Protein AF-A0A4S2JBV7-F1 (afdb_monomer_lite)

InterPro domains:
  IPR002048 EF-hand domain [PF00036] (473-498)
  IPR002048 EF-hand domain [PF13202] (445-461)
  IPR002048 EF-hand domain [PF13202] (544-567)
  IPR002048 EF-hand domain [PS50222] (467-502)
  IPR002048 EF-hand domain [PS50222] (538-573)
  IPR002048 EF-hand domain [SM00054] (437-465)
  IPR002048 EF-hand domain [SM00054] (471-499)
  IPR002048 EF-hand domain [SM00054] (542-570)
  IPR005123 Oxoglutarate/iron-dependent dioxygenase domain [PS51471] (243-345)
  IPR006620 Prolyl 4-hydroxylase, alpha subunit [SM00702] (125-343)
  IPR011992 EF-hand domain pair [SSF47473] (393-468)
  IPR011992 EF-hand domain pair [SSF47473] (446-567)
  IPR011992 EF-hand domain pair [SSF47473] (543-673)
  IPR018247 EF-Hand 1, calcium-binding site [PS00018] (480-492)
  IPR039210 2-oxoglutarate and iron-dependent oxygenase domain-containing protein 3 [PTHR14650] (16-353)
  IPR044862 Prolyl 4-hydroxylase alpha subunit, Fe(2+) 2OG dioxygenase domain [PF13640] (261-340)

Organism: NCBI:txid300112

Foldseek 3Di:
DDDADDLVPLLQQLQLPDDDDDVPPVPPPPPDDDDDDDDDDDDDDDDDDDDPDDDDDDDPPPVVVVVVCVVVVVVVVVVVVVPPQQAAAQADQPDAFQKGKDFFQFDPVLQVVCVVQPQAAFPTFIKMKHLPLFDLVLLQLLVVLLCQQQVVADEPFFKWKAFLQQQWTHHHQGTDRSVPDPSSCVSQVVAPVVVVVVVPDDDDPPPPPDPRSLNSVVSSLLSVLVVQCVVRVGDSVLKFWFPPWIKMKGFLGHDPDPVNPQFDWDQQCVVPVQFQKKKKQWSDFDPPQFHFFWKWFQAPVSHIHIYGGYHSMMMMGGRDPSGGIGTTHINHGMTIMTMIGIGSDPVRHDDRDDPDPPVPDDDDDDDDDDDDDDDDDDDDDDDDDDLFDDQDDLVVLVVLQVVQQPDDDPNFTWHALCSVVCVQLVPQVDPPGDVVSSQLLVQLLPLVLPRIHGSVSSSVLSVLLRDPSSSLSSVQSSQPNNNPQWHALVSVVVSLVPHPLCVVQNDDSQDPLCCVLQNNVRPDIGHSVSVSVSSNVVLVVSLVSLQVVQCVVVPQKHWLVSLLVSCVRRVVLLAFPLCNVCSLVLQQPDPPRTIDGNVLSVLCSVLSSCLVVLLVLVCQLVVNDQADWAALVSSVVSCVVVPRHDSSNSVSLLSSLCSVPVPNTDGNVSSVRSHRDNCSVVSSCDSVCSPVPPPPPDDDDDD

pLDDT: mean 75.31, std 23.26, range [19.88, 98.56]

Radius of gyration: 32.66 Å; chains: 1; bounding box: 83×102×72 Å

Sequence (703 aa):
MSDKGAIVYISIQLYTMTTQEVRRLKKKSAQKESVAQEENKAEKPSESVKSKYGPIVTFPYQRVWSRCVLILGVLLIVWYNNRQGKEVYLAKQKDVLVSRTQNVDCSMDYRDELEKYPGCVPEKCGRVVTDKLVSTTEADVLLKLAKSGLDLAGSDGGASILDLHSGALSKGQG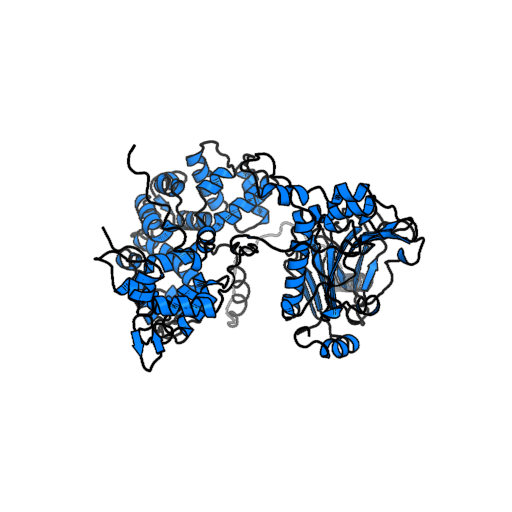FINIYKQPEAKKIFNSVDSAIYKAKLFVDVPNLRNVYSSSLTYRVVKTKIQHAVAHNFGIDTNKIYLTKPTFFSRMTNKPARTIHDEYWHPHIDKETYESFHYTSLLYLSDYNKDFEGGRFIFMDKNDVNATVEPRKGRVSIFTSGSENLHLVEKVKSGTRYALTVSFTCDKNAAISDLRFTETSVKSDFVIPLRITPSTYPRIITLSPEGSGYLKRANTERLHEIFNQYASQEKNGERFMTASDFVRSYLGLYTDADYNPDSVNLLAGIVDTSKDGLISFAEFQAFEGLLCVPDALYKTAFQLFDTNGNGMVAFDEFAEVMRKTVLHQKMPFHMDSSFIKLYFGKDKKRLITYAEFSQFLHDFHEEYAIEAFKKFDKDGAGFISALDFQDIMLSIKSHLLTKDVKDNLIAAVGVGQSGRKVSFPYFMAFNSLLNNMELIKRIYLNATNGHRYQEVTKEEFLYSAQMMSQITPLEVDILFYLCDLLHQTGKIVYNDLVAITPEQYFKQITKRVAAIKAVSRYLYIEEDI

Structure (mmCIF, N/CA/C/O backbone):
data_AF-A0A4S2JBV7-F1
#
_entry.id   AF-A0A4S2JBV7-F1
#
loop_
_atom_site.group_PDB
_atom_site.id
_atom_site.type_symbol
_atom_site.label_atom_id
_atom_site.label_alt_id
_atom_site.label_comp_id
_atom_site.label_asym_id
_atom_site.label_entity_id
_atom_site.label_seq_id
_atom_site.pdbx_PDB_ins_code
_atom_site.Cartn_x
_atom_site.Cartn_y
_atom_site.Cartn_z
_atom_site.occupancy
_atom_site.B_iso_or_equiv
_atom_site.auth_seq_id
_atom_site.auth_comp_id
_atom_site.auth_asym_id
_atom_site.auth_atom_id
_atom_site.pdbx_PDB_model_num
ATOM 1 N N . MET A 1 1 ? -35.047 9.466 -15.649 1.00 19.88 1 MET A N 1
ATOM 2 C CA . MET A 1 1 ? -35.052 8.004 -15.922 1.00 19.88 1 MET A CA 1
ATOM 3 C C . MET A 1 1 ? -33.704 7.424 -15.514 1.00 19.88 1 MET A C 1
ATOM 5 O O . MET A 1 1 ? -32.718 7.772 -16.139 1.00 19.88 1 MET A O 1
ATOM 9 N N . SER A 1 2 ? -33.513 6.542 -14.544 1.00 23.09 2 SER A N 1
ATOM 10 C CA . SER A 1 2 ? -34.297 5.977 -13.442 1.00 23.09 2 SER A CA 1
ATOM 11 C C . SER A 1 2 ? -33.261 5.261 -12.546 1.00 23.09 2 SER A C 1
ATOM 13 O O . SER A 1 2 ? -32.282 4.732 -13.078 1.00 23.09 2 SER A O 1
ATOM 15 N N . ASP A 1 3 ? -33.456 5.247 -11.227 1.00 27.36 3 ASP A N 1
ATOM 16 C CA . ASP A 1 3 ? -33.159 4.125 -10.308 1.00 27.36 3 ASP A CA 1
ATOM 17 C C . ASP A 1 3 ? -31.828 3.341 -10.381 1.00 27.36 3 ASP A C 1
ATOM 19 O O . ASP A 1 3 ? -31.773 2.153 -10.055 1.00 27.36 3 ASP A O 1
ATOM 23 N N . LYS A 1 4 ? -30.705 3.943 -10.779 1.00 28.14 4 LYS A N 1
ATOM 24 C CA . LYS A 1 4 ? -29.459 3.184 -10.997 1.00 28.14 4 LYS A CA 1
ATOM 25 C C . LYS A 1 4 ? -28.315 3.657 -10.112 1.00 28.14 4 LYS A C 1
ATOM 27 O O . LYS A 1 4 ? -27.519 4.482 -10.534 1.00 28.14 4 LYS A O 1
ATOM 32 N N . GLY A 1 5 ? -28.161 3.030 -8.945 1.00 27.89 5 GLY A N 1
ATOM 33 C CA . GLY A 1 5 ? -26.829 2.904 -8.342 1.00 27.89 5 GLY A CA 1
ATOM 34 C C . GLY A 1 5 ? -26.692 3.280 -6.873 1.00 27.89 5 GLY A C 1
ATOM 35 O O . GLY A 1 5 ? -25.921 4.169 -6.560 1.00 27.89 5 GLY A O 1
ATOM 36 N N . ALA A 1 6 ? -27.334 2.548 -5.961 1.00 27.80 6 ALA A N 1
ATOM 37 C CA . ALA A 1 6 ? -26.821 2.434 -4.584 1.00 27.80 6 ALA A CA 1
ATOM 38 C C . ALA A 1 6 ? -26.009 1.142 -4.436 1.00 27.80 6 ALA A C 1
ATOM 40 O O . ALA A 1 6 ? -24.826 1.143 -4.122 1.00 27.80 6 ALA A O 1
ATOM 41 N N . ILE A 1 7 ? -26.647 0.019 -4.767 1.00 30.55 7 ILE A N 1
ATOM 42 C CA . ILE A 1 7 ? -26.132 -1.333 -4.496 1.00 30.55 7 ILE A CA 1
ATOM 43 C C . ILE A 1 7 ? -25.063 -1.733 -5.516 1.00 30.55 7 ILE A C 1
ATOM 45 O O . ILE A 1 7 ? -24.007 -2.258 -5.177 1.00 30.55 7 ILE A O 1
ATOM 49 N N . VAL A 1 8 ? -25.310 -1.385 -6.782 1.00 33.06 8 VAL A N 1
ATOM 50 C CA . VAL A 1 8 ? -24.310 -1.473 -7.850 1.00 33.06 8 VAL A CA 1
ATOM 51 C C . VAL A 1 8 ? -23.165 -0.501 -7.586 1.00 33.06 8 VAL A C 1
ATOM 53 O O . VAL A 1 8 ? -22.039 -0.825 -7.903 1.00 33.06 8 VAL A O 1
ATOM 56 N N . TYR A 1 9 ? -23.416 0.640 -6.947 1.00 32.69 9 TYR A N 1
ATOM 57 C CA . TYR A 1 9 ? -22.401 1.658 -6.677 1.00 32.69 9 TYR A CA 1
ATOM 58 C C . TYR A 1 9 ? -21.468 1.233 -5.543 1.00 32.69 9 TYR A C 1
ATOM 60 O O . TYR A 1 9 ? -20.265 1.348 -5.708 1.00 32.69 9 TYR A O 1
ATOM 68 N N . ILE A 1 10 ? -21.968 0.609 -4.470 1.00 33.50 10 ILE A N 1
ATOM 69 C CA . ILE A 1 10 ? -21.111 0.061 -3.404 1.00 33.50 10 ILE A CA 1
ATOM 70 C C . ILE A 1 10 ? -20.317 -1.152 -3.902 1.00 33.50 10 ILE A C 1
ATOM 72 O O . ILE A 1 10 ? -19.109 -1.202 -3.693 1.00 33.50 10 ILE A O 1
ATOM 76 N N . SER A 1 11 ? -20.943 -2.080 -4.639 1.00 32.34 11 SER A N 1
ATOM 77 C CA . SER A 1 11 ? -20.225 -3.237 -5.193 1.00 32.34 11 SER A CA 1
ATOM 78 C C . SER A 1 11 ? -19.211 -2.838 -6.277 1.00 32.34 11 SER A C 1
ATOM 80 O O . SER A 1 11 ? -18.158 -3.450 -6.363 1.00 32.34 11 SER A O 1
ATOM 82 N N . ILE A 1 12 ? -19.475 -1.797 -7.078 1.00 36.06 12 ILE A N 1
ATOM 83 C CA . ILE A 1 12 ? -18.557 -1.297 -8.118 1.00 36.06 12 ILE A CA 1
ATOM 84 C C . ILE A 1 12 ? -17.461 -0.370 -7.548 1.00 36.06 12 ILE A C 1
ATOM 86 O O . ILE A 1 12 ? -16.349 -0.345 -8.075 1.00 36.06 12 ILE A O 1
ATOM 90 N N . GLN A 1 13 ? -17.715 0.362 -6.456 1.00 34.50 13 GLN A N 1
ATOM 91 C CA . GLN A 1 13 ? -16.746 1.295 -5.856 1.00 34.50 13 GLN A CA 1
ATOM 92 C C . GLN A 1 13 ? -15.572 0.611 -5.143 1.00 34.50 13 GLN A C 1
ATOM 94 O O . GLN A 1 13 ? -14.492 1.195 -5.054 1.00 34.50 13 GLN A O 1
ATOM 99 N N . LEU A 1 14 ? -15.741 -0.632 -4.690 1.00 35.44 14 LEU A N 1
ATOM 100 C CA . LEU A 1 14 ? -14.706 -1.406 -3.987 1.00 35.44 14 LEU A CA 1
ATOM 101 C C . LEU A 1 14 ? -13.517 -1.811 -4.859 1.00 35.44 14 LEU A C 1
ATOM 103 O O . LEU A 1 14 ? -12.436 -2.100 -4.347 1.00 35.44 14 LEU A O 1
ATOM 107 N N . TYR A 1 15 ? -13.705 -1.817 -6.174 1.00 35.88 15 TYR A N 1
ATOM 108 C CA . TYR A 1 15 ? -12.734 -2.365 -7.108 1.00 35.88 15 TYR A CA 1
ATOM 109 C C . TYR A 1 15 ? -11.664 -1.358 -7.566 1.00 35.88 15 TYR A C 1
ATOM 111 O O . TYR A 1 15 ? -10.572 -1.760 -7.955 1.00 35.88 15 TYR A O 1
ATOM 119 N N . THR A 1 16 ? -11.879 -0.043 -7.427 1.00 31.73 16 THR A N 1
ATOM 120 C CA . THR A 1 16 ? -10.863 0.972 -7.814 1.00 31.73 16 THR A CA 1
ATOM 121 C C . THR A 1 16 ? -9.612 1.006 -6.910 1.00 31.73 16 THR A C 1
ATOM 123 O O . THR A 1 16 ? -8.749 1.868 -7.075 1.00 31.73 16 THR A O 1
ATOM 126 N N . MET A 1 17 ? -9.474 0.064 -5.968 1.00 32.03 17 MET A N 1
ATOM 127 C CA . MET A 1 17 ? -8.419 0.039 -4.949 1.00 32.03 17 MET A CA 1
ATOM 128 C C . MET A 1 17 ? -7.428 -1.131 -5.003 1.00 32.03 17 MET A C 1
ATOM 130 O O . MET A 1 17 ? -6.435 -1.087 -4.277 1.00 32.03 17 MET A O 1
ATOM 134 N N . THR A 1 18 ? -7.649 -2.190 -5.786 1.00 30.30 18 THR A N 1
ATOM 135 C CA . THR A 1 18 ? -6.914 -3.456 -5.578 1.00 30.30 18 THR A CA 1
ATOM 136 C C . THR A 1 18 ? -6.195 -3.992 -6.804 1.00 30.30 18 THR A C 1
ATOM 138 O O . THR A 1 18 ? -6.492 -5.045 -7.348 1.00 30.30 18 THR A O 1
ATOM 141 N N . THR A 1 19 ? -5.078 -3.342 -7.102 1.00 33.41 19 THR A N 1
ATOM 142 C CA . THR A 1 19 ? -3.936 -3.925 -7.819 1.00 33.41 19 THR A CA 1
ATOM 143 C C . THR A 1 19 ? -2.656 -3.503 -7.121 1.00 33.41 19 THR A C 1
ATOM 145 O O . THR A 1 19 ? -1.915 -2.652 -7.599 1.00 33.41 19 THR A O 1
ATOM 148 N N . GLN A 1 20 ? -2.391 -4.102 -5.953 1.00 33.81 20 GLN A N 1
ATOM 149 C CA . GLN A 1 20 ? -1.018 -4.468 -5.563 1.00 33.81 20 GLN A CA 1
ATOM 150 C C . GLN A 1 20 ? -0.875 -5.279 -4.266 1.00 33.81 20 GLN A C 1
ATOM 152 O O . GLN A 1 20 ? 0.205 -5.827 -4.054 1.00 33.81 20 GLN A O 1
ATOM 157 N N . GLU A 1 21 ? -1.902 -5.450 -3.428 1.00 31.14 21 GLU A N 1
ATOM 158 C CA . GLU A 1 21 ? -1.676 -6.052 -2.094 1.00 31.14 21 GLU A CA 1
ATOM 159 C C . GLU A 1 21 ? -2.054 -7.532 -1.926 1.00 31.14 21 GLU A C 1
ATOM 161 O O . GLU A 1 21 ? -1.565 -8.184 -1.006 1.00 31.14 21 GLU A O 1
ATOM 166 N N . VAL A 1 22 ? -2.797 -8.139 -2.852 1.00 33.88 22 VAL A N 1
ATOM 167 C CA . VAL A 1 22 ? -3.409 -9.456 -2.586 1.00 33.88 22 VAL A CA 1
ATOM 168 C C . VAL A 1 22 ? -2.659 -10.660 -3.195 1.00 33.88 22 VAL A C 1
ATOM 170 O O . VAL A 1 22 ? -2.768 -11.791 -2.717 1.00 33.88 22 VAL A O 1
ATOM 173 N N . ARG A 1 23 ? -1.760 -10.463 -4.172 1.00 35.88 23 ARG A N 1
ATOM 174 C CA . ARG A 1 23 ? -0.994 -11.580 -4.784 1.00 35.88 23 ARG A CA 1
ATOM 175 C C . ARG A 1 23 ? 0.095 -12.195 -3.882 1.00 35.88 23 ARG A C 1
ATOM 177 O O . ARG A 1 23 ? 0.725 -13.173 -4.281 1.00 35.88 23 ARG A O 1
ATOM 184 N N . ARG A 1 24 ? 0.311 -11.695 -2.656 1.00 33.59 24 ARG A N 1
ATOM 185 C CA . ARG A 1 24 ? 1.296 -12.265 -1.711 1.00 33.59 24 ARG A CA 1
ATOM 186 C C . ARG A 1 24 ? 0.791 -13.444 -0.876 1.00 33.59 24 ARG A C 1
ATOM 188 O O . ARG A 1 24 ? 1.626 -14.193 -0.374 1.00 33.59 24 ARG A O 1
ATOM 195 N N . LEU A 1 25 ? -0.520 -13.666 -0.768 1.00 28.25 25 LEU A N 1
ATOM 196 C CA . LEU A 1 25 ? -1.063 -14.744 0.073 1.00 28.25 25 LEU A CA 1
ATOM 197 C C . LEU A 1 25 ? -1.224 -16.089 -0.664 1.00 28.25 25 LEU A C 1
ATOM 199 O O . LEU A 1 25 ? -1.117 -17.139 -0.035 1.00 28.25 25 LEU A O 1
ATOM 203 N N . LYS A 1 26 ? -1.334 -16.102 -2.003 1.00 31.66 26 LYS A N 1
ATOM 204 C CA . LYS A 1 26 ? -1.508 -17.344 -2.796 1.00 31.66 26 LYS A CA 1
ATOM 205 C C . LYS A 1 26 ? -0.234 -18.193 -2.989 1.00 31.66 26 LYS A C 1
ATOM 207 O O . LYS A 1 26 ? -0.315 -19.270 -3.567 1.00 31.66 26 LYS A O 1
ATOM 212 N N . LYS A 1 27 ? 0.936 -17.783 -2.473 1.00 31.50 27 LYS A N 1
ATOM 213 C CA . LYS A 1 27 ? 2.183 -18.578 -2.593 1.00 31.50 27 LYS A CA 1
ATOM 214 C C . LYS A 1 27 ? 2.514 -19.456 -1.377 1.00 31.50 27 LYS A C 1
ATOM 216 O O . LYS A 1 27 ? 3.545 -20.118 -1.396 1.00 31.50 27 LYS A O 1
ATOM 221 N N . LYS A 1 28 ? 1.667 -19.480 -0.335 1.00 33.34 28 LYS A N 1
ATOM 222 C CA . LYS A 1 28 ? 1.903 -20.287 0.881 1.00 33.34 28 LYS A CA 1
ATOM 223 C C . LYS A 1 28 ? 0.997 -21.512 1.062 1.00 33.34 28 LYS A C 1
ATOM 225 O O . LYS A 1 28 ? 1.343 -22.342 1.893 1.00 33.34 28 LYS A O 1
ATOM 230 N N . SER A 1 29 ? -0.092 -21.675 0.303 1.00 28.95 29 SER A N 1
ATOM 231 C CA . SER A 1 29 ? -1.030 -22.802 0.499 1.00 28.95 29 SER A CA 1
ATOM 232 C C . SER A 1 29 ? -1.111 -23.818 -0.649 1.00 28.95 29 SER A C 1
ATOM 234 O O . SER A 1 29 ? -1.650 -24.894 -0.439 1.00 28.95 29 SER A O 1
ATOM 236 N N . ALA A 1 30 ? -0.533 -23.559 -1.827 1.00 29.17 30 ALA A N 1
ATOM 237 C CA . ALA A 1 30 ? -0.596 -24.488 -2.970 1.00 29.17 30 ALA A CA 1
ATOM 238 C C . ALA A 1 30 ? 0.629 -25.420 -3.102 1.00 29.17 30 ALA A C 1
ATOM 240 O O . ALA A 1 30 ? 0.944 -25.890 -4.192 1.00 29.17 30 ALA A O 1
ATOM 241 N N . GLN A 1 31 ? 1.358 -25.670 -2.010 1.00 30.98 31 GLN A N 1
ATOM 242 C CA . GLN A 1 31 ? 2.529 -26.555 -2.023 1.00 30.98 31 GLN A CA 1
ATOM 243 C C . GLN A 1 31 ? 2.582 -27.428 -0.766 1.00 30.98 31 GLN A C 1
ATOM 245 O O . GLN A 1 31 ? 3.584 -27.465 -0.059 1.00 30.98 31 GLN A O 1
ATOM 250 N N . LYS A 1 32 ? 1.462 -28.084 -0.454 1.00 31.19 32 LYS A N 1
ATOM 251 C CA . LYS A 1 32 ? 1.368 -29.206 0.488 1.00 31.19 32 LYS A CA 1
ATOM 252 C C . LYS A 1 32 ? -0.008 -29.853 0.322 1.00 31.19 32 LYS A C 1
ATOM 254 O O . LYS A 1 32 ? -0.914 -29.512 1.059 1.00 31.19 32 LYS A O 1
ATOM 259 N N . GLU A 1 33 ? -0.164 -30.692 -0.702 1.00 29.14 33 GLU A N 1
ATOM 260 C CA . GLU A 1 33 ? -0.979 -31.924 -0.693 1.00 29.14 33 GLU A CA 1
ATOM 261 C C . GLU A 1 33 ? -1.119 -32.506 -2.109 1.00 29.14 33 GLU A C 1
ATOM 263 O O . GLU A 1 33 ? -1.210 -31.775 -3.093 1.00 29.14 33 GLU A O 1
ATOM 268 N N . SER A 1 34 ? -1.129 -33.842 -2.177 1.00 24.59 34 SER A N 1
ATOM 269 C CA . SER A 1 34 ? -0.921 -34.734 -3.334 1.00 24.59 34 SER A CA 1
ATOM 270 C C . SER A 1 34 ? 0.548 -34.768 -3.796 1.00 24.59 34 SER A C 1
ATOM 272 O O . SER A 1 34 ? 1.129 -33.753 -4.148 1.00 24.59 34 SER A O 1
ATOM 274 N N . VAL A 1 35 ? 1.282 -35.881 -3.736 1.00 25.75 35 VAL A N 1
ATOM 275 C CA . VAL A 1 35 ? 0.933 -37.234 -4.183 1.00 25.75 35 VAL A CA 1
ATOM 276 C C . VAL A 1 35 ? 1.735 -38.267 -3.374 1.00 25.75 35 VAL A C 1
ATOM 278 O O . VAL A 1 35 ? 2.959 -38.178 -3.293 1.00 25.75 35 VAL A O 1
ATOM 281 N N . ALA A 1 36 ? 1.053 -39.271 -2.823 1.00 24.83 36 ALA A N 1
ATOM 282 C CA . ALA A 1 36 ? 1.634 -40.556 -2.449 1.00 24.83 36 ALA A CA 1
ATOM 283 C C . ALA A 1 36 ? 0.627 -41.664 -2.795 1.00 24.83 36 ALA A C 1
ATOM 285 O O . ALA A 1 36 ? -0.564 -41.478 -2.563 1.00 24.83 36 ALA A O 1
ATOM 286 N N . GLN A 1 37 ? 1.164 -42.789 -3.281 1.00 25.47 37 GLN A N 1
ATOM 287 C CA . GLN A 1 37 ? 0.531 -44.048 -3.719 1.00 25.47 37 GLN A CA 1
ATOM 288 C C . GLN A 1 37 ? 0.113 -44.114 -5.198 1.00 25.47 37 GLN A C 1
ATOM 290 O O . GLN A 1 37 ? -0.893 -43.549 -5.597 1.00 25.47 37 GLN A O 1
ATOM 295 N N . GLU A 1 38 ? 0.892 -44.825 -6.022 1.00 25.44 38 GLU A N 1
ATOM 296 C CA . GLU A 1 38 ? 0.709 -46.271 -6.251 1.00 25.44 38 GLU A CA 1
ATOM 297 C C . GLU A 1 38 ? 1.884 -46.882 -7.045 1.00 25.44 38 GLU A C 1
ATOM 299 O O . GLU A 1 38 ? 2.523 -46.226 -7.867 1.00 25.44 38 GLU A O 1
ATOM 304 N N . GLU A 1 39 ? 2.182 -48.149 -6.751 1.00 24.34 39 GLU A N 1
ATOM 305 C CA . GLU A 1 39 ? 3.237 -48.979 -7.340 1.00 24.34 39 GLU A CA 1
ATOM 306 C C . GLU A 1 39 ? 2.699 -49.935 -8.431 1.00 24.34 39 GLU A C 1
ATOM 308 O O . GLU A 1 39 ? 1.618 -50.499 -8.298 1.00 24.34 39 GLU A O 1
ATOM 313 N N . ASN A 1 40 ? 3.582 -50.230 -9.400 1.00 25.16 40 ASN A N 1
ATOM 314 C CA . ASN A 1 40 ? 3.741 -51.467 -10.194 1.00 25.16 40 ASN A CA 1
ATOM 315 C C . ASN A 1 40 ? 2.729 -51.858 -11.301 1.00 25.16 40 ASN A C 1
ATOM 317 O O . ASN A 1 40 ? 1.678 -52.427 -11.018 1.00 25.16 40 ASN A O 1
ATOM 321 N N . LYS A 1 41 ? 3.191 -51.825 -12.574 1.00 25.31 41 LYS A N 1
ATOM 322 C CA . LYS A 1 41 ? 3.442 -53.038 -13.408 1.00 25.31 41 LYS A CA 1
ATOM 323 C C . LYS A 1 41 ? 4.017 -52.770 -14.826 1.00 25.31 41 LYS A C 1
ATOM 325 O O . LYS A 1 41 ? 3.454 -52.002 -15.591 1.00 25.31 41 LYS A O 1
ATOM 330 N N . ALA A 1 42 ? 5.053 -53.563 -15.144 1.00 24.83 42 ALA A N 1
ATOM 331 C CA . ALA A 1 42 ? 5.430 -54.226 -16.415 1.00 24.83 42 ALA A CA 1
ATOM 332 C C . ALA A 1 42 ? 6.048 -53.472 -17.638 1.00 24.83 42 ALA A C 1
ATOM 334 O O . ALA A 1 42 ? 5.454 -52.587 -18.238 1.00 24.83 42 ALA A O 1
ATOM 335 N N . GLU A 1 43 ? 7.245 -53.968 -18.014 1.00 25.50 43 GLU A N 1
ATOM 336 C CA . GLU A 1 43 ? 8.088 -53.858 -19.242 1.00 25.50 43 GLU A CA 1
ATOM 337 C C . GLU A 1 43 ? 7.344 -54.089 -20.591 1.00 25.50 43 GLU A C 1
ATOM 339 O O . GLU A 1 43 ? 6.308 -54.743 -20.566 1.00 25.50 43 GLU A O 1
ATOM 344 N N . LYS A 1 44 ? 7.767 -53.735 -21.834 1.00 28.33 44 LYS A N 1
ATOM 345 C CA . LYS A 1 44 ? 9.022 -53.374 -22.585 1.00 28.33 44 LYS A CA 1
ATOM 346 C C . LYS A 1 44 ? 8.595 -53.030 -24.063 1.00 28.33 44 LYS A C 1
ATOM 348 O O . LYS A 1 44 ? 7.429 -53.262 -24.369 1.00 28.33 44 LYS A O 1
ATOM 353 N N . PRO A 1 45 ? 9.474 -52.759 -25.068 1.00 35.00 45 PRO A N 1
ATOM 354 C CA . PRO A 1 45 ? 10.626 -51.848 -25.187 1.00 35.00 45 PRO A CA 1
ATOM 355 C C . PRO A 1 45 ? 10.513 -50.875 -26.404 1.00 35.00 45 PRO A C 1
ATOM 357 O O . PRO A 1 45 ? 9.874 -51.191 -27.403 1.00 35.00 45 PRO A O 1
ATOM 360 N N . SER A 1 46 ? 11.229 -49.741 -26.390 1.00 27.00 46 SER A N 1
ATOM 361 C CA . SER A 1 46 ? 11.472 -48.907 -27.587 1.00 27.00 46 SER A CA 1
ATOM 362 C C . SER A 1 46 ? 12.970 -48.742 -27.870 1.00 27.00 46 SER A C 1
ATOM 364 O O . SER A 1 46 ? 13.795 -48.758 -26.958 1.00 27.00 46 SER A O 1
ATOM 366 N N . GLU A 1 47 ? 13.287 -48.617 -29.155 1.00 31.30 47 GLU A N 1
ATOM 367 C CA . GLU A 1 47 ? 14.588 -48.752 -29.816 1.00 31.30 47 GLU A CA 1
ATOM 368 C C . GLU A 1 47 ? 15.749 -47.882 -29.295 1.00 31.30 47 GLU A C 1
ATOM 370 O O . GLU A 1 47 ? 15.594 -46.777 -28.777 1.00 31.30 47 GLU A O 1
ATOM 375 N N . SER A 1 48 ? 16.958 -48.410 -29.502 1.00 31.73 48 SER A N 1
ATOM 376 C CA . SER A 1 48 ? 18.252 -47.865 -29.094 1.00 31.73 48 SER A CA 1
ATOM 377 C C . SER A 1 48 ? 18.701 -46.650 -29.919 1.00 31.73 48 SER A C 1
ATOM 379 O O . SER A 1 48 ? 19.001 -46.777 -31.108 1.00 31.73 48 SER A O 1
ATOM 381 N N . VAL A 1 49 ? 18.896 -45.502 -29.265 1.00 38.09 49 VAL A N 1
ATOM 382 C CA . VAL A 1 49 ? 19.635 -44.357 -29.824 1.00 38.09 49 VAL A CA 1
ATOM 383 C C . VAL A 1 49 ? 21.135 -44.540 -29.555 1.00 38.09 49 VAL A C 1
ATOM 385 O O . VAL A 1 49 ? 21.566 -44.640 -28.406 1.00 38.09 49 VAL A O 1
ATOM 388 N N . LYS A 1 50 ? 21.951 -44.596 -30.616 1.00 37.78 50 LYS A N 1
ATOM 389 C CA . LYS A 1 50 ? 23.421 -44.693 -30.533 1.00 37.78 50 LYS A CA 1
ATOM 390 C C . LYS A 1 50 ? 24.035 -43.377 -30.023 1.00 37.78 50 LYS A C 1
ATOM 392 O O . LYS A 1 50 ? 23.780 -42.313 -30.579 1.00 37.78 50 LYS A O 1
ATOM 397 N N . SER A 1 51 ? 24.881 -43.467 -28.993 1.00 40.53 51 SER A N 1
ATOM 398 C CA . SER A 1 51 ? 25.655 -42.351 -28.421 1.00 40.53 51 SER A CA 1
ATOM 399 C C . SER A 1 51 ? 26.774 -41.879 -29.363 1.00 40.53 51 SER A C 1
ATOM 401 O O . SER A 1 51 ? 27.483 -42.690 -29.954 1.00 40.53 51 SER A O 1
ATOM 403 N N . LYS A 1 52 ? 26.941 -40.552 -29.469 1.00 47.88 52 LYS A N 1
ATOM 404 C CA . LYS A 1 52 ? 27.859 -39.823 -30.369 1.00 47.88 52 LYS A CA 1
ATOM 405 C C . LYS A 1 52 ? 29.305 -39.706 -29.843 1.00 47.88 52 LYS A C 1
ATOM 407 O O . LYS A 1 52 ? 30.090 -38.936 -30.387 1.00 47.88 52 LYS A O 1
ATOM 412 N N . TYR A 1 53 ? 29.678 -40.441 -28.797 1.00 48.06 53 TYR A N 1
ATOM 413 C CA . TYR A 1 53 ? 31.022 -40.387 -28.212 1.00 48.06 53 TYR A CA 1
ATOM 414 C C . TYR A 1 53 ? 31.643 -41.787 -28.169 1.00 48.06 53 TYR A C 1
ATOM 416 O O . TYR A 1 53 ? 30.964 -42.751 -27.819 1.00 48.06 53 TYR A O 1
ATOM 424 N N . GLY A 1 54 ? 32.912 -41.885 -28.591 1.00 53.38 54 GLY A N 1
ATOM 425 C CA . GLY A 1 54 ? 33.674 -43.133 -28.733 1.00 53.38 54 GLY A CA 1
ATOM 426 C C . GLY A 1 54 ? 33.829 -43.939 -27.431 1.00 53.38 54 GLY A C 1
ATOM 427 O O . GLY A 1 54 ? 33.380 -43.494 -26.373 1.00 53.38 54 GLY A O 1
ATOM 428 N N . PRO A 1 55 ? 34.442 -45.139 -27.491 1.00 52.00 55 PRO A N 1
ATOM 429 C CA . PRO A 1 55 ? 34.462 -46.066 -26.365 1.00 52.00 55 PRO A CA 1
ATOM 430 C C . PRO A 1 55 ? 35.121 -45.427 -25.139 1.00 52.00 55 PRO A C 1
ATOM 432 O O . PRO A 1 55 ? 36.214 -44.867 -25.213 1.00 52.00 55 PRO A O 1
ATOM 435 N N . ILE A 1 56 ? 34.418 -45.505 -24.010 1.00 55.44 56 ILE A N 1
ATOM 436 C CA . ILE A 1 56 ? 34.861 -44.963 -22.727 1.00 55.44 56 ILE A CA 1
ATOM 437 C C . ILE A 1 56 ? 36.148 -45.688 -22.330 1.00 55.44 56 ILE A C 1
ATOM 439 O O . ILE A 1 56 ? 36.168 -46.913 -22.234 1.00 55.44 56 ILE A O 1
ATOM 443 N N . VAL A 1 57 ? 37.218 -44.930 -22.092 1.00 57.91 57 VAL A N 1
ATOM 444 C CA . VAL A 1 57 ? 38.492 -45.472 -21.614 1.00 57.91 57 VAL A CA 1
ATOM 445 C C . VAL A 1 57 ? 38.274 -46.076 -20.224 1.00 57.91 57 VAL A C 1
ATOM 447 O O . VAL A 1 57 ? 37.939 -45.364 -19.276 1.00 57.91 57 VAL A O 1
ATOM 450 N N . THR A 1 58 ? 38.430 -47.394 -20.101 1.00 55.91 58 THR A N 1
ATOM 451 C CA . THR A 1 58 ? 38.305 -48.116 -18.829 1.00 55.91 58 THR A CA 1
ATOM 452 C C . THR A 1 58 ? 39.682 -48.416 -18.252 1.00 55.91 58 THR A C 1
ATOM 454 O O . THR A 1 58 ? 40.491 -49.082 -18.895 1.00 55.91 58 THR A O 1
ATOM 457 N N . PHE A 1 59 ? 39.928 -47.970 -17.021 1.00 62.84 59 PHE A N 1
ATOM 458 C CA . PHE A 1 59 ? 41.129 -48.297 -16.246 1.00 62.84 59 PHE A CA 1
ATOM 459 C C . PHE A 1 59 ? 40.782 -49.267 -15.099 1.00 62.84 59 PHE A C 1
ATOM 461 O O . PHE A 1 59 ? 39.636 -49.275 -14.629 1.00 62.84 59 PHE A O 1
ATOM 468 N N . PRO A 1 60 ? 41.736 -50.079 -14.602 1.00 58.06 60 PRO A N 1
ATOM 469 C CA . PRO A 1 60 ? 41.488 -50.968 -13.470 1.00 58.06 60 PRO A CA 1
ATOM 470 C C . PRO A 1 60 ? 41.038 -50.170 -12.236 1.00 58.06 60 PRO A C 1
ATOM 472 O O . PRO A 1 60 ? 41.561 -49.095 -11.952 1.00 58.06 60 PRO A O 1
ATOM 475 N N . TYR A 1 61 ? 40.060 -50.691 -11.490 1.00 64.69 61 TYR A N 1
ATOM 476 C CA . TYR A 1 61 ? 39.495 -50.052 -10.290 1.00 64.69 61 TYR A CA 1
ATOM 477 C C . TYR A 1 61 ? 38.820 -48.682 -10.512 1.00 64.69 61 TYR A C 1
ATOM 479 O O . TYR A 1 61 ? 38.662 -47.919 -9.559 1.00 64.69 61 TYR A O 1
ATOM 487 N N . GLN A 1 62 ? 38.339 -48.381 -11.725 1.00 68.00 62 GLN A N 1
ATOM 488 C CA . GLN A 1 62 ? 37.650 -47.122 -12.064 1.00 68.00 62 GLN A CA 1
ATOM 489 C C . GLN A 1 62 ? 36.549 -46.719 -11.065 1.00 68.00 62 GLN A C 1
ATOM 491 O O . GLN A 1 62 ? 36.451 -45.548 -10.716 1.00 68.00 62 GLN A O 1
ATOM 496 N N . ARG A 1 63 ? 35.761 -47.678 -10.549 1.00 65.00 63 ARG A N 1
ATOM 497 C CA . ARG A 1 63 ? 34.717 -47.416 -9.534 1.00 65.00 63 ARG A CA 1
ATOM 498 C C . ARG A 1 63 ? 35.276 -46.998 -8.171 1.00 65.00 63 ARG A C 1
ATOM 500 O O . ARG A 1 63 ? 34.613 -46.266 -7.441 1.00 65.00 63 ARG A O 1
ATOM 507 N N . VAL A 1 64 ? 36.462 -47.485 -7.810 1.00 74.56 64 VAL A N 1
ATOM 508 C CA . VAL A 1 64 ? 37.139 -47.129 -6.556 1.00 74.56 64 VAL A CA 1
ATOM 509 C C . VAL A 1 64 ? 37.753 -45.745 -6.707 1.00 74.56 64 VAL A C 1
ATOM 511 O O . VAL A 1 64 ? 37.459 -44.870 -5.902 1.00 74.56 64 VAL A O 1
ATOM 514 N N . TRP A 1 65 ? 38.483 -45.501 -7.798 1.00 71.44 65 TRP A N 1
ATOM 515 C CA . TRP A 1 65 ? 39.061 -44.190 -8.094 1.00 71.44 65 TRP A CA 1
ATOM 516 C C . TRP A 1 65 ? 38.004 -43.093 -8.224 1.00 71.44 65 TRP A C 1
ATOM 518 O O . TRP A 1 65 ? 38.161 -42.034 -7.624 1.00 71.44 65 TRP A O 1
ATOM 528 N N . SER A 1 66 ? 36.884 -43.351 -8.906 1.00 72.81 66 SER A N 1
ATOM 529 C CA . SER A 1 66 ? 35.793 -42.376 -9.009 1.00 72.81 66 SER A CA 1
ATOM 530 C C . SER A 1 66 ? 35.193 -42.039 -7.644 1.00 72.81 66 SER A C 1
ATOM 532 O O . SER A 1 66 ? 34.877 -40.882 -7.388 1.00 72.81 66 SER A O 1
ATOM 534 N N . ARG A 1 67 ? 35.065 -43.029 -6.747 1.00 76.19 67 ARG A N 1
ATOM 535 C CA . ARG A 1 67 ? 34.573 -42.823 -5.377 1.00 76.19 67 ARG A CA 1
ATOM 536 C C . ARG A 1 67 ? 35.595 -42.088 -4.514 1.00 76.19 67 ARG A C 1
ATOM 538 O O . ARG A 1 67 ? 35.205 -41.177 -3.799 1.00 76.19 67 ARG A O 1
ATOM 545 N N . CYS A 1 68 ? 36.880 -42.421 -4.614 1.00 80.12 68 CYS A N 1
ATOM 546 C CA . CYS A 1 68 ? 37.948 -41.723 -3.900 1.00 80.12 68 CYS A CA 1
ATOM 547 C C . CYS A 1 68 ? 38.052 -40.256 -4.329 1.00 80.12 68 CYS A C 1
ATOM 549 O O . CYS A 1 68 ? 38.159 -39.395 -3.465 1.00 80.12 68 CYS A O 1
ATOM 551 N N . VAL A 1 69 ? 37.949 -39.955 -5.629 1.00 82.31 69 VAL A N 1
ATOM 552 C CA . VAL A 1 69 ? 37.941 -38.574 -6.147 1.00 82.31 69 VAL A CA 1
ATOM 553 C C . VAL A 1 69 ? 36.699 -37.814 -5.682 1.00 82.31 69 VAL A C 1
ATOM 555 O O . VAL A 1 69 ? 36.816 -36.660 -5.284 1.00 82.31 69 VAL A O 1
ATOM 558 N N . LEU A 1 70 ? 35.523 -38.451 -5.662 1.00 80.69 70 LEU A N 1
ATOM 559 C CA . LEU A 1 70 ? 34.301 -37.841 -5.126 1.00 80.69 70 LEU A CA 1
ATOM 560 C C . LEU A 1 70 ? 34.419 -37.557 -3.626 1.00 80.69 70 LEU A C 1
ATOM 562 O O . LEU A 1 70 ? 34.084 -36.463 -3.190 1.00 80.69 70 LEU A O 1
ATOM 566 N N . ILE A 1 71 ? 34.931 -38.51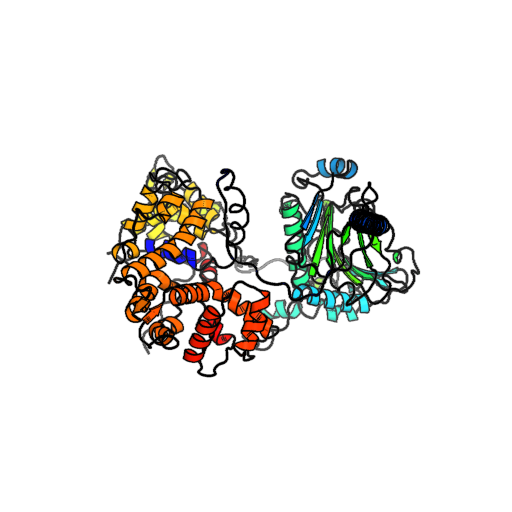1 -2.845 1.00 86.12 71 ILE A N 1
ATOM 567 C CA . ILE A 1 71 ? 35.122 -38.359 -1.398 1.00 86.12 71 ILE A CA 1
ATOM 568 C C . ILE A 1 71 ? 36.163 -37.276 -1.110 1.00 86.12 71 ILE A C 1
ATOM 570 O O . ILE A 1 71 ? 35.900 -36.404 -0.292 1.00 86.12 71 ILE A O 1
ATOM 574 N N . LEU A 1 72 ? 37.305 -37.272 -1.802 1.00 86.31 72 LEU A N 1
ATOM 575 C CA . LEU A 1 72 ? 38.319 -36.219 -1.676 1.00 86.31 72 LEU A CA 1
ATOM 576 C C . LEU A 1 72 ? 37.784 -34.857 -2.117 1.00 86.31 72 LEU A C 1
ATOM 578 O O . LEU A 1 72 ? 38.064 -33.866 -1.455 1.00 86.31 72 LEU A O 1
ATOM 582 N N . GLY A 1 73 ? 36.986 -34.802 -3.185 1.00 82.31 73 GLY A N 1
ATOM 583 C CA . GLY A 1 73 ? 36.316 -33.586 -3.639 1.00 82.31 73 GLY A CA 1
ATOM 584 C C . GLY A 1 73 ? 35.332 -33.054 -2.600 1.00 82.31 73 GLY A C 1
ATOM 585 O O . GLY A 1 73 ? 35.366 -31.872 -2.275 1.00 82.31 73 GLY A O 1
ATOM 586 N N . VAL A 1 74 ? 34.510 -33.923 -2.007 1.00 80.94 74 VAL A N 1
ATOM 587 C CA . VAL A 1 74 ? 33.589 -33.559 -0.921 1.00 80.94 74 VAL A CA 1
ATOM 588 C C . VAL A 1 74 ? 34.360 -33.133 0.327 1.00 80.94 74 VAL A C 1
ATOM 590 O O . VAL A 1 74 ? 34.022 -32.113 0.912 1.00 80.94 74 VAL A O 1
ATOM 593 N N . LEU A 1 75 ? 35.422 -33.844 0.711 1.00 79.94 75 LEU A N 1
ATOM 594 C CA . LEU A 1 75 ? 36.266 -33.476 1.850 1.00 79.94 75 LEU A CA 1
ATOM 595 C C . LEU A 1 75 ? 36.983 -32.144 1.620 1.00 79.94 75 LEU A C 1
ATOM 597 O O . LEU A 1 75 ? 37.060 -31.351 2.548 1.00 79.94 75 LEU A O 1
ATOM 601 N N . LEU A 1 76 ? 37.442 -31.855 0.399 1.00 78.12 76 LEU A N 1
ATOM 602 C CA . LEU A 1 76 ? 38.003 -30.555 0.021 1.00 78.12 76 LEU A CA 1
ATOM 603 C C . LEU A 1 76 ? 36.950 -29.450 0.055 1.00 78.12 76 LEU A C 1
ATOM 605 O O . LEU A 1 76 ? 37.238 -28.374 0.561 1.00 78.12 76 LEU A O 1
ATOM 609 N N . ILE A 1 77 ? 35.733 -29.707 -0.429 1.00 73.25 77 ILE A N 1
ATOM 610 C CA . ILE A 1 77 ? 34.613 -28.757 -0.363 1.00 73.25 77 ILE A CA 1
ATOM 611 C C . ILE A 1 77 ? 34.234 -28.481 1.094 1.00 73.25 77 ILE A C 1
ATOM 613 O O . ILE A 1 77 ? 34.038 -27.329 1.471 1.00 73.25 77 ILE A O 1
ATOM 617 N N . VAL A 1 78 ? 34.156 -29.517 1.929 1.00 72.81 78 VAL A N 1
ATOM 618 C CA . VAL A 1 78 ? 33.860 -29.396 3.362 1.00 72.81 78 VAL A CA 1
ATOM 619 C C . VAL A 1 78 ? 34.993 -28.666 4.078 1.00 72.81 78 VAL A C 1
ATOM 621 O O . VAL A 1 78 ? 34.731 -27.742 4.836 1.00 72.81 78 VAL A O 1
ATOM 624 N N . TRP A 1 79 ? 36.250 -29.006 3.799 1.00 71.69 79 TRP A N 1
ATOM 625 C CA . TRP A 1 79 ? 37.421 -28.351 4.382 1.00 71.69 79 TRP A CA 1
ATOM 626 C C . TRP A 1 79 ? 37.551 -26.885 3.946 1.00 71.69 79 TRP A C 1
ATOM 628 O O . TRP A 1 79 ? 37.841 -26.026 4.776 1.00 71.69 79 TRP A O 1
ATOM 638 N N . TYR A 1 80 ? 37.272 -26.578 2.676 1.00 69.31 80 TYR A N 1
ATOM 639 C CA . TYR A 1 80 ? 37.258 -25.216 2.138 1.00 69.31 80 TYR A CA 1
ATOM 640 C C . TYR A 1 80 ? 36.130 -24.379 2.755 1.00 69.31 80 TYR A C 1
ATOM 642 O O . TYR A 1 80 ? 36.376 -23.269 3.222 1.00 69.31 80 TYR A O 1
ATOM 650 N N . ASN A 1 81 ? 34.916 -24.933 2.843 1.00 57.53 81 ASN A N 1
ATOM 651 C CA . ASN A 1 81 ? 33.772 -24.255 3.459 1.00 57.53 81 ASN A CA 1
ATOM 652 C C . ASN A 1 81 ? 33.903 -24.107 4.982 1.00 57.53 81 ASN A C 1
ATOM 654 O O . ASN A 1 81 ? 33.334 -23.180 5.543 1.00 57.53 81 ASN A O 1
ATOM 658 N N . ASN A 1 82 ? 34.647 -24.989 5.656 1.00 54.72 82 ASN A N 1
ATOM 659 C CA . ASN A 1 82 ? 34.856 -24.922 7.105 1.00 54.72 82 ASN A CA 1
ATOM 660 C C . ASN A 1 82 ? 36.038 -24.014 7.506 1.00 54.72 82 ASN A C 1
ATOM 662 O O . ASN A 1 82 ? 36.190 -23.700 8.683 1.00 54.72 82 ASN A O 1
ATOM 666 N N . ARG A 1 83 ? 36.889 -23.593 6.552 1.00 50.84 83 ARG A N 1
ATOM 667 C CA . ARG A 1 83 ? 38.023 -22.677 6.796 1.00 50.84 83 ARG A CA 1
ATOM 668 C C . ARG A 1 83 ? 37.658 -21.194 6.722 1.00 50.84 83 ARG A C 1
ATOM 670 O O . ARG A 1 83 ? 38.378 -20.382 7.298 1.00 50.84 83 ARG A O 1
ATOM 677 N N . GLN A 1 84 ? 36.579 -20.828 6.031 1.00 48.66 84 GLN A N 1
ATOM 678 C CA . GLN A 1 84 ? 36.014 -19.487 6.163 1.00 48.66 84 GLN A CA 1
ATOM 679 C C . GLN A 1 84 ? 35.149 -19.492 7.421 1.00 48.66 84 GLN A C 1
ATOM 681 O O . GLN A 1 84 ? 34.168 -20.230 7.482 1.00 48.66 84 GLN A O 1
ATOM 686 N N . GLY A 1 85 ? 35.537 -18.723 8.445 1.00 53.03 85 GLY A N 1
ATOM 687 C CA . GLY A 1 85 ? 34.687 -18.511 9.619 1.00 53.03 85 GLY A CA 1
ATOM 688 C C . GLY A 1 85 ? 33.259 -18.203 9.162 1.00 53.03 85 GLY A C 1
ATOM 689 O O . GLY A 1 85 ? 33.080 -17.539 8.141 1.00 53.03 85 GLY A O 1
ATOM 690 N N . LYS A 1 86 ? 32.252 -18.758 9.847 1.00 56.12 86 LYS A N 1
ATOM 691 C CA . LYS A 1 86 ? 30.836 -18.653 9.462 1.00 56.12 86 LYS A CA 1
ATOM 692 C C . LYS A 1 86 ? 30.356 -17.192 9.547 1.00 56.12 86 LYS A C 1
ATOM 694 O O . LYS A 1 86 ? 29.647 -16.833 10.479 1.00 56.12 86 LYS A O 1
ATOM 699 N N . GLU A 1 87 ? 30.728 -16.347 8.587 1.00 64.31 87 GLU A N 1
ATOM 700 C CA . GLU A 1 87 ? 30.127 -15.026 8.397 1.00 64.31 87 GLU A CA 1
ATOM 701 C C . GLU A 1 87 ? 28.680 -15.237 7.937 1.00 64.31 87 GLU A C 1
ATOM 703 O O . GLU A 1 87 ? 28.415 -15.641 6.798 1.00 64.31 87 GLU A O 1
ATOM 708 N N . VAL A 1 88 ? 27.725 -14.988 8.834 1.00 83.56 88 VAL A N 1
ATOM 709 C CA . VAL A 1 88 ? 26.301 -15.037 8.512 1.00 83.56 88 VAL A CA 1
ATOM 710 C C . VAL A 1 88 ? 25.858 -13.641 8.111 1.00 83.56 88 VAL A C 1
ATOM 712 O O . VAL A 1 88 ? 26.057 -12.661 8.816 1.00 83.56 88 VAL A O 1
ATOM 715 N N . TYR A 1 89 ? 25.234 -13.532 6.946 1.00 89.62 89 TYR A N 1
ATOM 716 C CA . TYR A 1 89 ? 24.781 -12.246 6.435 1.00 89.62 89 TYR A CA 1
ATOM 717 C C . TYR A 1 89 ? 23.315 -12.045 6.782 1.00 89.62 89 TYR A C 1
ATOM 719 O O . TYR A 1 89 ? 22.444 -12.726 6.234 1.00 89.62 89 TYR A O 1
ATOM 727 N N . LEU A 1 90 ? 23.037 -11.059 7.633 1.00 91.62 90 LEU A N 1
ATOM 728 C CA . LEU A 1 90 ? 21.679 -10.573 7.814 1.00 91.62 90 LEU A CA 1
ATOM 729 C C . LEU A 1 90 ? 21.225 -9.838 6.550 1.00 91.62 90 LEU A C 1
ATOM 731 O O . LEU A 1 90 ? 20.101 -10.042 6.113 1.00 91.62 90 LEU A O 1
ATOM 735 N N . ALA A 1 91 ? 22.092 -9.074 5.881 1.00 96.00 91 ALA A N 1
ATOM 736 C CA . ALA A 1 91 ? 21.775 -8.498 4.573 1.00 96.00 91 ALA A CA 1
ATOM 737 C C . ALA A 1 91 ? 23.030 -8.230 3.739 1.00 96.00 91 ALA A C 1
ATOM 739 O O . ALA A 1 91 ? 23.960 -7.591 4.226 1.00 96.00 91 ALA A O 1
ATOM 740 N N . LYS A 1 92 ? 23.033 -8.654 2.468 1.00 95.50 92 LYS A N 1
ATOM 741 C CA . LYS A 1 92 ? 24.082 -8.288 1.501 1.00 95.50 92 LYS A CA 1
ATOM 742 C C . LYS A 1 92 ? 23.696 -7.037 0.720 1.00 95.50 92 LYS A C 1
ATOM 744 O O . LYS A 1 92 ? 22.510 -6.748 0.553 1.00 95.50 92 LYS A O 1
ATOM 749 N N . GLN A 1 93 ? 24.663 -6.283 0.214 1.00 93.44 93 GLN A N 1
ATOM 750 C CA . GLN A 1 93 ? 24.427 -5.039 -0.521 1.00 93.44 93 GLN A CA 1
ATOM 751 C C . GLN A 1 93 ? 23.595 -5.295 -1.784 1.00 93.44 93 GLN A C 1
ATOM 753 O O . GLN A 1 93 ? 22.664 -4.547 -2.087 1.00 93.44 93 GLN A O 1
ATOM 758 N N . LYS A 1 94 ? 23.860 -6.416 -2.463 1.00 92.56 94 LYS A N 1
ATOM 759 C CA . LYS A 1 94 ? 23.113 -6.857 -3.648 1.00 92.56 94 LYS A CA 1
ATOM 760 C C . LYS A 1 94 ? 21.666 -7.278 -3.363 1.00 92.56 94 LYS A C 1
ATOM 762 O O . LYS A 1 94 ? 20.858 -7.296 -4.289 1.00 92.56 94 LYS A O 1
ATOM 767 N N . ASP A 1 95 ? 21.324 -7.589 -2.112 1.00 91.25 95 ASP A N 1
ATOM 768 C CA . ASP A 1 95 ? 19.969 -8.002 -1.739 1.00 91.25 95 ASP A CA 1
ATOM 769 C C . ASP A 1 95 ? 19.001 -6.811 -1.825 1.00 91.25 95 ASP A C 1
ATOM 771 O O . ASP A 1 95 ? 19.377 -5.683 -1.503 1.00 91.25 95 ASP A O 1
ATOM 775 N N . VAL A 1 96 ? 17.749 -7.067 -2.222 1.00 90.38 96 VAL A N 1
ATOM 776 C CA . VAL A 1 96 ? 16.623 -6.124 -2.099 1.00 90.38 96 VAL A CA 1
ATOM 777 C C . VAL A 1 96 ? 15.601 -6.736 -1.148 1.00 90.38 96 VAL A C 1
ATOM 779 O O . VAL A 1 96 ? 14.845 -7.636 -1.519 1.00 90.38 96 VAL A O 1
ATOM 782 N N . LEU A 1 97 ? 15.590 -6.267 0.092 1.00 88.88 97 LEU A N 1
ATOM 783 C CA . LEU A 1 97 ? 14.821 -6.849 1.184 1.00 88.88 97 LEU A CA 1
ATOM 784 C C . LEU A 1 97 ? 13.527 -6.071 1.417 1.00 88.88 97 LEU A C 1
ATOM 786 O O . LEU A 1 97 ? 13.534 -4.864 1.640 1.00 88.88 97 LEU A O 1
ATOM 790 N N . VAL A 1 98 ? 12.393 -6.773 1.404 1.00 87.62 98 VAL A N 1
ATOM 791 C CA . VAL A 1 98 ? 11.112 -6.195 1.847 1.00 87.62 98 VAL A CA 1
ATOM 792 C C . VAL A 1 98 ? 11.160 -5.961 3.351 1.00 87.62 98 VAL A C 1
ATOM 794 O O . VAL A 1 98 ? 10.941 -4.851 3.820 1.00 87.62 98 VAL A O 1
ATOM 797 N N . SER A 1 99 ? 11.490 -7.014 4.086 1.00 90.38 99 SER A N 1
ATOM 798 C CA . SER A 1 99 ? 11.880 -7.000 5.488 1.00 90.38 99 SER A CA 1
ATOM 799 C C . SER A 1 99 ? 12.543 -8.346 5.776 1.00 90.38 99 SER A C 1
ATOM 801 O O . SER A 1 99 ? 12.153 -9.364 5.192 1.00 90.38 99 SER A O 1
ATOM 803 N N . ARG A 1 100 ? 13.550 -8.364 6.639 1.00 94.44 100 ARG A N 1
ATOM 804 C CA . ARG A 1 100 ? 14.166 -9.580 7.163 1.00 94.44 100 ARG A CA 1
ATOM 805 C C . ARG A 1 100 ? 14.383 -9.392 8.652 1.00 94.44 100 ARG A C 1
ATOM 807 O O . ARG A 1 100 ? 15.042 -8.436 9.044 1.00 94.44 100 ARG A O 1
ATOM 814 N N . THR A 1 101 ? 13.863 -10.326 9.435 1.00 93.88 101 THR A N 1
ATOM 815 C CA . THR A 1 101 ? 13.910 -10.285 10.896 1.00 93.88 101 THR A CA 1
ATOM 816 C C . THR A 1 101 ? 14.750 -11.441 11.423 1.00 93.88 101 THR A C 1
ATOM 818 O O . THR A 1 101 ? 14.595 -12.577 10.973 1.00 93.88 101 THR A O 1
ATOM 821 N N . GLN A 1 102 ? 15.623 -11.149 12.380 1.00 93.38 102 GLN A N 1
ATOM 822 C CA . GLN A 1 102 ? 16.347 -12.114 13.197 1.00 93.38 102 GLN A CA 1
ATOM 823 C C . GLN A 1 102 ? 15.912 -11.896 14.644 1.00 93.38 102 GLN A C 1
ATOM 825 O O . GLN A 1 102 ? 16.167 -10.834 15.206 1.00 93.38 102 GLN A O 1
ATOM 830 N N . ASN A 1 103 ? 15.243 -12.882 15.235 1.00 92.56 103 ASN A N 1
ATOM 831 C CA . ASN A 1 103 ? 14.881 -12.823 16.649 1.00 92.56 103 ASN A CA 1
ATOM 832 C C . ASN A 1 103 ? 16.111 -13.151 17.497 1.00 92.56 103 ASN A C 1
ATOM 834 O O . ASN A 1 103 ? 16.877 -14.048 17.140 1.00 92.56 103 ASN A O 1
ATOM 838 N N . VAL A 1 104 ? 16.262 -12.443 18.610 1.00 90.88 104 VAL A N 1
ATOM 839 C CA . VAL A 1 104 ? 17.284 -12.708 19.623 1.00 90.88 104 VAL A CA 1
ATOM 840 C C . VAL A 1 104 ? 16.619 -12.768 20.991 1.00 90.88 104 VAL A C 1
ATOM 842 O O . VAL A 1 104 ? 15.588 -12.130 21.220 1.00 90.88 104 VAL A O 1
ATOM 845 N N . ASP A 1 105 ? 17.191 -13.551 21.898 1.00 91.19 105 ASP A N 1
ATOM 846 C CA . ASP A 1 105 ? 16.715 -13.576 23.274 1.00 91.19 105 ASP A CA 1
ATOM 847 C C . ASP A 1 105 ? 17.013 -12.225 23.921 1.00 91.19 105 ASP A C 1
ATOM 849 O O . ASP A 1 105 ? 18.160 -11.779 23.933 1.00 91.19 105 ASP A O 1
ATOM 853 N N . CYS A 1 106 ? 15.974 -11.566 24.435 1.00 93.00 106 CYS A N 1
ATOM 854 C CA . CYS A 1 106 ? 16.131 -10.310 25.162 1.00 93.00 106 CYS A CA 1
ATOM 855 C C . CYS A 1 106 ? 17.087 -10.502 26.338 1.00 93.00 106 CYS A C 1
ATOM 857 O O . CYS A 1 106 ? 16.939 -11.469 27.095 1.00 93.00 106 CYS A O 1
ATOM 859 N N . SER A 1 107 ? 18.011 -9.567 26.530 1.00 91.81 107 SER A N 1
ATOM 860 C CA . SER A 1 107 ? 18.879 -9.605 27.693 1.00 91.81 107 SER A CA 1
ATOM 861 C C . SER A 1 107 ? 18.110 -9.304 28.986 1.00 91.81 107 SER A C 1
ATOM 863 O O . SER A 1 107 ? 17.041 -8.686 28.972 1.00 91.81 107 SER A O 1
ATOM 865 N N . MET A 1 108 ? 18.633 -9.784 30.118 1.00 89.12 108 MET A N 1
ATOM 866 C CA . MET A 1 108 ? 17.994 -9.576 31.423 1.00 89.12 108 MET A CA 1
ATOM 867 C C . MET A 1 108 ? 18.005 -8.096 31.815 1.00 89.12 108 MET A C 1
ATOM 869 O O . MET A 1 108 ? 16.965 -7.563 32.177 1.00 89.12 108 MET A O 1
ATOM 873 N N . ASP A 1 109 ? 19.139 -7.417 31.627 1.00 85.69 109 ASP A N 1
ATOM 874 C CA . ASP A 1 109 ? 19.297 -5.978 31.870 1.00 85.69 109 ASP A CA 1
ATOM 875 C C . ASP A 1 109 ? 18.277 -5.141 31.084 1.00 85.69 109 ASP A C 1
ATOM 877 O O . ASP A 1 109 ? 17.685 -4.208 31.624 1.00 85.69 109 ASP A O 1
ATOM 881 N N . TYR A 1 110 ? 18.005 -5.517 29.833 1.00 90.25 110 TYR A N 1
ATOM 882 C CA . TYR A 1 110 ? 17.030 -4.825 29.000 1.00 90.25 110 TYR A CA 1
ATOM 883 C C . TYR A 1 110 ? 15.588 -5.073 29.459 1.00 90.25 110 TYR A C 1
ATOM 885 O O . TYR A 1 110 ? 14.773 -4.147 29.467 1.00 90.25 110 TYR A O 1
ATOM 893 N N . ARG A 1 111 ? 15.258 -6.305 29.870 1.00 88.81 111 ARG A N 1
ATOM 894 C CA . ARG A 1 111 ? 13.921 -6.644 30.384 1.00 88.81 111 ARG A CA 1
ATOM 895 C C . ARG A 1 111 ? 13.612 -5.937 31.697 1.00 88.81 111 ARG A C 1
ATOM 897 O O . ARG A 1 111 ? 12.571 -5.290 31.780 1.00 88.81 111 ARG A O 1
ATOM 904 N N . ASP A 1 112 ? 14.522 -6.015 32.663 1.00 86.88 112 ASP A N 1
ATOM 905 C CA . ASP A 1 112 ? 14.344 -5.442 34.002 1.00 86.88 112 ASP A CA 1
ATOM 906 C C . ASP A 1 112 ? 14.101 -3.925 33.939 1.00 86.88 112 ASP A C 1
ATOM 908 O O . ASP A 1 112 ? 13.355 -3.348 34.734 1.00 86.88 112 ASP A O 1
ATOM 912 N N . GLU A 1 113 ? 14.713 -3.245 32.968 1.00 85.81 113 GLU A N 1
ATOM 913 C CA . GLU A 1 113 ? 14.467 -1.826 32.751 1.00 85.81 113 GLU A CA 1
ATOM 914 C C . GLU A 1 113 ? 13.135 -1.550 32.046 1.00 85.81 113 GLU A C 1
ATOM 916 O O . GLU A 1 113 ? 12.401 -0.644 32.449 1.00 85.81 113 GLU A O 1
ATOM 921 N N . LEU A 1 114 ? 12.797 -2.328 31.016 1.00 86.06 114 LEU A N 1
ATOM 922 C CA . LEU A 1 114 ? 11.565 -2.148 30.248 1.00 86.06 114 LEU A CA 1
ATOM 923 C C . LEU A 1 114 ? 10.294 -2.399 31.060 1.00 86.06 114 LEU A C 1
ATOM 925 O O . LEU A 1 114 ? 9.259 -1.805 30.752 1.00 86.06 114 LEU A O 1
ATOM 929 N N . GLU A 1 115 ? 10.360 -3.213 32.114 1.00 85.31 115 GLU A N 1
ATOM 930 C CA . GLU A 1 115 ? 9.247 -3.410 33.052 1.00 85.31 115 GLU A CA 1
ATOM 931 C C . GLU A 1 115 ? 8.757 -2.093 33.681 1.00 85.31 115 GLU A C 1
ATOM 933 O O . GLU A 1 115 ? 7.582 -1.969 34.033 1.00 85.31 115 GLU A O 1
ATOM 938 N N . LYS A 1 116 ? 9.609 -1.060 33.737 1.00 89.69 116 LYS A N 1
ATOM 939 C CA . LYS A 1 116 ? 9.246 0.285 34.217 1.00 89.69 116 LYS A CA 1
ATOM 940 C C . LYS A 1 116 ? 8.330 1.049 33.248 1.00 89.69 116 LYS A C 1
ATOM 942 O O . LYS A 1 116 ? 7.725 2.045 33.646 1.00 89.69 116 LYS A O 1
ATOM 947 N N . TYR A 1 117 ? 8.204 0.602 31.994 1.00 90.75 117 TYR A N 1
ATOM 948 C CA . TYR A 1 117 ? 7.489 1.298 30.918 1.00 90.75 117 TYR A CA 1
ATOM 949 C C . TYR A 1 117 ? 6.433 0.397 30.241 1.00 90.75 117 TYR A C 1
ATOM 951 O O . TYR A 1 117 ? 6.602 -0.031 29.091 1.00 90.75 117 TYR A O 1
ATOM 959 N N . PRO A 1 118 ? 5.292 0.128 30.908 1.00 82.25 118 PRO A N 1
ATOM 960 C CA . PRO A 1 118 ? 4.241 -0.728 30.364 1.00 82.25 118 PRO A CA 1
ATOM 961 C C . PRO A 1 118 ? 3.670 -0.169 29.049 1.00 82.25 118 PRO A C 1
ATOM 963 O O . PRO A 1 118 ? 3.318 1.011 28.941 1.00 82.25 118 PRO A O 1
ATOM 966 N N . GLY A 1 119 ? 3.575 -1.035 28.036 1.00 81.81 119 GLY A N 1
ATOM 967 C CA . GLY A 1 119 ? 3.154 -0.684 26.673 1.00 81.81 119 GLY A CA 1
ATOM 968 C C . GLY A 1 119 ? 4.293 -0.303 25.719 1.00 81.81 119 GLY A C 1
ATOM 969 O O . GLY A 1 119 ? 4.022 -0.082 24.544 1.00 81.81 119 GLY A O 1
ATOM 970 N N . CYS A 1 120 ? 5.542 -0.252 26.203 1.00 86.75 120 CYS A N 1
ATOM 971 C CA . CYS A 1 120 ? 6.759 -0.138 25.386 1.00 86.75 120 CYS A CA 1
ATOM 972 C C . CYS A 1 120 ? 7.647 -1.399 25.447 1.00 86.75 120 CYS A C 1
ATOM 974 O O . CYS A 1 120 ? 8.754 -1.423 24.906 1.00 86.75 120 CYS A O 1
ATOM 976 N N . VAL A 1 121 ? 7.150 -2.450 26.104 1.00 89.25 121 VAL A N 1
ATOM 977 C CA . VAL A 1 121 ? 7.799 -3.759 26.208 1.00 89.25 121 VAL A CA 1
ATOM 978 C C . VAL A 1 121 ? 7.633 -4.493 24.872 1.00 89.25 121 VAL A C 1
ATOM 980 O O . VAL A 1 121 ? 6.495 -4.643 24.423 1.00 89.25 121 VAL A O 1
ATOM 983 N N . PRO A 1 122 ? 8.720 -4.944 24.227 1.00 90.75 122 PRO A N 1
ATOM 984 C CA . PRO A 1 122 ? 8.632 -5.636 22.957 1.00 90.75 122 PRO A CA 1
ATOM 985 C C . PRO A 1 122 ? 8.106 -7.060 23.163 1.00 90.75 122 PRO A C 1
ATOM 987 O O . PRO A 1 122 ? 8.497 -7.744 24.109 1.00 90.75 122 PRO A O 1
ATOM 990 N N . GLU A 1 123 ? 7.283 -7.552 22.236 1.00 87.94 123 GLU A N 1
ATOM 991 C CA . GLU A 1 123 ? 6.853 -8.959 22.239 1.00 87.94 123 GLU A CA 1
ATOM 992 C C . GLU A 1 123 ? 8.052 -9.907 22.086 1.00 87.94 123 GLU A C 1
ATOM 994 O O . GLU A 1 123 ? 8.091 -10.992 22.672 1.00 87.94 123 GLU A O 1
ATOM 999 N N . LYS A 1 124 ? 9.030 -9.501 21.264 1.00 91.12 124 LYS A N 1
ATOM 1000 C CA . LYS A 1 124 ? 10.280 -10.222 20.992 1.00 91.12 124 LYS A CA 1
ATOM 1001 C C . LYS A 1 124 ? 11.405 -9.229 20.726 1.00 91.12 124 LYS A C 1
ATOM 1003 O O . LYS A 1 124 ? 11.210 -8.287 19.963 1.00 91.12 124 LYS A O 1
ATOM 1008 N N . CYS A 1 125 ? 12.588 -9.478 21.283 1.00 94.56 125 CYS A N 1
ATOM 1009 C CA . CYS A 1 125 ? 13.794 -8.749 20.900 1.00 94.56 125 CYS A CA 1
ATOM 1010 C C . CYS A 1 125 ? 14.334 -9.272 19.570 1.00 94.56 125 CYS A C 1
ATOM 1012 O O . CYS A 1 125 ? 14.113 -10.425 19.179 1.00 94.56 125 CYS A O 1
ATOM 1014 N N . GLY A 1 126 ? 15.003 -8.404 18.822 1.00 95.00 126 GLY A N 1
ATOM 1015 C CA . GLY A 1 126 ? 15.338 -8.746 17.452 1.00 95.00 126 GLY A CA 1
ATOM 1016 C C . GLY A 1 126 ? 16.060 -7.660 16.686 1.00 95.00 126 GLY A C 1
ATOM 1017 O O . GLY A 1 126 ? 16.223 -6.528 17.137 1.00 95.00 126 GLY A O 1
ATOM 1018 N N . ARG A 1 127 ? 16.448 -8.045 15.475 1.00 97.06 127 ARG A N 1
ATOM 1019 C CA . ARG A 1 127 ? 17.075 -7.218 14.449 1.00 97.06 127 ARG A CA 1
ATOM 1020 C C . ARG A 1 127 ? 16.223 -7.298 13.195 1.00 97.06 127 ARG A C 1
ATOM 1022 O O . ARG A 1 127 ? 15.794 -8.382 12.805 1.00 97.06 127 ARG A O 1
ATOM 1029 N N . VAL A 1 128 ? 16.001 -6.174 12.536 1.00 97.69 128 VAL A N 1
ATOM 1030 C CA . VAL A 1 128 ? 15.172 -6.054 11.339 1.00 97.69 128 VAL A CA 1
ATOM 1031 C C . VAL A 1 128 ? 15.923 -5.247 10.295 1.00 97.69 128 VAL A C 1
ATOM 1033 O O . VAL A 1 128 ? 16.435 -4.174 10.589 1.00 97.69 128 VAL A O 1
ATOM 1036 N N . VAL A 1 129 ? 15.964 -5.736 9.057 1.00 98.00 129 VAL A N 1
ATOM 1037 C CA . VAL A 1 129 ? 16.547 -5.011 7.922 1.00 98.00 129 VAL A CA 1
ATOM 1038 C C . VAL A 1 129 ? 15.530 -4.896 6.792 1.00 98.00 129 VAL A C 1
ATOM 1040 O O . VAL A 1 129 ? 14.955 -5.896 6.360 1.00 98.00 129 VAL A O 1
ATOM 1043 N N . THR A 1 130 ? 15.318 -3.683 6.282 1.00 96.69 130 THR A N 1
ATOM 1044 C CA . THR A 1 130 ? 14.377 -3.400 5.186 1.00 96.69 130 THR A CA 1
ATOM 1045 C C . THR A 1 130 ? 14.936 -2.377 4.198 1.00 96.69 130 THR A C 1
ATOM 1047 O O . THR A 1 130 ? 15.533 -1.380 4.591 1.00 96.69 130 THR A O 1
ATOM 1050 N N . ASP A 1 131 ? 14.691 -2.605 2.907 1.00 95.44 131 ASP A N 1
ATOM 1051 C CA . ASP A 1 131 ? 15.019 -1.694 1.799 1.00 95.44 131 ASP A CA 1
ATOM 1052 C C . ASP A 1 131 ? 13.769 -0.988 1.242 1.00 95.44 131 ASP A C 1
ATOM 1054 O O . ASP A 1 131 ? 13.825 -0.343 0.195 1.00 95.44 131 ASP A O 1
ATOM 1058 N N . LYS A 1 132 ? 12.604 -1.173 1.880 1.00 92.06 132 LYS A N 1
ATOM 1059 C CA . LYS A 1 132 ? 11.312 -0.647 1.401 1.00 92.06 132 LYS A CA 1
ATOM 1060 C C . LYS A 1 132 ? 10.752 0.485 2.250 1.00 92.06 132 LYS A C 1
ATOM 1062 O O . LYS A 1 132 ? 9.805 1.133 1.817 1.00 92.06 132 LYS A O 1
ATOM 1067 N N . LEU A 1 133 ? 11.332 0.734 3.422 1.00 92.31 133 LEU A N 1
ATOM 1068 C CA . LEU A 1 133 ? 10.853 1.764 4.337 1.00 92.31 133 LEU A CA 1
ATOM 1069 C C . LEU A 1 133 ? 11.182 3.184 3.854 1.00 92.31 133 LEU A C 1
ATOM 1071 O O . LEU A 1 133 ? 10.332 4.072 3.916 1.00 92.31 133 LEU A O 1
ATOM 1075 N N . VAL A 1 134 ? 12.402 3.394 3.356 1.00 93.69 134 VAL A N 1
ATOM 1076 C CA . VAL A 1 134 ? 12.897 4.694 2.890 1.00 93.69 134 VAL A CA 1
ATOM 1077 C C . VAL A 1 134 ? 13.270 4.581 1.418 1.00 93.69 134 VAL A C 1
ATOM 1079 O O . VAL A 1 134 ? 14.014 3.687 1.021 1.00 93.69 134 VAL A O 1
ATOM 1082 N N . SER A 1 135 ? 12.730 5.476 0.592 1.00 89.50 135 SER A N 1
ATOM 1083 C CA . SER A 1 135 ? 13.063 5.515 -0.834 1.00 89.50 135 SER A CA 1
ATOM 1084 C C . SER A 1 135 ? 14.479 6.045 -1.061 1.00 89.50 135 SER A C 1
ATOM 1086 O O . SER A 1 135 ? 15.012 6.815 -0.260 1.00 89.50 135 SER A O 1
ATOM 1088 N N . THR A 1 136 ? 15.088 5.685 -2.190 1.00 87.56 136 THR A N 1
ATOM 1089 C CA . THR A 1 136 ? 16.402 6.219 -2.580 1.00 87.56 136 THR A CA 1
ATOM 1090 C C . THR A 1 136 ? 16.376 7.741 -2.719 1.00 87.56 136 THR A C 1
ATOM 1092 O O . THR A 1 136 ? 17.319 8.390 -2.290 1.00 87.56 136 THR A O 1
ATOM 1095 N N . THR A 1 137 ? 15.273 8.323 -3.199 1.00 85.31 137 THR A N 1
ATOM 1096 C CA . THR A 1 137 ? 15.091 9.780 -3.288 1.00 85.31 137 THR A CA 1
ATOM 1097 C C . THR A 1 137 ? 15.084 10.452 -1.915 1.00 85.31 137 THR A C 1
ATOM 1099 O O . THR A 1 137 ? 15.754 11.464 -1.725 1.00 85.31 137 THR A O 1
ATOM 1102 N N . GLU A 1 138 ? 14.367 9.890 -0.936 1.00 88.00 138 GLU A N 1
ATOM 1103 C CA . GLU A 1 138 ? 14.400 10.395 0.444 1.00 88.00 138 GLU A CA 1
ATOM 1104 C C . GLU A 1 138 ? 15.811 10.278 1.034 1.00 88.00 138 GLU A C 1
ATOM 1106 O O . GLU A 1 138 ? 16.301 11.224 1.652 1.00 88.00 138 GLU A O 1
ATOM 1111 N N . ALA A 1 139 ? 16.494 9.155 0.792 1.00 94.38 139 ALA A N 1
ATOM 1112 C CA . ALA A 1 139 ? 17.876 8.958 1.214 1.00 94.38 139 ALA A CA 1
ATOM 1113 C C . ALA A 1 139 ? 18.839 9.954 0.544 1.00 94.38 139 ALA A C 1
ATOM 1115 O O . ALA A 1 139 ? 19.724 10.468 1.218 1.00 94.38 139 ALA A O 1
ATOM 1116 N N . ASP A 1 140 ? 18.658 10.291 -0.735 1.00 91.69 140 ASP A N 1
ATOM 1117 C CA . ASP A 1 140 ? 19.488 11.274 -1.443 1.00 91.69 140 ASP A CA 1
ATOM 1118 C C . ASP A 1 140 ? 19.280 12.699 -0.908 1.00 91.69 140 ASP A C 1
ATOM 1120 O O . ASP A 1 140 ? 20.248 13.442 -0.732 1.00 91.69 140 ASP A O 1
ATOM 1124 N N . VAL A 1 141 ? 18.039 13.081 -0.580 1.00 87.88 141 VAL A N 1
ATOM 1125 C CA . VAL A 1 141 ? 17.749 14.373 0.069 1.00 87.88 141 VAL A CA 1
ATOM 1126 C C . VAL A 1 141 ? 18.429 14.454 1.439 1.00 87.88 141 VAL A C 1
ATOM 1128 O O . VAL A 1 141 ? 19.058 15.466 1.760 1.00 87.88 141 VAL A O 1
ATOM 1131 N N . LEU A 1 142 ? 18.355 13.382 2.233 1.00 92.31 142 LEU A N 1
ATOM 1132 C CA . LEU A 1 142 ? 19.015 13.307 3.537 1.00 92.31 142 LEU A CA 1
ATOM 1133 C C . LEU A 1 142 ? 20.541 13.242 3.423 1.00 92.31 142 LEU A C 1
ATOM 1135 O O . LEU A 1 142 ? 21.233 13.870 4.220 1.00 92.31 142 LEU A O 1
ATOM 1139 N N . LEU A 1 143 ? 21.078 12.556 2.414 1.00 94.62 143 LEU A N 1
ATOM 1140 C CA . LEU A 1 143 ? 22.508 12.532 2.117 1.00 94.62 143 LEU A CA 1
ATOM 1141 C C . LEU A 1 143 ? 23.011 13.929 1.759 1.00 94.62 143 LEU A C 1
ATOM 1143 O O . LEU A 1 143 ? 24.068 14.339 2.236 1.00 94.62 143 LEU A O 1
ATOM 1147 N N . LYS A 1 144 ? 22.258 14.675 0.943 1.00 90.50 144 LYS A N 1
ATOM 1148 C CA . LYS A 1 144 ? 22.591 16.060 0.599 1.00 90.50 144 LYS A CA 1
ATOM 1149 C C . LYS A 1 144 ? 22.615 16.938 1.848 1.00 90.50 144 LYS A C 1
ATOM 1151 O O . LYS A 1 144 ? 23.579 17.671 2.034 1.00 90.50 144 LYS A O 1
ATOM 1156 N N . LEU A 1 145 ? 21.614 16.813 2.724 1.00 88.12 145 LEU A N 1
ATOM 1157 C CA . LEU A 1 145 ? 21.581 17.521 4.007 1.00 88.12 145 LEU A CA 1
ATOM 1158 C C . LEU A 1 145 ? 22.795 17.175 4.882 1.00 88.12 145 LEU A C 1
ATOM 1160 O O . LEU A 1 145 ? 23.456 18.077 5.394 1.00 88.12 145 LEU A O 1
ATOM 1164 N N . ALA A 1 146 ? 23.104 15.882 5.011 1.00 91.44 146 ALA A N 1
ATOM 1165 C CA . ALA A 1 146 ? 24.230 15.388 5.792 1.00 91.44 146 ALA A CA 1
ATOM 1166 C C . ALA A 1 146 ? 25.558 15.943 5.270 1.00 91.44 146 ALA A C 1
ATOM 1168 O O . ALA A 1 146 ? 26.324 16.495 6.051 1.00 91.44 146 ALA A O 1
ATOM 1169 N N . LYS A 1 147 ? 25.808 15.852 3.956 1.00 91.88 147 LYS A N 1
ATOM 1170 C CA . LYS A 1 147 ? 27.004 16.413 3.312 1.00 91.88 147 LYS A CA 1
ATOM 1171 C C . LYS A 1 147 ? 27.099 17.913 3.557 1.00 91.88 147 LYS A C 1
ATOM 1173 O O . LYS A 1 147 ? 28.068 18.367 4.145 1.00 91.88 147 LYS A O 1
ATOM 1178 N N . SER A 1 148 ? 26.050 18.666 3.222 1.00 87.38 148 SER A N 1
ATOM 1179 C CA . SER A 1 148 ? 26.048 20.120 3.397 1.00 87.38 148 SER A CA 1
ATOM 1180 C C . SER A 1 148 ? 26.328 20.540 4.843 1.00 87.38 148 SER A C 1
ATOM 1182 O O . SER A 1 148 ? 27.115 21.455 5.053 1.00 87.38 148 SER A O 1
ATOM 1184 N N . GLY A 1 149 ? 25.739 19.874 5.841 1.00 85.94 149 GLY A N 1
ATOM 1185 C CA . GLY A 1 149 ? 25.993 20.196 7.246 1.00 85.94 149 GLY A CA 1
ATOM 1186 C C . GLY A 1 149 ? 27.369 19.741 7.753 1.00 85.94 149 GLY A C 1
ATOM 1187 O O . GLY A 1 149 ? 28.038 20.497 8.450 1.00 85.94 149 GLY A O 1
ATOM 1188 N N . LEU A 1 150 ? 27.816 18.537 7.381 1.00 88.69 150 LEU A N 1
ATOM 1189 C CA . LEU A 1 150 ? 29.113 17.973 7.789 1.00 88.69 150 LEU A CA 1
ATOM 1190 C C . LEU A 1 150 ? 30.306 18.592 7.048 1.00 88.69 150 LEU A C 1
ATOM 1192 O O . LEU A 1 150 ? 31.443 18.408 7.476 1.00 88.69 150 LEU A O 1
ATOM 1196 N N . ASP A 1 151 ? 30.078 19.304 5.947 1.00 87.94 151 ASP A N 1
ATOM 1197 C CA . ASP A 1 151 ? 31.118 20.036 5.218 1.00 87.94 151 ASP A CA 1
ATOM 1198 C C . ASP A 1 151 ? 31.328 21.455 5.781 1.00 87.94 151 ASP A C 1
ATOM 1200 O O . ASP A 1 151 ? 32.361 22.068 5.519 1.00 87.94 151 ASP A O 1
ATOM 1204 N N . LEU A 1 152 ? 30.414 21.960 6.627 1.00 81.75 152 LEU A N 1
ATOM 1205 C CA . LEU A 1 152 ? 30.614 23.219 7.366 1.00 81.75 152 LEU A CA 1
ATOM 1206 C C . LEU A 1 152 ? 31.687 23.120 8.457 1.00 81.75 152 LEU A C 1
ATOM 1208 O O . LEU A 1 152 ? 32.163 24.142 8.957 1.00 81.75 152 LEU A O 1
ATOM 1212 N N . ALA A 1 153 ? 32.060 21.904 8.849 1.00 67.50 153 ALA A N 1
ATOM 1213 C CA . ALA A 1 153 ? 33.130 21.669 9.799 1.00 67.50 153 ALA A CA 1
ATOM 1214 C C . ALA A 1 153 ? 33.941 20.423 9.426 1.00 67.50 153 ALA A C 1
ATOM 1216 O O . ALA A 1 153 ? 33.414 19.328 9.244 1.00 67.50 153 ALA A O 1
ATOM 1217 N N . GLY A 1 154 ? 35.259 20.583 9.330 1.00 68.69 154 GLY A N 1
ATOM 1218 C CA . GLY A 1 154 ? 36.174 19.455 9.201 1.00 68.69 154 GLY A CA 1
ATOM 1219 C C . GLY A 1 154 ? 36.448 18.839 10.570 1.00 68.69 154 GLY A C 1
ATOM 1220 O O . GLY A 1 154 ? 36.862 19.555 11.480 1.00 68.69 154 GLY A O 1
ATOM 1221 N N . SER A 1 155 ? 36.234 17.529 10.711 1.00 73.38 155 SER A N 1
ATOM 1222 C CA . SER A 1 155 ? 36.887 16.745 11.767 1.00 73.38 155 SER A CA 1
ATOM 1223 C C . SER A 1 155 ? 38.307 16.405 11.319 1.00 73.38 155 SER A C 1
ATOM 1225 O O . SER A 1 155 ? 38.544 16.154 10.129 1.00 73.38 155 SER A O 1
ATOM 1227 N N . ASP A 1 156 ? 39.242 16.385 12.263 1.00 75.81 156 ASP A N 1
ATOM 1228 C CA . ASP A 1 156 ? 40.631 15.998 12.002 1.00 75.81 156 ASP A CA 1
ATOM 1229 C C . ASP A 1 156 ? 40.791 14.475 11.854 1.00 75.81 156 ASP A C 1
ATOM 1231 O O . ASP A 1 156 ? 41.778 14.007 11.275 1.00 75.81 156 ASP A O 1
ATOM 1235 N N . GLY A 1 157 ? 39.831 13.705 12.374 1.00 78.62 157 GLY A N 1
ATOM 1236 C CA . GLY A 1 157 ? 39.839 12.248 12.358 1.00 78.62 157 GLY A CA 1
ATOM 1237 C C . GLY A 1 157 ? 38.891 11.609 11.343 1.00 78.62 157 GLY A C 1
ATOM 1238 O O . GLY A 1 157 ? 38.286 12.257 10.482 1.00 78.62 157 GLY A O 1
ATOM 1239 N N . GLY A 1 158 ? 38.810 10.279 11.420 1.00 82.94 158 GLY A N 1
ATOM 1240 C CA . GLY A 1 158 ? 38.036 9.437 10.508 1.00 82.94 158 GLY A CA 1
ATOM 1241 C C . GLY A 1 158 ? 36.523 9.553 10.638 1.00 82.94 158 GLY A C 1
ATOM 1242 O O . GLY A 1 158 ? 35.835 9.223 9.669 1.00 82.94 158 GLY A O 1
ATOM 1243 N N . ALA A 1 159 ? 36.007 10.038 11.772 1.00 87.25 159 ALA A N 1
ATOM 1244 C CA . ALA A 1 159 ? 34.579 10.155 12.039 1.00 87.25 159 ALA A CA 1
ATOM 1245 C C . ALA A 1 159 ? 34.132 11.615 12.198 1.00 87.25 159 ALA A C 1
ATOM 1247 O O . ALA A 1 159 ? 34.879 12.507 12.598 1.00 87.25 159 ALA A O 1
ATOM 1248 N N . SER A 1 160 ? 32.882 11.891 11.848 1.00 90.06 160 SER A N 1
ATOM 1249 C CA . SER A 1 160 ? 32.224 13.169 12.118 1.00 90.06 160 SER A CA 1
ATOM 1250 C C . SER A 1 160 ? 30.741 12.929 12.339 1.00 90.06 160 SER A C 1
ATOM 1252 O O . SER A 1 160 ? 30.147 12.118 11.623 1.00 90.06 160 SER A O 1
ATOM 1254 N N . ILE A 1 161 ? 30.138 13.657 13.276 1.00 88.12 161 ILE A N 1
ATOM 1255 C CA . ILE A 1 161 ? 28.699 13.603 13.525 1.00 88.12 161 ILE A CA 1
ATOM 1256 C C . ILE A 1 161 ? 28.044 14.977 13.394 1.00 88.12 161 ILE A C 1
ATOM 1258 O O . ILE A 1 161 ? 28.673 16.011 13.626 1.00 88.12 161 ILE A O 1
ATOM 1262 N N . LEU A 1 162 ? 26.769 14.958 13.013 1.00 88.88 162 LEU A N 1
ATOM 1263 C CA . LEU A 1 162 ? 25.876 16.108 12.969 1.00 88.88 162 LEU A CA 1
ATOM 1264 C C . LEU A 1 162 ? 24.537 15.719 13.599 1.00 88.88 162 LEU A C 1
ATOM 1266 O O . LEU A 1 162 ? 23.765 14.964 13.006 1.00 88.88 162 LEU A O 1
ATOM 1270 N N . ASP A 1 163 ? 24.253 16.258 14.777 1.00 87.06 163 ASP A N 1
ATOM 1271 C CA . ASP A 1 163 ? 22.957 16.154 15.443 1.00 87.06 163 ASP A CA 1
ATOM 1272 C C . ASP A 1 163 ? 22.147 17.423 15.167 1.00 87.06 163 ASP A C 1
ATOM 1274 O O . ASP A 1 163 ? 22.495 18.520 15.608 1.00 87.06 163 ASP A O 1
ATOM 1278 N N . LEU A 1 164 ? 21.046 17.274 14.432 1.00 82.69 164 LEU A N 1
ATOM 1279 C CA . LEU A 1 164 ? 20.172 18.398 14.111 1.00 82.69 164 LEU A CA 1
ATOM 1280 C C . LEU A 1 164 ? 19.406 18.907 15.340 1.00 82.69 164 LEU A C 1
ATOM 1282 O O . LEU A 1 164 ? 19.057 20.080 15.388 1.00 82.69 164 LEU A O 1
ATOM 1286 N N . HIS A 1 165 ? 19.121 18.083 16.344 1.00 82.38 165 HIS A N 1
ATOM 1287 C CA . HIS A 1 165 ? 18.307 18.512 17.487 1.00 82.38 165 HIS A CA 1
ATOM 1288 C C . HIS A 1 165 ? 19.099 19.374 18.462 1.00 82.38 165 HIS A C 1
ATOM 1290 O O . HIS A 1 165 ? 18.621 20.424 18.885 1.00 82.38 165 HIS A O 1
ATOM 1296 N N . SER A 1 166 ? 20.327 18.970 18.791 1.00 79.56 166 SER A N 1
ATOM 1297 C CA . SER A 1 166 ? 21.225 19.778 19.630 1.00 79.56 166 SER A CA 1
ATOM 1298 C C . SER A 1 166 ? 22.001 20.838 18.838 1.00 79.56 166 SER A C 1
ATOM 1300 O O . SER A 1 166 ? 22.503 21.810 19.408 1.00 79.56 166 SER A O 1
ATOM 1302 N N . GLY A 1 167 ? 22.117 20.651 17.522 1.00 79.69 167 GLY A N 1
ATOM 1303 C CA . GLY A 1 167 ? 23.019 21.408 16.664 1.00 79.69 167 GLY A CA 1
ATOM 1304 C C . GLY A 1 167 ? 24.484 20.987 16.799 1.00 79.69 167 GLY A C 1
ATOM 1305 O O . GLY A 1 167 ? 25.343 21.678 16.256 1.00 79.69 167 GLY A O 1
ATOM 1306 N N . ALA A 1 168 ? 24.800 19.911 17.528 1.00 83.25 168 ALA A N 1
ATOM 1307 C CA . ALA A 1 168 ? 26.175 19.454 17.697 1.00 83.25 168 ALA A CA 1
ATOM 1308 C C . ALA A 1 168 ? 26.769 18.991 16.358 1.00 83.25 168 ALA A C 1
ATOM 1310 O O . ALA A 1 168 ? 26.209 18.137 15.672 1.00 83.25 168 ALA A O 1
ATOM 1311 N N . LEU A 1 169 ? 27.921 19.552 16.001 1.00 86.31 169 LEU A N 1
ATOM 1312 C CA . LEU A 1 169 ? 28.673 19.243 14.789 1.00 86.31 169 LEU A CA 1
ATOM 1313 C C . LEU A 1 169 ? 30.152 19.056 15.142 1.00 86.31 169 LEU A C 1
ATOM 1315 O O . LEU A 1 169 ? 30.741 19.919 15.796 1.00 86.31 169 LEU A O 1
ATOM 1319 N N . SER A 1 170 ? 30.759 17.956 14.695 1.00 82.00 170 SER A N 1
ATOM 1320 C CA . SER A 1 170 ? 32.195 17.705 14.881 1.00 82.00 170 SER A CA 1
ATOM 1321 C C . SER A 1 170 ? 33.053 18.754 14.162 1.00 82.00 170 SER A C 1
ATOM 1323 O O . SER A 1 170 ? 32.888 18.965 12.962 1.00 82.00 170 SER A O 1
ATOM 1325 N N . LYS A 1 171 ? 33.999 19.381 14.874 1.00 82.25 171 LYS A N 1
ATOM 1326 C CA . LYS A 1 171 ? 34.985 20.325 14.322 1.00 82.25 171 LYS A CA 1
ATOM 1327 C C . LYS A 1 171 ? 36.332 20.171 15.029 1.00 82.25 171 LYS A C 1
ATOM 1329 O O . LYS A 1 171 ? 36.415 20.359 16.243 1.00 82.25 171 LYS A O 1
ATOM 1334 N N . GLY A 1 172 ? 37.388 19.883 14.271 1.00 79.62 172 GLY A N 1
ATOM 1335 C CA . GLY A 1 172 ? 38.708 19.575 14.822 1.00 79.62 172 GLY A CA 1
ATOM 1336 C C . GLY A 1 172 ? 38.649 18.351 15.741 1.00 79.62 172 GLY A C 1
ATOM 1337 O O . GLY A 1 172 ? 38.196 17.293 15.313 1.00 79.62 172 GLY A O 1
ATOM 1338 N N . GLN A 1 173 ? 39.040 18.529 17.007 1.00 73.69 173 GLN A N 1
ATOM 1339 C CA . GLN A 1 173 ? 39.008 17.505 18.066 1.00 73.69 173 GLN A CA 1
ATOM 1340 C C . GLN A 1 173 ? 37.750 17.579 18.969 1.00 73.69 173 GLN A C 1
ATOM 1342 O O . GLN A 1 173 ? 37.698 16.908 19.996 1.00 73.69 173 GLN A O 1
ATOM 1347 N N . GLY A 1 174 ? 36.760 18.429 18.659 1.00 74.00 174 GLY A N 1
ATOM 1348 C CA . GLY A 1 174 ? 35.610 18.682 19.540 1.00 74.00 174 GLY A CA 1
ATOM 1349 C C . GLY A 1 174 ? 34.295 18.948 18.805 1.00 74.00 174 GLY A C 1
ATOM 1350 O O . GLY A 1 174 ? 34.130 18.596 17.636 1.00 74.00 174 GLY A O 1
ATOM 1351 N N . PHE A 1 175 ? 33.345 19.586 19.496 1.00 80.69 175 PHE A N 1
ATOM 1352 C CA . PHE A 1 175 ? 32.009 19.886 18.974 1.00 80.69 175 PHE A CA 1
ATOM 1353 C C . PHE A 1 175 ? 31.717 21.383 18.965 1.00 80.69 175 PHE A C 1
ATOM 1355 O O . PHE A 1 175 ? 32.044 22.106 19.905 1.00 80.69 175 PHE A O 1
ATOM 1362 N N . ILE A 1 176 ? 31.037 21.841 17.918 1.00 83.94 176 ILE A N 1
ATOM 1363 C CA . ILE A 1 176 ? 30.458 23.182 17.837 1.00 83.94 176 ILE A CA 1
ATOM 1364 C C . ILE A 1 176 ? 28.944 23.103 17.663 1.00 83.94 176 ILE A C 1
ATOM 1366 O O . ILE A 1 176 ? 28.411 22.080 17.245 1.00 83.94 176 ILE A O 1
ATOM 1370 N N . ASN A 1 177 ? 28.250 24.207 17.939 1.00 82.12 177 ASN A N 1
ATOM 1371 C CA . ASN A 1 177 ? 26.843 24.343 17.581 1.00 82.12 177 ASN A CA 1
ATOM 1372 C C . ASN A 1 177 ? 26.720 24.928 16.162 1.00 82.12 177 ASN A C 1
ATOM 1374 O O . ASN A 1 177 ? 27.069 26.092 15.935 1.00 82.12 177 ASN A O 1
ATOM 1378 N N . ILE A 1 178 ? 26.216 24.128 15.222 1.00 80.31 178 ILE A N 1
ATOM 1379 C CA . ILE A 1 178 ? 26.033 24.486 13.810 1.00 80.31 178 ILE A CA 1
ATOM 1380 C C . ILE A 1 178 ? 25.102 25.691 13.635 1.00 80.31 178 ILE A C 1
ATOM 1382 O O . ILE A 1 178 ? 25.347 26.529 12.775 1.00 80.31 178 ILE A O 1
ATOM 1386 N N . TYR A 1 179 ? 24.094 25.858 14.496 1.00 78.25 179 TYR A N 1
ATOM 1387 C CA . TYR A 1 179 ? 23.135 26.964 14.412 1.00 78.25 179 TYR A CA 1
ATOM 1388 C C . TYR A 1 179 ? 23.736 28.324 14.770 1.00 78.25 179 TYR A C 1
ATOM 1390 O O . TYR A 1 179 ? 23.164 29.362 14.434 1.00 78.25 179 TYR A O 1
ATOM 1398 N N . LYS A 1 180 ? 24.913 28.336 15.406 1.00 80.50 180 LYS A N 1
ATOM 1399 C CA . LYS A 1 180 ? 25.687 29.560 15.647 1.00 80.50 180 LYS A CA 1
ATOM 1400 C C . LYS A 1 180 ? 26.555 29.961 14.445 1.00 80.50 180 LYS A C 1
ATOM 1402 O O . LYS A 1 180 ? 27.105 31.058 14.460 1.00 80.50 180 LYS A O 1
ATOM 1407 N N . GLN A 1 181 ? 26.678 29.117 13.414 1.00 77.75 181 GLN A N 1
ATOM 1408 C CA . GLN A 1 181 ? 27.474 29.416 12.218 1.00 77.75 181 GLN A CA 1
ATOM 1409 C C . GLN A 1 181 ? 26.646 30.216 11.190 1.00 77.75 181 GLN A C 1
ATOM 1411 O O . GLN A 1 181 ? 25.542 29.791 10.829 1.00 77.75 181 GLN A O 1
ATOM 1416 N N . PRO A 1 182 ? 27.140 31.361 10.682 1.00 74.56 182 PRO A N 1
ATOM 1417 C CA . PRO A 1 182 ? 26.442 32.160 9.670 1.00 74.56 182 PRO A CA 1
ATOM 1418 C C . PRO A 1 182 ? 26.091 31.376 8.397 1.00 74.56 182 PRO A C 1
ATOM 1420 O O . PRO A 1 182 ? 25.015 31.556 7.824 1.00 74.56 182 PRO A O 1
ATOM 1423 N N . GLU A 1 183 ? 26.975 30.475 7.977 1.00 73.06 183 GLU A N 1
ATOM 1424 C CA . GLU A 1 183 ? 26.859 29.653 6.774 1.00 73.06 183 GLU A CA 1
ATOM 1425 C C . GLU A 1 183 ? 25.732 28.618 6.899 1.00 73.06 183 GLU A C 1
ATOM 1427 O O . GLU A 1 183 ? 25.048 28.321 5.917 1.00 73.06 183 GLU A O 1
ATOM 1432 N N . ALA A 1 184 ? 25.460 28.138 8.119 1.00 71.94 184 ALA A N 1
ATOM 1433 C CA . ALA A 1 184 ? 24.399 27.174 8.397 1.00 71.94 184 ALA A CA 1
ATOM 1434 C C . ALA A 1 184 ? 23.000 27.736 8.116 1.00 71.94 184 ALA A C 1
ATOM 1436 O O . ALA A 1 184 ? 22.106 26.993 7.711 1.00 71.94 184 ALA A O 1
ATOM 1437 N N . LYS A 1 185 ? 22.806 29.058 8.225 1.00 66.62 185 LYS A N 1
ATOM 1438 C CA . LYS A 1 185 ? 21.524 29.702 7.894 1.00 66.62 185 LYS A CA 1
ATOM 1439 C C . LYS A 1 185 ? 21.125 29.469 6.433 1.00 66.62 185 LYS A C 1
ATOM 1441 O O . LYS A 1 185 ? 19.944 29.337 6.145 1.00 66.62 185 LYS A O 1
ATOM 1446 N N . LYS A 1 186 ? 22.078 29.348 5.504 1.00 66.44 186 LYS A N 1
ATOM 1447 C CA . LYS A 1 186 ? 21.770 29.059 4.089 1.00 66.44 186 LYS A CA 1
ATOM 1448 C C . LYS A 1 186 ? 21.298 27.615 3.875 1.00 66.44 186 LYS A C 1
ATOM 1450 O O . LYS A 1 186 ? 20.507 27.363 2.968 1.00 66.44 186 LYS A O 1
ATOM 1455 N N . ILE A 1 187 ? 21.760 26.697 4.724 1.00 67.81 187 ILE A N 1
ATOM 1456 C CA . ILE A 1 187 ? 21.453 25.262 4.667 1.00 67.81 187 ILE A CA 1
ATOM 1457 C C . ILE A 1 187 ? 20.104 24.961 5.328 1.00 67.81 187 ILE A C 1
ATOM 1459 O O . ILE A 1 187 ? 19.330 24.176 4.785 1.00 67.81 187 ILE A O 1
ATOM 1463 N N . PHE A 1 188 ? 19.811 25.603 6.466 1.00 65.44 188 PHE A N 1
ATOM 1464 C CA . PHE A 1 188 ? 18.629 25.296 7.281 1.00 65.44 188 PHE A CA 1
ATOM 1465 C C . PHE A 1 188 ? 17.497 26.345 7.212 1.00 65.44 188 PHE A C 1
ATOM 1467 O O . PHE A 1 188 ? 16.354 25.978 7.456 1.00 65.44 188 PHE A O 1
ATOM 1474 N N . ASN A 1 189 ? 17.748 27.611 6.821 1.00 54.44 189 ASN A N 1
ATOM 1475 C CA . ASN A 1 189 ? 16.713 28.673 6.784 1.00 54.44 189 ASN A CA 1
ATOM 1476 C C . ASN A 1 189 ? 16.205 29.054 5.377 1.00 54.44 189 ASN A C 1
ATOM 1478 O O . ASN A 1 189 ? 15.334 29.915 5.269 1.00 54.44 189 ASN A O 1
ATOM 1482 N N . SER A 1 190 ? 16.702 28.463 4.285 1.00 48.06 190 SER A N 1
ATOM 1483 C CA . SER A 1 190 ? 16.347 28.910 2.921 1.00 48.06 190 SER A CA 1
ATOM 1484 C C . SER A 1 190 ? 15.002 28.392 2.384 1.00 48.06 190 SER A C 1
ATOM 1486 O O . SER A 1 190 ? 14.627 28.734 1.266 1.00 48.06 190 SER A O 1
ATOM 1488 N N . VAL A 1 191 ? 14.241 27.616 3.166 1.00 45.78 191 VAL A N 1
ATOM 1489 C CA . VAL A 1 191 ? 12.992 26.983 2.700 1.00 45.78 191 VAL A CA 1
ATOM 1490 C C . VAL A 1 191 ? 11.777 27.286 3.583 1.00 45.78 191 VAL A C 1
ATOM 1492 O O . VAL A 1 191 ? 10.684 27.504 3.059 1.00 45.78 191 VAL A O 1
ATOM 1495 N N . ASP A 1 192 ? 11.940 27.389 4.903 1.00 42.62 192 ASP A N 1
ATOM 1496 C CA . ASP A 1 192 ? 10.778 27.508 5.797 1.00 42.62 192 ASP A CA 1
ATOM 1497 C C . ASP A 1 192 ? 10.204 28.944 5.864 1.00 42.62 192 ASP A C 1
ATOM 1499 O O . ASP A 1 192 ? 8.999 29.115 6.055 1.00 42.62 192 ASP A O 1
ATOM 1503 N N . SER A 1 193 ? 11.003 29.985 5.575 1.00 38.53 193 SER A N 1
ATOM 1504 C CA . SER A 1 193 ? 10.516 31.381 5.495 1.00 38.53 193 SER A CA 1
ATOM 1505 C C . SER A 1 193 ? 9.598 31.620 4.278 1.00 38.53 193 SER A C 1
ATOM 1507 O O . SER A 1 193 ? 8.644 32.398 4.346 1.00 38.53 193 SER A O 1
ATOM 1509 N N . ALA A 1 194 ? 9.816 30.895 3.171 1.00 38.41 194 ALA A N 1
ATOM 1510 C CA . ALA A 1 194 ? 8.986 31.001 1.969 1.00 38.41 194 ALA A CA 1
ATOM 1511 C C . ALA A 1 194 ? 7.622 30.313 2.141 1.00 38.41 194 ALA A C 1
ATOM 1513 O O . ALA A 1 194 ? 6.610 30.847 1.695 1.00 38.41 194 ALA A O 1
ATOM 1514 N N . ILE A 1 195 ? 7.568 29.178 2.845 1.00 42.44 195 ILE A N 1
ATOM 1515 C CA . ILE A 1 195 ? 6.314 28.459 3.124 1.00 42.44 195 ILE A CA 1
ATOM 1516 C C . ILE A 1 195 ? 5.433 29.256 4.099 1.00 42.44 195 ILE A C 1
ATOM 1518 O O . ILE A 1 195 ? 4.211 29.272 3.954 1.00 42.44 195 ILE A O 1
ATOM 1522 N N . TYR A 1 196 ? 6.039 29.979 5.049 1.00 35.88 196 TYR A N 1
ATOM 1523 C CA . TYR A 1 196 ? 5.293 30.846 5.963 1.00 35.88 196 TYR A CA 1
ATOM 1524 C C . TYR A 1 196 ? 4.774 32.125 5.277 1.00 35.88 196 TYR A C 1
ATOM 1526 O O . TYR A 1 196 ? 3.668 32.574 5.576 1.00 35.88 196 TYR A O 1
ATOM 1534 N N . LYS A 1 197 ? 5.514 32.679 4.301 1.00 34.09 197 LYS A N 1
ATOM 1535 C CA . LYS A 1 197 ? 5.068 33.832 3.490 1.00 34.09 197 LYS A CA 1
ATOM 1536 C C . LYS A 1 197 ? 4.077 33.479 2.375 1.00 34.09 197 LYS A C 1
ATOM 1538 O O . LYS A 1 197 ? 3.234 34.306 2.041 1.00 34.09 197 LYS A O 1
ATOM 1543 N N . ALA A 1 198 ? 4.124 32.265 1.831 1.00 38.25 198 ALA A N 1
ATOM 1544 C CA . ALA A 1 198 ? 3.236 31.825 0.750 1.00 38.25 198 ALA A CA 1
ATOM 1545 C C . ALA A 1 198 ? 1.782 31.575 1.193 1.00 38.25 198 ALA A C 1
ATOM 1547 O O . ALA A 1 198 ? 0.936 31.242 0.370 1.00 38.25 198 ALA A O 1
ATOM 1548 N N . LYS A 1 199 ? 1.454 31.772 2.476 1.00 38.06 199 LYS A N 1
ATOM 1549 C CA . LYS A 1 199 ? 0.076 31.673 2.972 1.00 38.06 199 LYS A CA 1
ATOM 1550 C C . LYS A 1 199 ? -0.764 32.937 2.739 1.00 38.06 199 LYS A C 1
ATOM 1552 O O . LYS A 1 199 ? -1.906 32.972 3.187 1.00 38.06 199 LYS A O 1
ATOM 1557 N N . LEU A 1 200 ? -0.224 33.954 2.054 1.00 34.16 200 LEU A N 1
ATOM 1558 C CA . LEU A 1 200 ? -0.923 35.220 1.802 1.00 34.16 200 LEU A CA 1
ATOM 1559 C C . LEU A 1 200 ? -1.027 35.665 0.333 1.00 34.16 200 LEU A C 1
ATOM 1561 O O . LEU A 1 200 ? -1.683 36.672 0.093 1.00 34.16 200 LEU A O 1
ATOM 1565 N N . PHE A 1 201 ? -0.438 34.967 -0.644 1.00 30.00 201 PHE A N 1
ATOM 1566 C CA . PHE A 1 201 ? -0.501 35.418 -2.040 1.00 30.00 201 PHE A CA 1
ATOM 1567 C C . PHE A 1 201 ? -0.765 34.284 -3.032 1.00 30.00 201 PHE A C 1
ATOM 1569 O O . PHE A 1 201 ? -0.095 33.253 -3.039 1.00 30.00 201 PHE A O 1
ATOM 1576 N N . VAL A 1 202 ? -1.783 34.543 -3.849 1.00 38.50 202 VAL A N 1
ATOM 1577 C CA . VAL A 1 202 ? -2.203 33.844 -5.062 1.00 38.50 202 VAL A CA 1
ATOM 1578 C C . VAL A 1 202 ? -1.048 33.818 -6.078 1.00 38.50 202 VAL A C 1
ATOM 1580 O O . VAL A 1 202 ? -0.311 34.792 -6.192 1.00 38.50 202 VAL A O 1
ATOM 1583 N N . ASP A 1 203 ? -0.912 32.689 -6.778 1.00 37.50 203 ASP A N 1
ATOM 1584 C CA . ASP A 1 203 ? -0.101 32.444 -7.981 1.00 37.50 203 ASP A CA 1
ATOM 1585 C C . ASP A 1 203 ? 1.386 32.855 -7.983 1.00 37.50 203 ASP A C 1
ATOM 1587 O O . ASP A 1 203 ? 1.764 33.975 -8.320 1.00 37.50 203 ASP A O 1
ATOM 1591 N N . VAL A 1 204 ? 2.272 31.869 -7.764 1.00 34.84 204 VAL A N 1
ATOM 1592 C CA . VAL A 1 204 ? 3.695 31.958 -8.149 1.00 34.84 204 VAL A CA 1
ATOM 1593 C C . VAL A 1 204 ? 4.116 30.703 -8.944 1.00 34.84 204 VAL A C 1
ATOM 1595 O O . VAL A 1 204 ? 4.277 29.633 -8.350 1.00 34.84 204 VAL A O 1
ATOM 1598 N N . PRO A 1 205 ? 4.359 30.790 -10.271 1.00 35.62 205 PRO A N 1
ATOM 1599 C CA . PRO A 1 205 ? 4.596 29.629 -11.146 1.00 35.62 205 PRO A CA 1
ATOM 1600 C C . PRO A 1 205 ? 5.964 28.924 -11.049 1.00 35.62 205 PRO A C 1
ATOM 1602 O O . PRO A 1 205 ? 6.310 28.186 -11.963 1.00 35.62 205 PRO A O 1
ATOM 1605 N N . ASN A 1 206 ? 6.765 29.102 -9.991 1.00 30.53 206 ASN A N 1
ATOM 1606 C CA . ASN A 1 206 ? 8.142 28.563 -9.942 1.00 30.53 206 ASN A CA 1
ATOM 1607 C C . ASN A 1 206 ? 8.573 27.942 -8.597 1.00 30.53 206 ASN A C 1
ATOM 1609 O O . ASN A 1 206 ? 9.762 27.801 -8.324 1.00 30.53 206 ASN A O 1
ATOM 1613 N N . LEU A 1 207 ? 7.629 27.503 -7.757 1.00 36.47 207 LEU A N 1
ATOM 1614 C CA . LEU A 1 207 ? 7.933 26.963 -6.420 1.00 36.47 207 LEU A CA 1
ATOM 1615 C C . LEU A 1 207 ? 7.918 25.421 -6.308 1.00 36.47 207 LEU A C 1
ATOM 1617 O O . LEU A 1 207 ? 7.691 24.884 -5.228 1.00 36.47 207 LEU A O 1
ATOM 1621 N N . ARG A 1 208 ? 8.123 24.670 -7.401 1.00 36.19 208 ARG A N 1
ATOM 1622 C CA . ARG A 1 208 ? 7.946 23.196 -7.399 1.00 36.19 208 ARG A CA 1
ATOM 1623 C C . ARG A 1 208 ? 9.185 22.347 -7.074 1.00 36.19 208 ARG A C 1
ATOM 1625 O O . ARG A 1 208 ? 9.043 21.136 -6.960 1.00 36.19 208 ARG A O 1
ATOM 1632 N N . ASN A 1 209 ? 10.359 22.939 -6.835 1.00 34.72 209 ASN A N 1
ATOM 1633 C CA . ASN A 1 209 ? 11.600 22.193 -6.540 1.00 34.72 209 ASN A CA 1
ATOM 1634 C C . ASN A 1 209 ? 12.092 22.331 -5.090 1.00 34.72 209 ASN A C 1
ATOM 1636 O O . ASN A 1 209 ? 13.294 22.416 -4.842 1.00 34.72 209 ASN A O 1
ATOM 1640 N N . VAL A 1 210 ? 11.180 22.361 -4.114 1.00 37.81 210 VAL A N 1
ATOM 1641 C CA . VAL A 1 210 ? 11.548 22.607 -2.713 1.00 37.81 210 VAL A CA 1
ATOM 1642 C C . VAL A 1 210 ? 10.874 21.606 -1.767 1.00 37.81 210 VAL A C 1
ATOM 1644 O O . VAL A 1 210 ? 9.968 21.932 -1.006 1.00 37.81 210 VAL A O 1
ATOM 1647 N N . TYR A 1 211 ? 11.342 20.355 -1.790 1.00 45.00 211 TYR A N 1
ATOM 1648 C CA . TYR A 1 211 ? 11.171 19.452 -0.651 1.00 45.00 211 TYR A CA 1
ATOM 1649 C C . TYR A 1 211 ? 12.086 19.953 0.470 1.00 45.00 211 TYR A C 1
ATOM 1651 O O . TYR A 1 211 ? 13.305 19.812 0.381 1.00 45.00 211 TYR A O 1
ATOM 1659 N N . SER A 1 212 ? 11.518 20.572 1.511 1.00 63.53 212 SER A N 1
ATOM 1660 C CA . SER A 1 212 ? 12.290 20.956 2.700 1.00 63.53 212 SER A CA 1
ATOM 1661 C C . SER A 1 212 ? 12.998 19.707 3.246 1.00 63.53 212 SER A C 1
ATOM 1663 O O . SER A 1 212 ? 12.360 18.691 3.539 1.00 63.53 212 SER A O 1
ATOM 1665 N N . SER A 1 213 ? 14.327 19.745 3.347 1.00 67.94 213 SER A N 1
ATOM 1666 C CA . SER A 1 213 ? 15.149 18.650 3.885 1.00 67.94 213 SER A CA 1
ATOM 1667 C C . SER A 1 213 ? 14.732 18.291 5.322 1.00 67.94 213 SER A C 1
ATOM 1669 O O . SER A 1 213 ? 14.735 17.117 5.696 1.00 67.94 213 SER A O 1
ATOM 1671 N N . SER A 1 214 ? 14.240 19.287 6.070 1.00 68.94 214 SER A N 1
ATOM 1672 C CA . SER A 1 214 ? 13.561 19.154 7.365 1.00 68.94 214 SER A CA 1
ATOM 1673 C C . SER A 1 214 ? 12.300 18.285 7.297 1.00 68.94 214 SER A C 1
ATOM 1675 O O . SER A 1 214 ? 12.117 17.368 8.101 1.00 68.94 214 SER A O 1
ATOM 1677 N N . LEU A 1 215 ? 11.434 18.523 6.303 1.00 72.44 215 LEU A N 1
ATOM 1678 C CA . LEU A 1 215 ? 10.212 17.741 6.109 1.00 72.44 215 LEU A CA 1
ATOM 1679 C C . LEU A 1 215 ? 10.545 16.285 5.772 1.00 72.44 215 LEU A C 1
ATOM 1681 O O . LEU A 1 215 ? 9.953 15.376 6.349 1.00 72.44 215 LEU A O 1
ATOM 1685 N N . THR A 1 216 ? 11.528 16.067 4.895 1.00 81.62 216 THR A N 1
ATOM 1686 C CA . THR A 1 216 ? 11.978 14.715 4.528 1.00 81.62 216 THR A CA 1
ATOM 1687 C C . THR A 1 216 ? 12.518 13.966 5.745 1.00 81.62 216 THR A C 1
ATOM 1689 O O . THR A 1 216 ? 12.127 12.825 5.982 1.00 81.62 216 THR A O 1
ATOM 1692 N N . TYR A 1 217 ? 13.337 14.621 6.574 1.00 87.00 217 TYR A N 1
ATOM 1693 C CA . TYR A 1 217 ? 13.819 14.049 7.832 1.00 87.00 217 TYR A CA 1
ATOM 1694 C C . TYR A 1 217 ? 12.662 13.657 8.763 1.00 87.00 217 TYR A C 1
ATOM 1696 O O . TYR A 1 217 ? 12.640 12.539 9.275 1.00 87.00 217 TYR A O 1
ATOM 1704 N N . ARG A 1 218 ? 11.661 14.531 8.941 1.00 84.81 218 ARG A N 1
ATOM 1705 C CA . ARG A 1 218 ? 10.493 14.252 9.797 1.00 84.81 218 ARG A CA 1
ATOM 1706 C C . ARG A 1 218 ? 9.661 13.075 9.288 1.00 84.81 218 ARG A C 1
ATOM 1708 O O . ARG A 1 218 ? 9.242 12.237 10.089 1.00 84.81 218 ARG A O 1
ATOM 1715 N N . VAL A 1 219 ? 9.446 12.991 7.974 1.00 85.69 219 VAL A N 1
ATOM 1716 C CA . VAL A 1 219 ? 8.732 11.874 7.336 1.00 85.69 219 VAL A CA 1
ATOM 1717 C C . VAL A 1 219 ? 9.496 10.569 7.542 1.00 85.69 219 VAL A C 1
ATOM 1719 O O . VAL A 1 219 ? 8.917 9.600 8.028 1.00 85.69 219 VAL A O 1
ATOM 1722 N N . VAL A 1 220 ? 10.798 10.551 7.246 1.00 91.56 220 VAL A N 1
ATOM 1723 C CA . VAL A 1 220 ? 11.649 9.364 7.409 1.00 91.56 220 VAL A CA 1
ATOM 1724 C C . VAL A 1 220 ? 11.711 8.916 8.869 1.00 91.56 220 VAL A C 1
ATOM 1726 O O . VAL A 1 220 ? 11.483 7.742 9.147 1.00 91.56 220 VAL A O 1
ATOM 1729 N N . LYS A 1 221 ? 11.915 9.836 9.819 1.00 93.56 221 LYS A N 1
ATOM 1730 C CA . LYS A 1 221 ? 11.881 9.532 11.258 1.00 93.56 221 LYS A CA 1
ATOM 1731 C C . LYS A 1 221 ? 10.557 8.889 11.668 1.00 93.56 221 LYS A C 1
ATOM 1733 O O . LYS A 1 221 ? 10.561 7.902 12.393 1.00 93.56 221 LYS A O 1
ATOM 1738 N N . THR A 1 222 ? 9.430 9.425 11.196 1.00 91.75 222 THR A N 1
ATOM 1739 C CA . THR A 1 222 ? 8.092 8.903 11.534 1.00 91.75 222 THR A CA 1
ATOM 1740 C C . THR A 1 222 ? 7.867 7.512 10.937 1.00 91.75 222 THR A C 1
ATOM 1742 O O . THR A 1 222 ? 7.360 6.627 11.621 1.00 91.75 222 THR A O 1
ATOM 1745 N N . LYS A 1 223 ? 8.320 7.272 9.699 1.00 94.94 223 LYS A N 1
ATOM 1746 C CA . LYS A 1 223 ? 8.310 5.934 9.084 1.00 94.94 223 LYS A CA 1
ATOM 1747 C C . LYS A 1 223 ? 9.109 4.929 9.914 1.00 94.94 223 LYS A C 1
ATOM 1749 O O . LYS A 1 223 ? 8.622 3.835 10.177 1.00 94.94 223 LYS A O 1
ATOM 1754 N N . ILE A 1 224 ? 10.309 5.311 10.354 1.00 97.12 224 ILE A N 1
ATOM 1755 C CA . ILE A 1 224 ? 11.155 4.479 11.215 1.00 97.12 224 ILE A CA 1
ATOM 1756 C C . ILE A 1 224 ? 10.470 4.209 12.559 1.00 97.12 224 ILE A C 1
ATOM 1758 O O . ILE A 1 224 ? 10.408 3.056 12.966 1.00 97.12 224 ILE A O 1
ATOM 1762 N N . GLN A 1 225 ? 9.888 5.220 13.207 1.00 96.06 225 GLN A N 1
ATOM 1763 C CA . GLN A 1 225 ? 9.165 5.060 14.475 1.00 96.06 225 GLN A CA 1
ATOM 1764 C C . GLN A 1 225 ? 8.026 4.037 14.363 1.00 96.06 225 GLN A C 1
ATOM 1766 O O . GLN A 1 225 ? 7.916 3.131 15.185 1.00 96.06 225 GLN A O 1
ATOM 1771 N N . HIS A 1 226 ? 7.209 4.145 13.311 1.00 95.00 226 HIS A N 1
ATOM 1772 C CA . HIS A 1 226 ? 6.136 3.187 13.039 1.00 95.00 226 HIS A CA 1
ATOM 1773 C C . HIS A 1 226 ? 6.682 1.789 12.732 1.00 95.00 226 HIS A C 1
ATOM 1775 O O . HIS A 1 226 ? 6.096 0.799 13.159 1.00 95.00 226 HIS A O 1
ATOM 1781 N N . ALA A 1 227 ? 7.808 1.691 12.020 1.00 95.69 227 ALA A N 1
ATOM 1782 C CA . ALA A 1 227 ? 8.445 0.411 11.742 1.00 95.69 227 ALA A CA 1
ATOM 1783 C C . ALA A 1 227 ? 8.987 -0.252 13.016 1.00 95.69 227 ALA A C 1
ATOM 1785 O O . ALA A 1 227 ? 8.818 -1.458 13.169 1.00 95.69 227 ALA A O 1
ATOM 1786 N N . VAL A 1 228 ? 9.591 0.504 13.937 1.00 96.12 228 VAL A N 1
ATOM 1787 C CA . VAL A 1 228 ? 10.020 -0.012 15.249 1.00 96.12 228 VAL A CA 1
ATOM 1788 C C . VAL A 1 228 ? 8.806 -0.547 16.009 1.00 96.12 228 VAL A C 1
ATOM 1790 O O . VAL A 1 228 ? 8.793 -1.711 16.398 1.00 96.12 228 VAL A O 1
ATOM 1793 N N . ALA A 1 229 ? 7.755 0.269 16.131 1.00 94.81 229 ALA A N 1
ATOM 1794 C CA . ALA A 1 229 ? 6.540 -0.095 16.849 1.00 94.81 229 ALA A CA 1
ATOM 1795 C C . ALA A 1 229 ? 5.883 -1.368 16.289 1.00 94.81 229 ALA A C 1
ATOM 1797 O O . ALA A 1 229 ? 5.609 -2.312 17.025 1.00 94.81 229 ALA A O 1
ATOM 1798 N N . HIS A 1 230 ? 5.718 -1.437 14.966 1.00 93.50 230 HIS A N 1
ATOM 1799 C CA . HIS A 1 230 ? 5.122 -2.586 14.291 1.00 93.50 230 HIS A CA 1
ATOM 1800 C C . HIS A 1 230 ? 5.960 -3.865 14.433 1.00 93.50 230 HIS A C 1
ATOM 1802 O O . HIS A 1 230 ? 5.406 -4.933 14.666 1.00 93.50 230 HIS A O 1
ATOM 1808 N N . ASN A 1 231 ? 7.286 -3.797 14.254 1.00 93.62 231 ASN A N 1
ATOM 1809 C CA . ASN A 1 231 ? 8.118 -5.007 14.261 1.00 93.62 231 ASN A CA 1
ATOM 1810 C C . ASN A 1 231 ? 8.299 -5.615 15.657 1.00 93.62 231 ASN A C 1
ATOM 1812 O O . ASN A 1 231 ? 8.582 -6.808 15.747 1.00 93.62 231 ASN A O 1
ATOM 1816 N N . PHE A 1 232 ? 8.138 -4.819 16.713 1.00 94.75 232 PHE A N 1
ATOM 1817 C CA . PHE A 1 232 ? 8.314 -5.270 18.091 1.00 94.75 232 PHE A CA 1
ATOM 1818 C C . PHE A 1 232 ? 7.009 -5.319 18.901 1.00 94.75 232 PHE A C 1
ATOM 1820 O O . PHE A 1 232 ? 7.055 -5.654 20.079 1.00 94.75 232 PHE A O 1
ATOM 1827 N N . GLY A 1 233 ? 5.853 -5.030 18.290 1.00 92.69 233 GLY A N 1
ATOM 1828 C CA . GLY A 1 233 ? 4.540 -5.138 18.944 1.00 92.69 233 GLY A CA 1
ATOM 1829 C C . GLY A 1 233 ? 4.271 -4.053 19.993 1.00 92.69 233 GLY A C 1
ATOM 1830 O O . GLY A 1 233 ? 3.658 -4.314 21.021 1.00 92.69 233 GLY A O 1
ATOM 1831 N N . ILE A 1 234 ? 4.754 -2.834 19.756 1.00 92.50 234 ILE A N 1
ATOM 1832 C CA . ILE A 1 234 ? 4.681 -1.708 20.698 1.00 92.50 234 ILE A CA 1
ATOM 1833 C C . ILE A 1 234 ? 3.637 -0.699 20.223 1.00 92.50 234 ILE A C 1
ATOM 1835 O O . ILE A 1 234 ? 3.501 -0.451 19.023 1.00 92.50 234 ILE A O 1
ATOM 1839 N N . ASP A 1 235 ? 2.939 -0.042 21.151 1.00 88.31 235 ASP A N 1
ATOM 1840 C CA . ASP A 1 235 ? 2.100 1.105 20.803 1.00 88.31 235 ASP A CA 1
ATOM 1841 C C . ASP A 1 235 ? 2.977 2.280 20.340 1.00 88.31 235 ASP A C 1
ATOM 1843 O O . ASP A 1 235 ? 3.817 2.800 21.076 1.00 88.31 235 ASP A O 1
ATOM 1847 N N . THR A 1 236 ? 2.735 2.756 19.118 1.00 89.88 236 THR A N 1
ATOM 1848 C CA . THR A 1 236 ? 3.388 3.944 18.544 1.00 89.88 236 THR A CA 1
ATOM 1849 C C . THR A 1 236 ? 3.361 5.186 19.449 1.00 89.88 236 THR A C 1
ATOM 1851 O O . THR A 1 236 ? 4.269 6.010 19.365 1.00 89.88 236 THR A O 1
ATOM 1854 N N . ASN A 1 237 ? 2.372 5.327 20.341 1.00 89.19 237 ASN A N 1
ATOM 1855 C CA . ASN A 1 237 ? 2.253 6.457 21.273 1.00 89.19 237 ASN A CA 1
ATOM 1856 C C . ASN A 1 237 ? 3.105 6.312 22.548 1.00 89.19 237 ASN A C 1
ATOM 1858 O O . ASN A 1 237 ? 3.177 7.244 23.359 1.00 89.19 237 ASN A O 1
ATOM 1862 N N . LYS A 1 238 ? 3.719 5.143 22.748 1.00 91.62 238 LYS A N 1
ATOM 1863 C CA . LYS A 1 238 ? 4.557 4.793 23.905 1.00 91.62 238 LYS A CA 1
ATOM 1864 C C . LYS A 1 238 ? 6.048 4.772 23.584 1.00 91.62 238 LYS A C 1
ATOM 1866 O O . LYS A 1 238 ? 6.854 4.560 24.481 1.00 91.62 238 LYS A O 1
ATOM 1871 N N . ILE A 1 239 ? 6.405 5.030 22.329 1.00 93.81 239 ILE A N 1
ATOM 1872 C CA . ILE A 1 239 ? 7.781 5.114 21.859 1.00 93.81 239 ILE A CA 1
ATOM 1873 C C . ILE A 1 239 ? 8.074 6.532 21.374 1.00 93.81 239 ILE A C 1
ATOM 1875 O O . ILE A 1 239 ? 7.387 7.066 20.503 1.00 93.81 239 ILE A O 1
ATOM 1879 N N . TYR A 1 240 ? 9.099 7.161 21.938 1.00 94.69 240 TYR A N 1
ATOM 1880 C CA . TYR A 1 240 ? 9.416 8.569 21.719 1.00 94.69 240 TYR A CA 1
ATOM 1881 C C . TYR A 1 240 ? 10.781 8.721 21.059 1.00 94.69 240 TYR A C 1
ATOM 1883 O O . TYR A 1 240 ? 11.703 7.970 21.355 1.00 94.69 240 TYR A O 1
ATOM 1891 N N . LEU A 1 241 ? 10.938 9.706 20.174 1.00 95.00 241 LEU A N 1
ATOM 1892 C CA . LEU A 1 241 ? 12.256 10.069 19.650 1.00 95.00 241 LEU A CA 1
ATOM 1893 C C . LEU A 1 241 ? 13.155 10.524 20.811 1.00 95.00 241 LEU A C 1
ATOM 1895 O O . LEU A 1 241 ? 12.688 11.270 21.672 1.00 95.00 241 LEU A O 1
ATOM 1899 N N . THR A 1 242 ? 14.427 10.122 20.824 1.00 94.00 242 THR A N 1
ATOM 1900 C CA . THR A 1 242 ? 15.389 10.555 21.850 1.00 94.00 242 THR A CA 1
ATOM 1901 C C . THR A 1 242 ? 16.715 11.028 21.254 1.00 94.00 242 THR A C 1
ATOM 1903 O O . THR A 1 242 ? 16.942 10.990 20.042 1.00 94.00 242 THR A O 1
ATOM 1906 N N . LYS A 1 243 ? 17.579 11.552 22.126 1.00 85.06 243 LYS A N 1
ATOM 1907 C CA . LYS A 1 243 ? 18.919 12.035 21.796 1.00 85.06 243 LYS A CA 1
ATOM 1908 C C . LYS A 1 243 ? 19.988 11.035 22.271 1.00 85.06 243 LYS A C 1
ATOM 1910 O O . LYS A 1 243 ? 19.802 10.451 23.338 1.00 85.06 243 LYS A O 1
ATOM 1915 N N . PRO A 1 244 ? 21.114 10.911 21.546 1.00 86.38 244 PRO A N 1
ATOM 1916 C CA . PRO A 1 244 ? 21.390 11.596 20.282 1.00 86.38 244 PRO A CA 1
ATOM 1917 C C . PRO A 1 244 ? 20.714 10.909 19.081 1.00 86.38 244 PRO A C 1
ATOM 1919 O O . PRO A 1 244 ? 20.633 9.689 19.001 1.00 86.38 244 PRO A O 1
ATOM 1922 N N . THR A 1 245 ? 20.265 11.712 18.118 1.00 86.88 245 THR A N 1
ATOM 1923 C CA . THR A 1 245 ? 19.820 11.265 16.789 1.00 86.88 245 THR A CA 1
ATOM 1924 C C . THR A 1 245 ? 20.614 12.075 15.770 1.00 86.88 245 THR A C 1
ATOM 1926 O O . THR A 1 245 ? 20.476 13.295 15.711 1.00 86.88 245 THR A O 1
ATOM 1929 N N . PHE A 1 246 ? 21.483 11.429 14.994 1.00 91.44 246 PHE A N 1
ATOM 1930 C CA . PHE A 1 246 ? 22.558 12.132 14.291 1.00 91.44 246 PHE A CA 1
ATOM 1931 C C . PHE A 1 246 ? 22.935 11.494 12.954 1.00 91.44 246 PHE A C 1
ATOM 1933 O O . PHE A 1 246 ? 22.830 10.284 12.749 1.00 91.44 246 PHE A O 1
ATOM 1940 N N . PHE A 1 247 ? 23.426 12.329 12.043 1.00 95.06 247 PHE A N 1
ATOM 1941 C CA . PHE A 1 247 ? 24.142 11.887 10.854 1.00 95.06 247 PHE A CA 1
ATOM 1942 C C . PHE A 1 247 ? 25.586 11.570 11.212 1.00 95.06 247 PHE A C 1
ATOM 1944 O O . PHE A 1 247 ? 26.215 12.316 11.957 1.00 95.06 247 PHE A O 1
ATOM 1951 N N . SER A 1 248 ? 26.127 10.507 10.629 1.00 94.25 248 SER A N 1
ATOM 1952 C CA . SER A 1 248 ? 27.531 10.124 10.742 1.00 94.25 248 SER A CA 1
ATOM 1953 C C . SER A 1 248 ? 28.199 10.114 9.369 1.00 94.25 248 SER A C 1
ATOM 1955 O O . SER A 1 248 ? 27.607 9.674 8.380 1.00 94.25 248 SER A O 1
ATOM 1957 N N . ARG A 1 249 ? 29.444 10.592 9.320 1.00 95.19 249 ARG A N 1
ATOM 1958 C CA . ARG A 1 249 ? 30.383 10.443 8.201 1.00 95.19 249 ARG A CA 1
ATOM 1959 C C . ARG A 1 249 ? 31.601 9.690 8.708 1.00 95.19 249 ARG A C 1
ATOM 1961 O O . ARG A 1 249 ? 32.250 10.154 9.639 1.00 95.19 249 ARG A O 1
ATOM 1968 N N . MET A 1 250 ? 31.917 8.563 8.081 1.00 94.06 250 MET A N 1
ATOM 1969 C CA . MET A 1 250 ? 33.102 7.759 8.387 1.00 94.06 250 MET A CA 1
ATOM 1970 C C . MET A 1 250 ? 33.972 7.618 7.138 1.00 94.06 250 MET A C 1
ATOM 1972 O O . MET A 1 250 ? 33.473 7.341 6.046 1.00 94.06 250 MET A O 1
ATOM 1976 N N . THR A 1 251 ? 35.274 7.810 7.306 1.00 93.06 251 THR A N 1
ATOM 1977 C CA . THR A 1 251 ? 36.298 7.744 6.255 1.00 93.06 251 THR A CA 1
ATOM 1978 C C . THR A 1 251 ? 37.443 6.832 6.696 1.00 93.06 251 THR A C 1
ATOM 1980 O O . THR A 1 251 ? 37.459 6.341 7.827 1.00 93.06 251 THR A O 1
ATOM 1983 N N . ASN A 1 252 ? 38.419 6.622 5.815 1.00 91.56 252 ASN A N 1
ATOM 1984 C CA . ASN A 1 252 ? 39.631 5.856 6.107 1.00 91.56 252 ASN A CA 1
ATOM 1985 C C . ASN A 1 252 ? 40.754 6.681 6.769 1.00 91.56 252 ASN A C 1
ATOM 1987 O O . ASN A 1 252 ? 41.878 6.192 6.890 1.00 91.56 252 ASN A O 1
ATOM 1991 N N . LYS A 1 253 ? 40.485 7.928 7.190 1.00 90.06 253 LYS A N 1
ATOM 1992 C CA . LYS A 1 253 ? 41.463 8.713 7.955 1.00 90.06 253 LYS A CA 1
ATOM 1993 C C . LYS A 1 253 ? 41.703 8.065 9.329 1.00 90.06 253 LYS A C 1
ATOM 1995 O O . LYS A 1 253 ? 40.755 7.549 9.925 1.00 90.06 253 LYS A O 1
ATOM 2000 N N . PRO A 1 254 ? 42.939 8.111 9.859 1.00 85.69 254 PRO A N 1
ATOM 2001 C CA . PRO A 1 254 ? 43.227 7.604 11.196 1.00 85.69 254 PRO A CA 1
ATOM 2002 C C . PRO A 1 254 ? 42.466 8.406 12.261 1.00 85.69 254 PRO A C 1
ATOM 2004 O O . PRO A 1 254 ? 42.201 9.597 12.080 1.00 85.69 254 PRO A O 1
ATOM 2007 N N . ALA A 1 255 ? 42.135 7.757 13.377 1.00 83.62 255 ALA A N 1
ATOM 2008 C CA . ALA A 1 255 ? 41.590 8.450 14.539 1.00 83.62 255 ALA A CA 1
ATOM 2009 C C . ALA A 1 255 ? 42.618 9.424 15.125 1.00 83.62 255 ALA A C 1
ATOM 2011 O O . ALA A 1 255 ? 43.820 9.145 15.136 1.00 83.62 255 ALA A O 1
ATOM 2012 N N . ARG A 1 256 ? 42.137 10.580 15.588 1.00 83.31 256 ARG A N 1
ATOM 2013 C CA . ARG A 1 256 ? 42.947 11.591 16.281 1.00 83.31 256 ARG A CA 1
ATOM 2014 C C . ARG A 1 256 ? 42.517 11.734 17.739 1.00 83.31 256 ARG A C 1
ATOM 2016 O O . ARG A 1 256 ? 43.374 11.885 18.602 1.00 83.31 256 ARG A O 1
ATOM 2023 N N . THR A 1 257 ? 41.220 11.602 17.997 1.00 75.00 257 THR A N 1
ATOM 2024 C CA . THR A 1 257 ? 40.612 11.481 19.325 1.00 75.00 257 THR A CA 1
ATOM 2025 C C . THR A 1 257 ? 40.013 10.094 19.542 1.00 75.00 257 THR A C 1
ATOM 2027 O O . THR A 1 257 ? 39.743 9.367 18.588 1.00 75.00 257 THR A O 1
ATOM 2030 N N . ILE A 1 258 ? 39.678 9.780 20.797 1.00 68.19 258 ILE A N 1
ATOM 2031 C CA . ILE A 1 258 ? 38.846 8.617 21.139 1.00 68.19 258 ILE A CA 1
ATOM 2032 C C . ILE A 1 258 ? 37.451 8.680 20.488 1.00 68.19 258 ILE A C 1
ATOM 2034 O O . ILE A 1 258 ? 36.862 7.654 20.171 1.00 68.19 258 ILE A O 1
ATOM 2038 N N . HIS A 1 259 ? 36.935 9.884 20.215 1.00 68.44 259 HIS A N 1
ATOM 2039 C CA . HIS A 1 259 ? 35.648 10.081 19.542 1.00 68.44 259 HIS A CA 1
ATOM 2040 C C . HIS A 1 259 ? 35.693 9.749 18.041 1.00 68.44 259 HIS A C 1
ATOM 2042 O O . HIS A 1 259 ? 34.643 9.623 17.411 1.00 68.44 259 HIS A O 1
ATOM 2048 N N . ASP A 1 260 ? 36.889 9.579 17.468 1.00 69.62 260 ASP A N 1
ATOM 2049 C CA . ASP A 1 260 ? 37.072 9.108 16.095 1.00 69.62 260 ASP A CA 1
ATOM 2050 C C . ASP A 1 260 ? 37.117 7.577 15.989 1.00 69.62 260 ASP A C 1
ATOM 2052 O O . ASP A 1 260 ? 37.091 7.037 14.879 1.00 69.62 260 ASP A O 1
ATOM 2056 N N . GLU A 1 261 ? 37.200 6.864 17.116 1.00 78.62 261 GLU A N 1
ATOM 2057 C CA . GLU A 1 261 ? 37.323 5.410 17.149 1.00 78.62 261 GLU A CA 1
ATOM 2058 C C . GLU A 1 261 ? 35.951 4.721 17.196 1.00 78.62 261 GLU A C 1
ATOM 2060 O O . GLU A 1 261 ? 35.448 4.318 18.241 1.00 78.62 261 GLU A O 1
ATOM 2065 N N . TYR A 1 262 ? 35.340 4.560 16.024 1.00 80.81 262 TYR A N 1
ATOM 2066 C CA . TYR A 1 262 ? 33.978 4.027 15.865 1.00 80.81 262 TYR A CA 1
ATOM 2067 C C . TYR A 1 262 ? 33.881 2.495 15.740 1.00 80.81 262 TYR A C 1
ATOM 2069 O O . TYR A 1 262 ? 32.784 1.953 15.614 1.00 80.81 262 TYR A O 1
ATOM 2077 N N . TRP A 1 263 ? 35.011 1.789 15.686 1.00 84.25 263 TRP A N 1
ATOM 2078 C CA . TRP A 1 263 ? 35.073 0.361 15.330 1.00 84.25 263 TRP A CA 1
ATOM 2079 C C . TRP A 1 263 ? 35.125 -0.585 16.529 1.00 84.25 263 TRP A C 1
ATOM 2081 O O . TRP A 1 263 ? 35.433 -1.769 16.376 1.00 84.25 263 TRP A O 1
ATOM 2091 N N . HIS A 1 264 ? 34.872 -0.066 17.725 1.00 84.69 264 HIS A N 1
ATOM 2092 C CA . HIS A 1 264 ? 34.860 -0.861 18.940 1.00 84.69 264 HIS A CA 1
ATOM 2093 C C . HIS A 1 264 ? 33.492 -1.521 19.146 1.00 84.69 264 HIS A C 1
ATOM 2095 O O . HIS A 1 264 ? 32.467 -0.884 18.876 1.00 84.69 264 HIS A O 1
ATOM 2101 N N . PRO A 1 265 ? 33.460 -2.783 19.615 1.00 86.69 265 PRO A N 1
ATOM 2102 C CA . PRO A 1 265 ? 32.234 -3.403 20.097 1.00 86.69 265 PRO A CA 1
ATOM 2103 C C . PRO A 1 265 ? 31.589 -2.541 21.179 1.00 86.69 265 PRO A C 1
ATOM 2105 O O . PRO A 1 265 ? 32.265 -2.134 22.122 1.00 86.69 265 PRO A O 1
ATOM 2108 N N . HIS A 1 266 ? 30.299 -2.266 21.038 1.00 85.12 266 HIS A N 1
ATOM 2109 C CA . HIS A 1 266 ? 29.524 -1.527 22.025 1.00 85.12 266 HIS A CA 1
ATOM 2110 C C . HIS A 1 266 ? 28.069 -1.992 22.048 1.00 85.12 266 HIS A C 1
ATOM 2112 O O . HIS A 1 266 ? 27.579 -2.659 21.130 1.00 85.12 266 HIS A O 1
ATOM 2118 N N . ILE A 1 267 ? 27.399 -1.633 23.139 1.00 90.44 267 ILE A N 1
ATOM 2119 C CA . ILE A 1 267 ? 25.965 -1.785 23.339 1.00 90.44 267 ILE A CA 1
ATOM 2120 C C . ILE A 1 267 ? 25.386 -0.374 23.395 1.00 90.44 267 ILE A C 1
ATOM 2122 O O . ILE A 1 267 ? 25.845 0.477 24.161 1.00 90.44 267 ILE A O 1
ATOM 2126 N N . ASP A 1 268 ? 24.383 -0.112 22.564 1.00 90.12 268 ASP A N 1
ATOM 2127 C CA . ASP A 1 268 ? 23.801 1.223 22.438 1.00 90.12 268 ASP A CA 1
ATOM 2128 C C . ASP A 1 268 ? 23.175 1.708 23.742 1.00 90.12 268 ASP A C 1
ATOM 2130 O O . ASP A 1 268 ? 23.341 2.872 24.094 1.00 90.12 268 ASP A O 1
ATOM 2134 N N . LYS A 1 269 ? 22.492 0.817 24.469 1.00 89.81 269 LYS A N 1
ATOM 2135 C CA . LYS A 1 269 ? 21.894 1.126 25.770 1.00 89.81 269 LYS A CA 1
ATOM 2136 C C . LYS A 1 269 ? 22.928 1.562 26.807 1.00 89.81 269 LYS A C 1
ATOM 2138 O O . LYS A 1 269 ? 22.694 2.518 27.538 1.00 89.81 269 LYS A O 1
ATOM 2143 N N . GLU A 1 270 ? 24.070 0.879 26.854 1.00 87.88 270 GLU A N 1
ATOM 2144 C CA . GLU A 1 270 ? 25.170 1.214 27.768 1.00 87.88 270 GLU A CA 1
ATOM 2145 C C . GLU A 1 270 ? 25.860 2.520 27.360 1.00 87.88 270 GLU A C 1
ATOM 2147 O O . GLU A 1 270 ? 26.310 3.289 28.205 1.00 87.88 270 GLU A O 1
ATOM 2152 N N . THR A 1 271 ? 25.920 2.789 26.054 1.00 83.25 271 THR A N 1
ATOM 2153 C CA . THR A 1 271 ? 26.511 4.020 25.511 1.00 83.25 271 THR A CA 1
ATOM 2154 C C . THR A 1 271 ? 25.592 5.227 25.732 1.00 83.25 271 THR A C 1
ATOM 2156 O O . THR A 1 271 ? 26.058 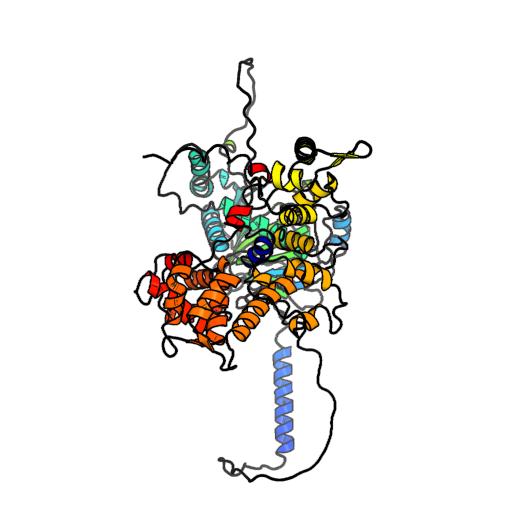6.327 26.032 1.00 83.25 271 THR A O 1
ATOM 2159 N N . TYR A 1 272 ? 24.281 5.026 25.587 1.00 85.75 272 TYR A N 1
ATOM 2160 C CA . TYR A 1 272 ? 23.241 6.035 25.733 1.00 85.75 272 TYR A CA 1
ATOM 2161 C C . TYR A 1 272 ? 22.063 5.458 26.522 1.00 85.75 272 TYR A C 1
ATOM 2163 O O . TYR A 1 272 ? 21.182 4.809 25.959 1.00 85.75 272 TYR A O 1
ATOM 2171 N N . GLU A 1 273 ? 21.997 5.783 27.816 1.00 87.25 273 GLU A N 1
ATOM 2172 C CA . GLU A 1 273 ? 20.974 5.264 28.740 1.00 87.25 273 GLU A CA 1
ATOM 2173 C C . GLU A 1 273 ? 19.533 5.461 28.232 1.00 87.25 273 GLU A C 1
ATOM 2175 O O . GLU A 1 273 ? 18.645 4.657 28.505 1.00 87.25 273 GLU A O 1
ATOM 2180 N N . SER A 1 274 ? 19.269 6.505 27.442 1.00 90.75 274 SER A N 1
ATOM 2181 C CA . SER A 1 274 ? 17.935 6.780 26.901 1.00 90.75 274 SER A CA 1
ATOM 2182 C C . SER A 1 274 ? 17.478 5.789 25.821 1.00 90.75 274 SER A C 1
ATOM 2184 O O . SER A 1 274 ? 16.272 5.701 25.562 1.00 90.75 274 SER A O 1
ATOM 2186 N N . PHE A 1 275 ? 18.380 5.049 25.172 1.00 94.00 275 PHE A N 1
ATOM 2187 C CA . PHE A 1 275 ? 18.052 4.239 23.997 1.00 94.00 275 PHE A CA 1
ATOM 2188 C C . PHE A 1 275 ? 17.321 2.972 24.411 1.00 94.00 275 PHE A C 1
ATOM 2190 O O . PHE A 1 275 ? 17.823 2.193 25.195 1.00 94.00 275 PHE A O 1
ATOM 2197 N N . HIS A 1 276 ? 16.140 2.727 23.868 1.00 96.00 276 HIS A N 1
ATOM 2198 C CA . HIS A 1 276 ? 15.467 1.433 23.995 1.00 96.00 276 HIS A CA 1
ATOM 2199 C C . HIS A 1 276 ? 15.413 0.708 22.649 1.00 96.00 276 HIS A C 1
ATOM 2201 O O . HIS A 1 276 ? 15.456 -0.522 22.609 1.00 96.00 276 HIS A O 1
ATOM 2207 N N . TYR A 1 277 ? 15.362 1.470 21.554 1.00 97.44 277 TYR A N 1
ATOM 2208 C CA . TYR A 1 277 ? 15.408 0.960 20.189 1.00 97.44 277 TYR A CA 1
ATOM 2209 C C . TYR A 1 277 ? 16.324 1.833 19.336 1.00 97.44 277 TYR A C 1
ATOM 2211 O O . TYR A 1 277 ? 16.199 3.064 19.338 1.00 97.44 277 TYR A O 1
ATOM 2219 N N . THR A 1 278 ? 17.186 1.195 18.549 1.00 97.69 278 THR A N 1
ATOM 2220 C CA . THR A 1 278 ? 18.095 1.871 17.623 1.00 97.69 278 THR A CA 1
ATOM 2221 C C . THR A 1 278 ? 17.700 1.568 16.189 1.00 97.69 278 THR A C 1
ATOM 2223 O O . THR A 1 278 ? 17.286 0.459 15.844 1.00 97.69 278 THR A O 1
ATOM 2226 N N . SER A 1 279 ? 17.874 2.555 15.315 1.00 98.12 279 SER A N 1
ATOM 2227 C CA . SER A 1 279 ? 17.847 2.334 13.878 1.00 98.12 279 SER A CA 1
ATOM 2228 C C . SER A 1 279 ? 18.968 3.073 13.156 1.00 98.12 279 SER A C 1
ATOM 2230 O O . SER A 1 279 ? 19.352 4.178 13.543 1.00 98.12 279 SER A O 1
ATOM 2232 N N . LEU A 1 280 ? 19.464 2.473 12.075 1.00 97.94 280 LEU A N 1
ATOM 2233 C CA . LEU A 1 280 ? 20.408 3.077 11.142 1.00 97.94 280 LEU A CA 1
ATOM 2234 C C . LEU A 1 280 ? 19.818 3.067 9.736 1.00 97.94 280 LEU A C 1
ATOM 2236 O O . LEU A 1 280 ? 19.579 2.004 9.163 1.00 97.94 280 LEU A O 1
ATOM 2240 N N . LEU A 1 281 ? 19.644 4.251 9.159 1.00 98.50 281 LEU A N 1
ATOM 2241 C CA . LEU A 1 281 ? 19.393 4.438 7.735 1.00 98.50 281 LEU A CA 1
ATOM 2242 C C . LEU A 1 281 ? 20.728 4.665 7.020 1.00 98.50 281 LEU A C 1
ATOM 2244 O O . LEU A 1 281 ? 21.413 5.659 7.265 1.00 98.50 281 LEU A O 1
ATOM 2248 N N . TYR A 1 282 ? 21.088 3.774 6.103 1.00 98.38 282 TYR A N 1
ATOM 2249 C CA . TYR A 1 282 ? 22.295 3.919 5.294 1.00 98.38 282 TYR A CA 1
ATOM 2250 C C . TYR A 1 282 ? 22.051 4.876 4.120 1.00 98.38 282 TYR A C 1
ATOM 2252 O O . TYR A 1 282 ? 21.077 4.746 3.376 1.00 98.38 282 TYR A O 1
ATOM 2260 N N . LEU A 1 283 ? 22.957 5.837 3.939 1.00 98.06 283 LEU A N 1
ATOM 2261 C CA . LEU A 1 283 ? 22.868 6.883 2.913 1.00 98.06 283 LEU A CA 1
ATOM 2262 C C . LEU A 1 283 ? 23.898 6.693 1.784 1.00 98.06 283 LEU A C 1
ATOM 2264 O O . LEU A 1 283 ? 23.906 7.459 0.825 1.00 98.06 283 LEU A O 1
ATOM 2268 N N . SER A 1 284 ? 24.748 5.671 1.886 1.00 96.88 284 SER A N 1
ATOM 2269 C CA . SER A 1 284 ? 25.776 5.302 0.907 1.00 96.88 284 SER A CA 1
ATOM 2270 C C . SER A 1 284 ? 25.829 3.782 0.712 1.00 96.88 284 SER A C 1
ATOM 2272 O O . SER A 1 284 ? 25.455 3.019 1.607 1.00 96.88 284 SER A O 1
ATOM 2274 N N . ASP A 1 285 ? 26.306 3.340 -0.448 1.00 96.81 285 ASP A N 1
ATOM 2275 C CA . ASP A 1 285 ? 26.376 1.935 -0.851 1.00 96.81 285 ASP A CA 1
ATOM 2276 C C . ASP A 1 285 ? 27.753 1.304 -0.580 1.00 96.81 285 ASP A C 1
ATOM 2278 O O . ASP A 1 285 ? 28.789 1.792 -1.037 1.00 96.81 285 ASP A O 1
ATOM 2282 N N . TYR A 1 286 ? 27.754 0.165 0.115 1.00 96.75 286 TYR A N 1
ATOM 2283 C CA . TYR A 1 286 ? 28.940 -0.675 0.295 1.00 96.75 286 TYR A CA 1
ATOM 2284 C C . TYR A 1 286 ? 29.432 -1.245 -1.048 1.00 96.75 286 TYR A C 1
ATOM 2286 O O . TYR A 1 286 ? 28.629 -1.623 -1.901 1.00 96.75 286 TYR A O 1
ATOM 2294 N N . ASN A 1 287 ? 30.749 -1.298 -1.255 1.00 94.81 287 ASN A N 1
ATOM 2295 C CA . ASN A 1 287 ? 31.408 -1.693 -2.512 1.00 94.81 287 ASN A CA 1
ATOM 2296 C C . ASN A 1 287 ? 30.989 -0.869 -3.749 1.00 94.81 287 ASN A C 1
ATOM 2298 O O . ASN A 1 287 ? 31.175 -1.308 -4.884 1.00 94.81 287 ASN A O 1
ATOM 2302 N N . LYS A 1 288 ? 30.419 0.325 -3.544 1.00 94.19 288 LYS A N 1
ATOM 2303 C CA . LYS A 1 288 ? 30.179 1.321 -4.601 1.00 94.19 288 LYS A CA 1
ATOM 2304 C C . LYS A 1 288 ? 30.708 2.692 -4.202 1.00 94.19 288 LYS A C 1
ATOM 2306 O O . LYS A 1 288 ? 31.510 3.265 -4.927 1.00 94.19 288 LYS A O 1
ATOM 2311 N N . ASP A 1 289 ? 30.287 3.183 -3.038 1.00 95.75 289 ASP A N 1
ATOM 2312 C CA . ASP A 1 289 ? 30.703 4.482 -2.499 1.00 95.75 289 ASP A CA 1
ATOM 2313 C C . ASP A 1 289 ? 31.867 4.350 -1.500 1.00 95.75 289 ASP A C 1
ATOM 2315 O O . ASP A 1 289 ? 32.621 5.303 -1.284 1.00 95.75 289 ASP A O 1
ATOM 2319 N N . PHE A 1 290 ? 31.993 3.189 -0.846 1.00 97.25 290 PHE A N 1
ATOM 2320 C CA . PHE A 1 290 ? 33.032 2.898 0.144 1.00 97.25 290 PHE A CA 1
ATOM 2321 C C . PHE A 1 290 ? 33.266 1.389 0.322 1.00 97.25 290 PHE A C 1
ATOM 2323 O O . PHE A 1 290 ? 32.377 0.580 0.054 1.00 97.25 290 PHE A O 1
ATOM 2330 N N . GLU A 1 291 ? 34.440 1.020 0.837 1.00 96.25 291 GLU A N 1
ATOM 2331 C CA . GLU A 1 291 ? 34.795 -0.352 1.231 1.00 96.25 291 GLU A CA 1
ATOM 2332 C C . GLU A 1 291 ? 35.152 -0.425 2.724 1.00 96.25 291 GLU A C 1
ATOM 2334 O O . GLU A 1 291 ? 35.560 0.564 3.338 1.00 96.25 291 GLU A O 1
ATOM 2339 N N . GLY A 1 292 ? 35.024 -1.609 3.331 1.00 94.50 292 GLY A N 1
ATOM 2340 C CA . GLY A 1 292 ? 34.979 -1.746 4.795 1.00 94.50 292 GLY A CA 1
ATOM 2341 C C . GLY A 1 292 ? 33.667 -1.189 5.360 1.00 94.50 292 GLY A C 1
ATOM 2342 O O . GLY A 1 292 ? 32.662 -1.155 4.655 1.00 94.50 292 GLY A O 1
ATOM 2343 N N . GLY A 1 293 ? 33.632 -0.746 6.619 1.00 94.81 293 GLY A N 1
ATOM 2344 C CA . GLY A 1 293 ? 32.447 -0.053 7.153 1.00 94.81 293 GLY A CA 1
ATOM 2345 C C . GLY A 1 293 ? 31.171 -0.896 7.290 1.00 94.81 293 GLY A C 1
ATOM 2346 O O . GLY A 1 293 ? 30.090 -0.316 7.461 1.00 94.81 293 GLY A O 1
ATOM 2347 N N . ARG A 1 294 ? 31.256 -2.233 7.179 1.00 96.69 294 ARG A N 1
ATOM 2348 C CA . ARG A 1 294 ? 30.112 -3.136 7.390 1.00 96.69 294 ARG A CA 1
ATOM 2349 C C . ARG A 1 294 ? 29.653 -3.049 8.845 1.00 96.69 294 ARG A C 1
ATOM 2351 O O . ARG A 1 294 ? 30.456 -2.788 9.738 1.00 96.69 294 ARG A O 1
ATOM 2358 N N . PHE A 1 295 ? 28.360 -3.249 9.077 1.00 97.12 295 PHE A N 1
ATOM 2359 C CA . PHE A 1 295 ? 27.797 -3.280 10.424 1.00 97.12 295 PHE A CA 1
ATOM 2360 C C . PHE A 1 295 ? 27.693 -4.734 10.884 1.00 97.12 295 PHE A C 1
ATOM 2362 O O . PHE A 1 295 ? 27.141 -5.563 10.157 1.00 97.12 295 PHE A O 1
ATOM 2369 N N . ILE A 1 296 ? 28.254 -5.057 12.046 1.00 94.69 296 ILE A N 1
ATOM 2370 C CA . ILE A 1 296 ? 28.410 -6.437 12.513 1.00 94.69 296 ILE A CA 1
ATOM 2371 C C . ILE A 1 296 ? 27.821 -6.564 13.909 1.00 94.69 296 ILE A C 1
ATOM 2373 O O . ILE A 1 296 ? 28.304 -5.921 14.835 1.00 94.69 296 ILE A O 1
ATOM 2377 N N . PHE A 1 297 ? 26.827 -7.435 14.057 1.00 94.44 297 PHE A N 1
ATOM 2378 C CA . PHE A 1 297 ? 26.381 -7.904 15.362 1.00 94.44 297 PHE A CA 1
ATOM 2379 C C . PHE A 1 297 ? 27.236 -9.092 15.809 1.00 94.44 297 PHE A C 1
ATOM 2381 O O . PHE A 1 297 ? 27.486 -10.012 15.022 1.00 94.44 297 PHE A O 1
ATOM 2388 N N . MET A 1 298 ? 27.671 -9.060 17.064 1.00 89.31 298 MET A N 1
ATOM 2389 C CA . MET A 1 298 ? 28.517 -10.068 17.691 1.00 89.31 298 MET A CA 1
ATOM 2390 C C . MET A 1 298 ? 27.664 -10.976 18.577 1.00 89.31 298 MET A C 1
ATOM 2392 O O . MET A 1 298 ? 27.304 -10.610 19.695 1.00 89.31 298 MET A O 1
ATOM 2396 N N . ASP A 1 299 ? 27.329 -12.162 18.071 1.00 83.50 299 ASP A N 1
ATOM 2397 C CA . ASP A 1 299 ? 26.512 -13.137 18.796 1.00 83.50 299 ASP A CA 1
ATOM 2398 C C . ASP A 1 299 ? 27.375 -14.062 19.670 1.00 83.50 299 ASP A C 1
ATOM 2400 O O . ASP A 1 299 ? 28.490 -14.428 19.301 1.00 83.50 299 ASP A O 1
ATOM 2404 N N . LYS A 1 300 ? 26.825 -14.516 20.807 1.00 71.00 300 LYS A N 1
ATOM 2405 C CA . LYS A 1 300 ? 27.523 -15.322 21.837 1.00 71.00 300 LYS A CA 1
ATOM 2406 C C . LYS A 1 300 ? 28.105 -16.668 21.354 1.00 71.00 300 LYS A C 1
ATOM 2408 O O . LYS A 1 300 ? 28.851 -17.293 22.096 1.00 71.00 300 LYS A O 1
ATOM 2413 N N . ASN A 1 301 ? 27.774 -17.114 20.139 1.00 66.69 301 ASN A N 1
ATOM 2414 C CA . ASN A 1 301 ? 28.212 -18.391 19.556 1.00 66.69 301 ASN A CA 1
ATOM 2415 C C . ASN A 1 301 ? 29.312 -18.235 18.480 1.00 66.69 301 ASN A C 1
ATOM 2417 O O . ASN A 1 301 ? 29.458 -19.129 17.646 1.00 66.69 301 ASN A O 1
ATOM 2421 N N . ASP A 1 302 ? 30.017 -17.097 18.428 1.00 60.62 302 ASP A N 1
ATOM 2422 C CA . ASP A 1 302 ? 31.012 -16.747 17.388 1.00 60.62 302 ASP A CA 1
ATOM 2423 C C . ASP A 1 302 ? 30.459 -16.734 15.947 1.00 60.62 302 ASP A C 1
ATOM 2425 O O . ASP A 1 302 ? 31.196 -16.819 14.960 1.00 60.62 302 ASP A O 1
ATOM 2429 N N . VAL A 1 303 ? 29.138 -16.610 15.798 1.00 76.00 303 VAL A N 1
ATOM 2430 C CA . VAL A 1 303 ? 28.469 -16.478 14.500 1.00 76.00 303 VAL A CA 1
ATOM 2431 C C . VAL A 1 303 ? 28.026 -15.035 14.334 1.00 76.00 303 VAL A C 1
ATOM 2433 O O . VAL A 1 303 ? 26.931 -14.661 14.733 1.00 76.00 303 VAL A O 1
ATOM 2436 N N . ASN A 1 304 ? 28.885 -14.213 13.744 1.00 86.75 304 ASN A N 1
ATOM 2437 C CA . ASN A 1 304 ? 28.574 -12.808 13.514 1.00 86.75 304 ASN A CA 1
ATOM 2438 C C . ASN A 1 304 ? 27.468 -12.646 12.465 1.00 86.75 304 ASN A C 1
ATOM 2440 O O . ASN A 1 304 ? 27.517 -13.279 11.405 1.00 86.75 304 ASN A O 1
ATOM 2444 N N . ALA A 1 305 ? 26.516 -11.749 12.735 1.00 91.31 305 ALA A N 1
ATOM 2445 C CA . ALA A 1 305 ? 25.487 -11.355 11.781 1.00 91.31 305 ALA A CA 1
ATOM 2446 C C . ALA A 1 305 ? 25.854 -10.013 11.131 1.00 91.31 305 ALA A C 1
ATOM 2448 O O . ALA A 1 305 ? 25.861 -8.963 11.775 1.00 91.31 305 ALA A O 1
ATOM 2449 N N . THR A 1 306 ? 26.158 -10.032 9.835 1.00 94.44 306 THR A N 1
ATOM 2450 C CA . THR A 1 306 ? 26.638 -8.857 9.095 1.00 94.44 306 THR A CA 1
ATOM 2451 C C . THR A 1 306 ? 25.537 -8.208 8.259 1.00 94.44 306 THR A C 1
ATOM 2453 O O . THR A 1 306 ? 24.813 -8.873 7.512 1.00 94.44 306 THR A O 1
ATOM 2456 N N . VAL A 1 307 ? 25.453 -6.881 8.336 1.00 97.44 307 VAL A N 1
ATOM 2457 C CA . VAL A 1 307 ? 24.651 -6.027 7.457 1.00 97.44 307 VAL A CA 1
ATOM 2458 C C . VAL A 1 307 ? 25.598 -5.212 6.584 1.00 97.44 307 VAL A C 1
ATOM 2460 O O . VAL A 1 307 ? 26.336 -4.349 7.062 1.00 97.44 307 VAL A O 1
ATOM 2463 N N . GLU A 1 308 ? 25.562 -5.473 5.281 1.00 97.75 308 GLU A N 1
ATOM 2464 C CA . GLU A 1 308 ? 26.230 -4.650 4.278 1.00 97.75 308 GLU A CA 1
ATOM 2465 C C . GLU A 1 308 ? 25.359 -3.417 3.968 1.00 97.75 308 GLU A C 1
ATOM 2467 O O . GLU A 1 308 ? 24.196 -3.571 3.562 1.00 97.75 308 GLU A O 1
ATOM 2472 N N . PRO A 1 309 ? 25.884 -2.193 4.157 1.00 97.88 309 PRO A N 1
ATOM 2473 C CA . PRO A 1 309 ? 25.147 -0.967 3.868 1.00 97.88 309 PRO A CA 1
ATOM 2474 C C . PRO A 1 309 ? 24.712 -0.848 2.405 1.00 97.88 309 PRO A C 1
ATOM 2476 O O . PRO A 1 309 ? 25.468 -1.131 1.477 1.00 97.88 309 PRO A O 1
ATOM 2479 N N . ARG A 1 310 ? 23.487 -0.370 2.206 1.00 97.12 310 ARG A N 1
ATOM 2480 C CA . ARG A 1 310 ? 22.895 -0.072 0.898 1.00 97.12 310 ARG A CA 1
ATOM 2481 C C . ARG A 1 310 ? 22.117 1.228 1.024 1.00 97.12 310 ARG A C 1
ATOM 2483 O O . ARG A 1 310 ? 21.384 1.385 1.997 1.00 97.12 310 ARG A O 1
ATOM 2490 N N . LYS A 1 311 ? 22.218 2.147 0.068 1.00 97.31 311 LYS A N 1
ATOM 2491 C CA . LYS A 1 311 ? 21.484 3.418 0.159 1.00 97.31 311 LYS A CA 1
ATOM 2492 C C . LYS A 1 311 ? 19.969 3.177 0.291 1.00 97.31 311 LYS A C 1
ATOM 2494 O O . LYS A 1 311 ? 19.384 2.448 -0.509 1.00 97.31 311 LYS A O 1
ATOM 2499 N N . GLY A 1 312 ? 19.344 3.784 1.303 1.00 96.69 312 GLY A N 1
ATOM 2500 C CA . GLY A 1 312 ? 17.918 3.625 1.624 1.00 96.69 312 GLY A CA 1
ATOM 2501 C C . GLY A 1 312 ? 17.589 2.436 2.540 1.00 96.69 312 GLY A C 1
ATOM 2502 O O . GLY A 1 312 ? 16.469 2.348 3.041 1.00 96.69 312 GLY A O 1
ATOM 2503 N N . ARG A 1 313 ? 18.552 1.542 2.805 1.00 98.25 313 ARG A N 1
ATOM 2504 C CA . ARG A 1 313 ? 18.379 0.420 3.736 1.00 98.25 313 ARG A CA 1
ATOM 2505 C C . ARG A 1 313 ? 18.280 0.924 5.166 1.00 98.25 313 ARG A C 1
ATOM 2507 O O . ARG A 1 313 ? 19.112 1.721 5.599 1.00 98.25 313 ARG A O 1
ATOM 2514 N N . VAL A 1 314 ? 17.317 0.394 5.909 1.00 98.56 314 VAL A N 1
ATOM 2515 C CA . VAL A 1 314 ? 17.147 0.645 7.341 1.00 98.56 314 VAL A CA 1
ATOM 2516 C C . VAL A 1 314 ? 17.417 -0.642 8.112 1.00 98.56 314 VAL A C 1
ATOM 2518 O O . VAL A 1 314 ? 16.796 -1.667 7.833 1.00 98.56 314 VAL A O 1
ATOM 2521 N N . SER A 1 315 ? 18.343 -0.577 9.068 1.00 98.19 315 SER A N 1
ATOM 2522 C CA . SER A 1 315 ? 18.567 -1.590 10.105 1.00 98.19 315 SER A CA 1
ATOM 2523 C C . SER A 1 315 ? 17.918 -1.109 11.401 1.00 98.19 315 SER A C 1
ATOM 2525 O O . SER A 1 315 ? 18.120 0.043 11.768 1.00 98.19 315 SER A O 1
ATOM 2527 N N . ILE A 1 316 ? 17.129 -1.942 12.073 1.00 98.44 316 ILE A N 1
ATOM 2528 C CA . ILE A 1 316 ? 16.393 -1.625 13.303 1.00 98.44 316 ILE A CA 1
ATOM 2529 C C . ILE A 1 316 ? 16.647 -2.744 14.312 1.00 98.44 316 ILE A C 1
ATOM 2531 O O . ILE A 1 316 ? 16.559 -3.910 13.939 1.00 98.44 316 ILE A O 1
ATOM 2535 N N . PHE A 1 317 ? 16.936 -2.431 15.570 1.00 98.12 317 PHE A N 1
ATOM 2536 C CA . PHE A 1 317 ? 17.140 -3.444 16.608 1.00 98.12 317 PHE A CA 1
ATOM 2537 C C . PHE A 1 317 ? 16.827 -2.912 18.011 1.00 98.12 317 PHE A C 1
ATOM 2539 O O . PHE A 1 317 ? 16.808 -1.700 18.240 1.00 98.12 317 PHE A O 1
ATOM 2546 N N . THR A 1 318 ? 16.555 -3.824 18.944 1.00 97.19 318 THR A N 1
ATOM 2547 C CA . THR A 1 318 ? 16.456 -3.518 20.379 1.00 97.19 318 THR A CA 1
ATOM 2548 C C . THR A 1 318 ? 17.830 -3.128 20.928 1.00 97.19 318 THR A C 1
ATOM 2550 O O . THR A 1 318 ? 18.824 -3.767 20.611 1.00 97.19 318 THR A O 1
ATOM 2553 N N . SER A 1 319 ? 17.936 -2.060 21.718 1.00 95.69 319 SER A N 1
ATOM 2554 C CA . SER A 1 319 ? 19.251 -1.479 22.062 1.00 95.69 319 SER A CA 1
ATOM 2555 C C . SER A 1 319 ? 20.007 -2.203 23.190 1.00 95.69 319 SER A C 1
ATOM 2557 O O . SER A 1 319 ? 21.113 -1.775 23.524 1.00 95.69 319 SER A O 1
ATOM 2559 N N . GLY A 1 320 ? 19.413 -3.244 23.787 1.00 93.44 320 GLY A N 1
ATOM 2560 C CA . GLY A 1 320 ? 19.948 -3.977 24.938 1.00 93.44 320 GLY A CA 1
ATOM 2561 C C . GLY A 1 320 ? 21.213 -4.790 24.652 1.00 93.44 320 GLY A C 1
ATOM 2562 O O . GLY A 1 320 ? 21.689 -4.871 23.512 1.00 93.44 320 GLY A O 1
ATOM 2563 N N . SER A 1 321 ? 21.770 -5.408 25.700 1.00 91.81 321 SER A N 1
ATOM 2564 C CA . SER A 1 321 ? 23.038 -6.149 25.616 1.00 91.81 321 SER A CA 1
ATOM 2565 C C . SER A 1 321 ? 22.986 -7.383 24.702 1.00 91.81 321 SER A C 1
ATOM 2567 O O . SER A 1 321 ? 24.027 -7.894 24.283 1.00 91.81 321 SER A O 1
ATOM 2569 N N . GLU A 1 322 ? 21.793 -7.831 24.291 1.00 92.62 322 GLU A N 1
ATOM 2570 C CA . GLU A 1 322 ? 21.617 -8.865 23.264 1.00 92.62 322 GLU A CA 1
ATOM 2571 C C . GLU A 1 322 ? 22.056 -8.432 21.852 1.00 92.62 322 GLU A C 1
ATOM 2573 O O . GLU A 1 322 ? 22.191 -9.264 20.949 1.00 92.62 322 GLU A O 1
ATOM 2578 N N . ASN A 1 323 ? 22.302 -7.137 21.645 1.00 94.69 323 ASN A N 1
ATOM 2579 C CA . ASN A 1 323 ? 22.745 -6.566 20.378 1.00 94.69 323 ASN A CA 1
ATOM 2580 C C . ASN A 1 323 ? 24.120 -5.895 20.491 1.00 94.69 323 ASN A C 1
ATOM 2582 O O . ASN A 1 323 ? 24.303 -4.792 19.985 1.00 94.69 323 ASN A O 1
ATOM 2586 N N . LEU A 1 324 ? 25.108 -6.567 21.095 1.00 92.75 324 LEU A N 1
ATOM 2587 C CA . LEU A 1 324 ? 26.516 -6.159 21.001 1.00 92.75 324 LEU A CA 1
ATOM 2588 C C . LEU A 1 324 ? 26.937 -6.058 19.528 1.00 92.75 324 LEU A C 1
ATOM 2590 O O . LEU A 1 324 ? 26.756 -7.003 18.755 1.00 92.75 324 LEU A O 1
ATOM 2594 N N . HIS A 1 325 ? 27.494 -4.922 19.117 1.00 94.81 325 HIS A N 1
ATOM 2595 C CA . HIS A 1 325 ? 27.814 -4.696 17.711 1.00 94.81 325 HIS A CA 1
ATOM 2596 C C . HIS A 1 325 ? 28.984 -3.737 17.501 1.00 94.81 325 HIS A C 1
ATOM 2598 O O . HIS A 1 325 ? 29.412 -3.027 18.405 1.00 94.81 325 HIS A O 1
ATOM 2604 N N . LEU A 1 326 ? 29.508 -3.719 16.276 1.00 93.50 326 LEU A N 1
ATOM 2605 C CA . LEU A 1 326 ? 30.547 -2.791 15.837 1.00 93.50 326 LEU A CA 1
ATOM 2606 C C . LEU A 1 326 ? 30.367 -2.394 14.371 1.00 93.50 326 LEU A C 1
ATOM 2608 O O . LEU A 1 326 ? 29.656 -3.043 13.597 1.00 93.50 326 LEU A O 1
ATOM 2612 N N . VAL A 1 327 ? 31.078 -1.343 13.970 1.00 94.31 327 VAL A N 1
ATOM 2613 C CA . VAL A 1 327 ? 31.257 -0.971 12.563 1.00 94.31 327 VAL A CA 1
ATOM 2614 C C . VAL A 1 327 ? 32.694 -1.265 12.153 1.00 94.31 327 VAL A C 1
ATOM 2616 O O . VAL A 1 327 ? 33.631 -0.808 12.796 1.00 94.31 327 VAL A O 1
ATOM 2619 N N . GLU A 1 328 ? 32.905 -2.006 11.069 1.00 94.38 328 GLU A N 1
ATOM 2620 C CA . GLU A 1 328 ? 34.262 -2.223 10.564 1.00 94.38 328 GLU A CA 1
ATOM 2621 C C . GLU A 1 328 ? 34.931 -0.901 10.173 1.00 94.38 328 GLU A C 1
ATOM 2623 O O . GLU A 1 328 ? 34.279 0.026 9.696 1.00 94.38 328 GLU A O 1
ATOM 2628 N N . LYS A 1 329 ? 36.260 -0.832 10.261 1.00 94.00 329 LYS A N 1
ATOM 2629 C CA . LYS A 1 329 ? 37.006 0.313 9.725 1.00 94.00 329 LYS A CA 1
ATOM 2630 C C . LYS A 1 329 ? 36.713 0.490 8.233 1.00 94.00 329 LYS A C 1
ATOM 2632 O O . LYS A 1 329 ? 36.796 -0.464 7.454 1.00 94.00 329 LYS A O 1
ATOM 2637 N N . VAL A 1 330 ? 36.383 1.714 7.830 1.00 95.62 330 VAL A N 1
ATOM 2638 C CA . VAL A 1 330 ? 36.287 2.097 6.417 1.00 95.62 330 VAL A CA 1
ATOM 2639 C C . VAL A 1 330 ? 37.693 2.050 5.821 1.00 95.62 330 VAL A C 1
ATOM 2641 O O . VAL A 1 330 ? 38.619 2.665 6.346 1.00 95.62 330 VAL A O 1
ATOM 2644 N N . LYS A 1 331 ? 37.864 1.296 4.736 1.00 95.12 331 LYS A N 1
ATOM 2645 C CA . LYS A 1 331 ? 39.148 1.109 4.043 1.00 95.12 331 LYS A CA 1
ATOM 2646 C C . LYS A 1 331 ? 39.351 2.151 2.945 1.00 95.12 331 LYS A C 1
ATOM 2648 O O . LYS A 1 331 ? 40.454 2.668 2.773 1.00 95.12 331 LYS A O 1
ATOM 2653 N N . SER A 1 332 ? 38.279 2.488 2.233 1.00 96.00 332 SER A N 1
ATOM 2654 C CA . SER A 1 332 ? 38.270 3.457 1.136 1.00 96.00 332 SER A CA 1
ATOM 2655 C C . SER A 1 332 ? 36.889 4.111 1.015 1.00 96.00 332 SER A C 1
ATOM 2657 O O . SER A 1 332 ? 35.892 3.551 1.472 1.00 96.00 332 SER A O 1
ATOM 2659 N N . GLY A 1 333 ? 36.825 5.304 0.419 1.00 95.50 333 GLY A N 1
ATOM 2660 C CA . GLY A 1 333 ? 35.572 6.035 0.212 1.00 95.50 333 GLY A CA 1
ATOM 2661 C C . GLY A 1 333 ? 35.005 6.681 1.480 1.00 95.50 333 GLY A C 1
ATOM 2662 O O . GLY A 1 333 ? 35.732 7.018 2.418 1.00 95.50 333 GLY A O 1
ATOM 2663 N N . THR A 1 334 ? 33.695 6.935 1.493 1.00 95.00 334 THR A N 1
ATOM 2664 C CA . THR A 1 334 ? 33.018 7.582 2.628 1.00 95.00 334 THR A CA 1
ATOM 2665 C C . THR A 1 334 ? 31.663 6.950 2.909 1.00 95.00 334 THR A C 1
ATOM 2667 O O . THR A 1 334 ? 30.793 6.895 2.042 1.00 95.00 334 THR A O 1
ATOM 2670 N N . ARG A 1 335 ? 31.470 6.525 4.158 1.00 96.62 335 ARG A N 1
ATOM 2671 C CA . ARG A 1 335 ? 30.218 5.957 4.655 1.00 96.62 335 ARG A CA 1
ATOM 2672 C C . ARG A 1 335 ? 29.378 7.042 5.321 1.00 96.62 335 ARG A C 1
ATOM 2674 O O . ARG A 1 335 ? 29.839 7.668 6.275 1.00 96.62 335 ARG A O 1
ATOM 2681 N N . TYR A 1 336 ? 28.140 7.207 4.861 1.00 97.75 336 TYR A N 1
ATOM 2682 C CA . TYR A 1 336 ? 27.137 8.072 5.477 1.00 97.75 336 TYR A CA 1
ATOM 2683 C C . TYR A 1 336 ? 25.971 7.249 6.026 1.00 97.75 336 TYR A C 1
ATOM 2685 O O . TYR A 1 336 ? 25.432 6.377 5.340 1.00 97.75 336 TYR A O 1
ATOM 2693 N N . ALA A 1 337 ? 25.548 7.553 7.249 1.00 97.50 337 ALA A N 1
ATOM 2694 C CA . ALA A 1 337 ? 24.359 6.957 7.851 1.00 97.50 337 ALA A CA 1
ATOM 2695 C C . ALA A 1 337 ? 23.635 7.959 8.756 1.00 97.50 337 ALA A C 1
ATOM 2697 O O . ALA A 1 337 ? 24.264 8.847 9.330 1.00 97.50 337 ALA A O 1
ATOM 2698 N N . LEU A 1 338 ? 22.322 7.798 8.891 1.00 97.62 338 LEU A N 1
ATOM 2699 C CA . LEU A 1 338 ? 21.493 8.495 9.867 1.00 97.62 338 LEU A CA 1
ATOM 2700 C C . LEU A 1 338 ? 21.085 7.507 10.962 1.00 97.62 338 LEU A C 1
ATOM 2702 O O . LEU A 1 338 ? 20.376 6.542 10.679 1.00 97.62 338 LEU A O 1
ATOM 2706 N N . THR A 1 339 ? 21.506 7.769 12.196 1.00 96.88 339 THR A N 1
ATOM 2707 C CA . THR A 1 339 ? 21.077 7.016 13.377 1.00 96.88 339 THR A CA 1
ATOM 2708 C C . THR A 1 339 ? 19.858 7.697 13.981 1.00 96.88 339 THR A C 1
ATOM 2710 O O . THR A 1 339 ? 19.936 8.876 14.329 1.00 96.88 339 THR A O 1
ATOM 2713 N N . VAL A 1 340 ? 18.745 6.972 14.103 1.00 96.81 340 VAL A N 1
ATOM 2714 C CA . VAL A 1 340 ? 17.513 7.445 14.754 1.00 96.81 340 VAL A CA 1
ATOM 2715 C C . VAL A 1 340 ? 17.198 6.522 15.920 1.00 96.81 340 VAL A C 1
ATOM 2717 O O . VAL A 1 340 ? 16.996 5.322 15.728 1.00 96.81 340 VAL A O 1
ATOM 2720 N N . SER A 1 341 ? 17.171 7.086 17.120 1.00 95.44 341 SER A N 1
ATOM 2721 C CA . SER A 1 341 ? 17.005 6.352 18.370 1.00 95.44 341 SER A CA 1
ATOM 2722 C C . SER A 1 341 ? 15.681 6.689 19.040 1.00 95.44 341 SER A C 1
ATOM 2724 O O . SER A 1 341 ? 15.170 7.812 18.953 1.00 95.44 341 SER A O 1
ATOM 2726 N N . PHE A 1 342 ? 15.117 5.700 19.724 1.00 96.94 342 PHE A N 1
ATOM 2727 C CA . PHE A 1 342 ? 13.849 5.841 20.417 1.00 96.94 342 PHE A CA 1
ATOM 2728 C C . PHE A 1 342 ? 13.933 5.361 21.857 1.00 96.94 342 PHE A C 1
ATOM 2730 O O . PHE A 1 342 ? 14.672 4.432 22.181 1.00 96.94 342 PHE A O 1
ATOM 2737 N N . THR A 1 343 ? 13.136 5.991 22.711 1.00 95.81 343 THR A N 1
ATOM 2738 C CA . THR A 1 343 ? 13.039 5.721 24.138 1.00 95.81 343 THR A CA 1
ATOM 2739 C C . THR A 1 343 ? 11.607 5.396 24.542 1.00 95.81 343 THR A C 1
ATOM 2741 O O . THR A 1 343 ? 10.653 5.905 23.950 1.00 95.81 343 THR A O 1
ATOM 2744 N N . CYS A 1 344 ? 11.468 4.575 25.575 1.00 94.69 344 CYS A N 1
ATOM 2745 C CA . CYS A 1 344 ? 10.210 4.357 26.277 1.00 94.69 344 CYS A CA 1
ATOM 2746 C C . CYS A 1 344 ? 9.972 5.401 27.382 1.00 94.69 344 CYS A C 1
ATOM 2748 O O . CYS A 1 344 ? 8.843 5.575 27.841 1.00 94.69 344 CYS A O 1
ATOM 2750 N N . ASP A 1 345 ? 11.018 6.131 27.789 1.00 94.19 345 ASP A N 1
ATOM 2751 C CA . ASP A 1 345 ? 10.917 7.168 28.807 1.00 94.19 345 ASP A CA 1
ATOM 2752 C C . ASP A 1 345 ? 10.472 8.498 28.199 1.00 94.19 345 ASP A C 1
ATOM 2754 O O . ASP A 1 345 ? 11.207 9.173 27.474 1.00 94.19 345 ASP A O 1
ATOM 2758 N N . LYS A 1 346 ? 9.264 8.929 28.558 1.00 92.44 346 LYS A N 1
ATOM 2759 C CA . LYS A 1 346 ? 8.721 10.217 28.126 1.00 92.44 346 LYS A CA 1
ATOM 2760 C C . LYS A 1 346 ? 9.585 11.404 28.575 1.00 92.44 346 LYS A C 1
ATOM 2762 O O . LYS A 1 346 ? 9.583 12.426 27.894 1.00 92.44 346 LYS A O 1
ATOM 2767 N N . ASN A 1 347 ? 10.331 11.290 29.674 1.00 92.56 347 ASN A N 1
ATOM 2768 C CA . ASN A 1 347 ? 11.206 12.364 30.157 1.00 92.56 347 ASN A CA 1
ATOM 2769 C C . ASN A 1 347 ? 12.471 12.518 29.302 1.00 92.56 347 ASN A C 1
ATOM 2771 O O . ASN A 1 347 ? 13.021 13.614 29.203 1.00 92.56 347 ASN A O 1
ATOM 2775 N N . ALA A 1 348 ? 12.901 11.443 28.640 1.00 91.19 348 ALA A N 1
ATOM 2776 C CA . ALA A 1 348 ? 14.006 11.451 27.688 1.00 91.19 348 ALA A CA 1
ATOM 2777 C C . ALA A 1 348 ? 13.552 11.763 26.246 1.00 91.19 348 ALA A C 1
ATOM 2779 O O . ALA A 1 348 ? 14.375 11.751 25.321 1.00 91.19 348 ALA A O 1
ATOM 2780 N N . ALA A 1 349 ? 12.258 12.036 26.033 1.00 92.06 349 ALA A N 1
ATOM 2781 C CA . ALA A 1 349 ? 11.701 12.362 24.728 1.00 92.06 349 ALA A CA 1
ATOM 2782 C C . ALA A 1 349 ? 12.151 13.748 24.244 1.00 92.06 349 ALA A C 1
ATOM 2784 O O . ALA A 1 349 ? 12.139 14.727 24.991 1.00 92.06 349 ALA A O 1
ATOM 2785 N N . ILE A 1 350 ? 12.477 13.850 22.956 1.00 88.75 350 ILE A N 1
ATOM 2786 C CA . ILE A 1 350 ? 12.762 15.123 22.286 1.00 88.75 350 ILE A CA 1
ATOM 2787 C C . ILE A 1 350 ? 11.658 15.469 21.282 1.00 88.75 350 ILE A C 1
ATOM 2789 O O . ILE A 1 350 ? 11.031 14.594 20.682 1.00 88.75 350 ILE A O 1
ATOM 2793 N N . SER A 1 351 ? 11.400 16.764 21.096 1.00 81.56 351 SER A N 1
ATOM 2794 C CA . SER A 1 351 ? 10.431 17.245 20.110 1.00 81.56 351 SER A CA 1
ATOM 2795 C C . SER A 1 351 ? 10.973 17.151 18.683 1.00 81.56 351 SER A C 1
ATOM 2797 O O . SER A 1 351 ? 12.175 17.256 18.463 1.00 81.56 351 SER A O 1
ATOM 2799 N N . ASP A 1 352 ? 10.078 17.059 17.699 1.00 72.19 352 ASP A N 1
ATOM 2800 C CA . ASP A 1 352 ? 10.447 17.220 16.288 1.00 72.19 352 ASP A CA 1
ATOM 2801 C C . ASP A 1 352 ? 11.172 18.549 16.028 1.00 72.19 352 ASP A C 1
ATOM 2803 O O . ASP A 1 352 ? 10.842 19.577 16.626 1.00 72.19 352 ASP A O 1
ATOM 2807 N N . LEU A 1 353 ? 12.088 18.535 15.054 1.00 67.44 353 LEU A N 1
ATOM 2808 C CA . LEU A 1 353 ? 12.760 19.730 14.542 1.00 67.44 353 LEU A CA 1
ATOM 2809 C C . LEU A 1 353 ? 11.734 20.787 14.114 1.00 67.44 353 LEU A C 1
ATOM 2811 O O . LEU A 1 353 ? 10.947 20.575 13.186 1.00 67.44 353 LEU A O 1
ATOM 2815 N N . ARG A 1 354 ? 11.769 21.939 14.787 1.00 56.41 354 ARG A N 1
ATOM 2816 C CA . ARG A 1 354 ? 11.039 23.154 14.420 1.00 56.41 354 ARG A CA 1
ATOM 2817 C C . ARG A 1 354 ? 12.061 24.235 14.085 1.00 56.41 354 ARG A C 1
ATOM 2819 O O . ARG A 1 354 ? 12.676 24.792 14.988 1.00 56.41 354 ARG A O 1
ATOM 2826 N N . PHE A 1 355 ? 12.239 24.545 12.804 1.00 49.09 355 PHE A N 1
ATOM 2827 C CA . PHE A 1 355 ? 12.988 25.732 12.395 1.00 49.09 355 PHE A CA 1
ATOM 2828 C C . PHE A 1 355 ? 12.051 26.939 12.514 1.00 49.09 355 PHE A C 1
ATOM 2830 O O . PHE A 1 355 ? 11.279 27.235 11.608 1.00 49.09 355 PHE A O 1
ATOM 2837 N N . THR A 1 356 ? 12.038 27.596 13.672 1.00 34.25 356 THR A N 1
ATOM 2838 C CA . THR A 1 356 ? 11.316 28.863 13.865 1.00 34.25 356 THR A CA 1
ATOM 2839 C C . THR A 1 356 ? 12.315 30.010 13.974 1.00 34.25 356 THR A C 1
ATOM 2841 O O . THR A 1 356 ? 13.326 29.882 14.660 1.00 34.25 356 THR A O 1
ATOM 2844 N N . GLU A 1 357 ? 12.021 31.157 13.350 1.00 32.06 357 GLU A N 1
ATOM 2845 C CA . GLU A 1 357 ? 12.850 32.382 13.395 1.00 32.06 357 GLU A CA 1
ATOM 2846 C C . GLU A 1 357 ? 13.137 32.896 14.827 1.00 32.06 357 GLU A C 1
ATOM 2848 O O . GLU A 1 357 ? 14.024 33.721 15.030 1.00 32.06 357 GLU A O 1
ATOM 2853 N N . THR A 1 358 ? 12.449 32.372 15.842 1.00 29.56 358 THR A N 1
ATOM 2854 C CA . THR A 1 358 ? 12.578 32.724 17.263 1.00 29.56 358 THR A CA 1
ATOM 2855 C C . THR A 1 358 ? 13.733 32.061 18.021 1.00 29.56 358 THR A C 1
ATOM 2857 O O . THR A 1 358 ? 13.940 32.391 19.183 1.00 29.56 358 THR A O 1
ATOM 2860 N N . SER A 1 359 ? 14.557 31.202 17.410 1.00 31.56 359 SER A N 1
ATOM 2861 C CA . SER A 1 359 ? 15.768 30.677 18.083 1.00 31.56 359 SER A CA 1
ATOM 2862 C C . SER A 1 359 ? 16.895 31.716 18.236 1.00 31.56 359 SER A C 1
ATOM 2864 O O . SER A 1 359 ? 17.961 31.405 18.764 1.00 31.56 359 SER A O 1
ATOM 2866 N N . VAL A 1 360 ? 16.675 32.958 17.790 1.00 34.47 360 VAL A N 1
ATOM 2867 C CA . VAL A 1 360 ? 17.569 34.103 17.995 1.00 34.47 360 VAL A CA 1
ATOM 2868 C C . VAL A 1 360 ? 16.830 35.162 18.810 1.00 34.47 360 VAL A C 1
ATOM 2870 O O . VAL A 1 360 ? 16.303 36.114 18.245 1.00 34.47 360 VAL A O 1
ATOM 2873 N N . LYS A 1 361 ? 16.765 34.959 20.130 1.00 28.23 361 LYS A N 1
ATOM 2874 C CA . LYS A 1 361 ? 16.723 35.964 21.216 1.00 28.23 361 LYS A CA 1
ATOM 2875 C C . LYS A 1 361 ? 15.954 35.399 22.409 1.00 28.23 361 LYS A C 1
ATOM 2877 O O . LYS A 1 361 ? 14.732 35.357 22.374 1.00 28.23 361 LYS A O 1
ATOM 2882 N N . SER A 1 362 ? 16.674 35.095 23.482 1.00 26.81 362 SER A N 1
ATOM 2883 C CA . SER A 1 362 ? 16.317 35.584 24.818 1.00 26.81 362 SER A CA 1
ATOM 2884 C C . SER A 1 362 ? 17.419 35.215 25.810 1.00 26.81 362 SER A C 1
ATOM 2886 O O . SER A 1 362 ? 17.383 34.147 26.411 1.00 26.81 362 SER A O 1
ATOM 2888 N N . ASP A 1 363 ? 18.370 36.126 25.984 1.00 26.19 363 ASP A N 1
ATOM 2889 C CA . ASP A 1 363 ? 18.770 36.515 27.332 1.00 26.19 363 ASP A CA 1
ATOM 2890 C C . ASP A 1 363 ? 18.153 37.901 27.583 1.00 26.19 363 ASP A C 1
ATOM 2892 O O . ASP A 1 363 ? 18.089 38.725 26.666 1.00 26.19 363 ASP A O 1
ATOM 2896 N N . PHE A 1 364 ? 17.747 38.134 28.833 1.00 24.12 364 PHE A N 1
ATOM 2897 C CA . PHE A 1 364 ? 17.339 39.404 29.456 1.00 24.12 364 PHE A CA 1
ATOM 2898 C C . PHE A 1 364 ? 15.848 39.819 29.509 1.00 24.12 364 PHE A C 1
ATOM 2900 O O . PHE A 1 364 ? 15.067 39.667 28.575 1.00 24.12 364 PHE A O 1
ATOM 2907 N N . VAL A 1 365 ? 15.499 40.345 30.691 1.00 26.09 365 VAL A N 1
ATOM 2908 C CA . VAL A 1 365 ? 14.182 40.554 31.330 1.00 26.09 365 VAL A CA 1
ATOM 2909 C C . VAL A 1 365 ? 13.792 42.049 31.336 1.00 26.09 365 VAL A C 1
ATOM 2911 O O . VAL A 1 365 ? 14.688 42.888 31.305 1.00 26.09 365 VAL A O 1
ATOM 2914 N N . ILE A 1 366 ? 12.482 42.344 31.483 1.00 23.53 366 ILE A N 1
ATOM 2915 C CA . ILE A 1 366 ? 11.787 43.437 32.245 1.00 23.53 366 ILE A CA 1
ATOM 2916 C C . ILE A 1 366 ? 10.581 44.029 31.452 1.00 23.53 366 ILE A C 1
ATOM 2918 O O . ILE A 1 366 ? 10.631 44.082 30.225 1.00 23.53 366 ILE A O 1
ATOM 2922 N N . PRO A 1 367 ? 9.446 44.372 32.117 1.00 36.88 367 PRO A N 1
ATOM 2923 C CA . PRO A 1 367 ? 8.086 44.279 31.578 1.00 36.88 367 PRO A CA 1
ATOM 2924 C C . PRO A 1 367 ? 7.489 45.638 31.187 1.00 36.88 367 PRO A C 1
ATOM 2926 O O . PRO A 1 367 ? 8.001 46.667 31.607 1.00 36.88 367 PRO A O 1
ATOM 2929 N N . LEU A 1 368 ? 6.340 45.651 30.494 1.00 22.19 368 LEU A N 1
ATOM 2930 C CA . LEU A 1 368 ? 5.398 46.780 30.542 1.00 22.19 368 LEU A CA 1
ATOM 2931 C C . LEU A 1 368 ? 3.983 46.383 30.089 1.00 22.19 368 LEU A C 1
ATOM 2933 O O . LEU A 1 368 ? 3.782 45.725 29.072 1.00 22.19 368 LEU A O 1
ATOM 2937 N N . ARG A 1 369 ? 3.012 46.797 30.911 1.00 26.23 369 ARG A N 1
ATOM 2938 C CA . ARG A 1 369 ? 1.556 46.705 30.735 1.00 26.23 369 ARG A CA 1
ATOM 2939 C C . ARG A 1 369 ? 1.076 47.636 29.621 1.00 26.23 369 ARG A C 1
ATOM 2941 O O . ARG A 1 369 ? 1.438 48.804 29.682 1.00 26.23 369 ARG A O 1
ATOM 2948 N N . ILE A 1 370 ? 0.141 47.186 28.774 1.00 25.38 370 ILE A N 1
ATOM 2949 C CA . ILE A 1 370 ? -0.952 48.011 28.213 1.00 25.38 370 ILE A CA 1
ATOM 2950 C C . ILE A 1 370 ? -2.223 47.138 28.092 1.00 25.38 370 ILE A C 1
ATOM 2952 O O . ILE A 1 370 ? -2.155 45.964 27.735 1.00 25.38 370 ILE A O 1
ATOM 2956 N N . THR A 1 371 ? -3.356 47.722 28.480 1.00 23.59 371 THR A N 1
ATOM 2957 C CA . THR A 1 371 ? -4.732 47.200 28.604 1.00 23.59 371 THR A CA 1
ATOM 2958 C C . THR A 1 371 ? -5.485 47.052 27.260 1.00 23.59 371 THR A C 1
ATOM 2960 O O . THR A 1 371 ? -4.974 47.487 26.231 1.00 23.59 371 THR A O 1
ATOM 2963 N N . PRO A 1 372 ? -6.682 46.415 27.238 1.00 31.70 372 PRO A N 1
ATOM 2964 C CA . PRO A 1 372 ? -7.224 45.732 26.063 1.00 31.70 372 PRO A CA 1
ATOM 2965 C C . PRO A 1 372 ? -8.276 46.547 25.298 1.00 31.70 372 PRO A C 1
ATOM 2967 O O . PRO A 1 372 ? -9.125 47.194 25.907 1.00 31.70 372 PRO A O 1
ATOM 2970 N N . SER A 1 373 ? -8.333 46.399 23.972 1.00 23.70 373 SER A N 1
ATOM 2971 C CA . SER A 1 373 ? -9.587 46.599 23.237 1.00 23.70 373 SER A CA 1
ATOM 2972 C C . SER A 1 373 ? -9.646 45.771 21.951 1.00 23.70 373 SER A C 1
ATOM 2974 O O . SER A 1 373 ? -8.792 45.890 21.077 1.00 23.70 373 SER A O 1
ATOM 2976 N N . THR A 1 374 ? -10.716 44.975 21.866 1.00 29.48 374 THR A N 1
ATOM 2977 C CA . THR A 1 374 ? -11.432 44.552 20.649 1.00 29.48 374 THR A CA 1
ATOM 2978 C C . THR A 1 374 ? -10.640 43.828 19.555 1.00 29.48 374 THR A C 1
ATOM 2980 O O . THR A 1 374 ? -10.157 44.443 18.611 1.00 29.48 374 THR A O 1
ATOM 2983 N N . TYR A 1 375 ? -10.671 42.492 19.608 1.00 22.73 375 TYR A N 1
ATOM 2984 C CA . TYR A 1 375 ? -10.589 41.641 18.417 1.00 22.73 375 TYR A CA 1
ATOM 2985 C C . TYR A 1 375 ? -11.840 40.752 18.318 1.00 22.73 375 TYR A C 1
ATOM 2987 O O . TYR A 1 375 ? -12.274 40.201 19.335 1.00 22.73 375 TYR A O 1
ATOM 2995 N N . PRO A 1 376 ? -12.433 40.600 17.119 1.00 24.44 376 PRO A N 1
ATOM 2996 C CA . PRO A 1 376 ? -13.516 39.655 16.881 1.00 24.44 376 PRO A CA 1
ATOM 2997 C C . PRO A 1 376 ? -12.998 38.218 17.033 1.00 24.44 376 PRO A C 1
ATOM 2999 O O . PRO A 1 376 ? -11.833 37.931 16.759 1.00 24.44 376 PRO A O 1
ATOM 3002 N N . ARG A 1 377 ? -13.871 37.310 17.485 1.00 25.09 377 ARG A N 1
ATOM 3003 C CA . ARG A 1 377 ? -13.591 35.874 17.640 1.00 25.09 377 ARG A CA 1
ATOM 3004 C C . ARG A 1 377 ? -13.011 35.293 16.345 1.00 25.09 377 ARG A C 1
ATOM 3006 O O . ARG A 1 377 ? -13.742 35.038 15.393 1.00 25.09 377 ARG A O 1
ATOM 3013 N N . ILE A 1 378 ? -11.704 35.045 16.343 1.00 22.81 378 ILE A N 1
ATOM 3014 C CA . ILE A 1 378 ? -11.039 34.225 15.334 1.00 22.81 378 ILE A CA 1
ATOM 3015 C C . ILE A 1 378 ? -11.403 32.774 15.633 1.00 22.81 378 ILE A C 1
ATOM 3017 O O . ILE A 1 378 ? -11.034 32.217 16.666 1.00 22.81 378 ILE A O 1
ATOM 3021 N N . ILE A 1 379 ? -12.156 32.180 14.713 1.00 23.30 379 ILE A N 1
ATOM 3022 C CA . ILE A 1 379 ? -12.383 30.742 14.627 1.00 23.30 379 ILE A CA 1
ATOM 3023 C C . ILE A 1 379 ? -11.009 30.078 14.472 1.00 23.30 379 ILE A C 1
ATOM 3025 O O . ILE A 1 379 ? -10.296 30.304 13.494 1.00 23.30 379 ILE A O 1
ATOM 3029 N N . THR A 1 380 ? -10.622 29.278 15.459 1.00 22.03 380 THR A N 1
ATOM 3030 C CA . THR A 1 380 ? -9.426 28.438 15.450 1.00 22.03 380 THR A CA 1
ATOM 3031 C C . THR A 1 380 ? -9.543 27.379 14.353 1.00 22.03 380 THR A C 1
ATOM 3033 O O . THR A 1 380 ? -10.115 26.310 14.547 1.00 22.03 380 THR A O 1
ATOM 3036 N N . LEU A 1 381 ? -8.977 27.659 13.179 1.00 23.73 381 LEU A N 1
ATOM 3037 C CA . LEU A 1 381 ? -8.723 26.641 12.163 1.00 23.73 381 LEU A CA 1
ATOM 3038 C C . LEU A 1 381 ? -7.497 25.819 12.582 1.00 23.73 381 LEU A C 1
ATOM 3040 O O . LEU A 1 381 ? -6.359 26.287 12.553 1.00 23.73 381 LEU A O 1
ATOM 3044 N N . SER A 1 382 ? -7.753 24.581 13.000 1.00 26.53 382 SER A N 1
ATOM 3045 C CA . SER A 1 382 ? -6.747 23.557 13.294 1.00 26.53 382 SER A CA 1
ATOM 3046 C C . SER A 1 382 ? -5.828 23.284 12.087 1.00 26.53 382 SER A C 1
ATOM 3048 O O . SER A 1 382 ? -6.324 23.296 10.957 1.00 26.53 382 SER A O 1
ATOM 3050 N N . PRO A 1 383 ? -4.540 22.939 12.283 1.00 32.78 383 PRO A N 1
ATOM 3051 C CA . PRO A 1 383 ? -3.623 22.624 11.191 1.00 32.78 383 PRO A CA 1
ATOM 3052 C C . PRO A 1 383 ? -4.008 21.292 10.536 1.00 32.78 383 PRO A C 1
ATOM 3054 O O . PRO A 1 383 ? -4.041 20.247 11.196 1.00 32.78 383 PRO A O 1
ATOM 3057 N N . GLU A 1 384 ? -4.294 21.325 9.236 1.00 32.06 384 GLU A N 1
ATOM 3058 C CA . GLU A 1 384 ? -4.499 20.129 8.421 1.00 32.06 384 GLU A CA 1
ATOM 3059 C C . GLU A 1 384 ? -3.201 19.317 8.378 1.00 32.06 384 GLU A C 1
ATOM 3061 O O . GLU A 1 384 ? -2.170 19.762 7.875 1.00 32.06 384 GLU A O 1
ATOM 3066 N N . GLY A 1 385 ? -3.241 18.139 8.993 1.00 31.14 385 GLY A N 1
ATOM 3067 C CA . GLY A 1 385 ? -2.133 17.199 9.062 1.00 31.14 385 GLY A CA 1
ATOM 3068 C C . GLY A 1 385 ? -2.582 15.859 8.515 1.00 31.14 385 GLY A C 1
ATOM 3069 O O . GLY A 1 385 ? -3.674 15.438 8.875 1.00 31.14 385 GLY A O 1
ATOM 3070 N N . SER A 1 386 ? -1.707 15.238 7.713 1.00 31.34 386 SER A N 1
ATOM 3071 C CA . SER A 1 386 ? -1.783 13.894 7.113 1.00 31.34 386 SER A CA 1
ATOM 3072 C C . SER A 1 386 ? -3.081 13.563 6.368 1.00 31.34 386 SER A C 1
ATOM 3074 O O . SER A 1 386 ? -4.168 13.769 6.879 1.00 31.34 386 SER A O 1
ATOM 3076 N N . GLY A 1 387 ? -2.985 12.956 5.185 1.00 39.56 387 GLY A N 1
ATOM 3077 C CA . GLY A 1 387 ? -4.139 12.463 4.415 1.00 39.56 387 GLY A CA 1
ATOM 3078 C C . GLY A 1 387 ? -4.940 11.321 5.068 1.00 39.56 387 GLY A C 1
ATOM 3079 O O . GLY A 1 387 ? -5.572 10.559 4.349 1.00 39.56 387 GLY A O 1
ATOM 3080 N N . TYR A 1 388 ? -4.900 11.181 6.397 1.00 44.69 388 TYR A N 1
ATOM 3081 C CA . TYR A 1 388 ? -5.728 10.273 7.183 1.00 44.69 388 TYR A CA 1
ATOM 3082 C C . TYR A 1 388 ? -6.907 11.049 7.771 1.00 44.69 388 TYR A C 1
ATOM 3084 O O . TYR A 1 388 ? -6.725 12.115 8.368 1.00 44.69 388 TYR A O 1
ATOM 3092 N N . LEU A 1 389 ? -8.116 10.512 7.611 1.00 48.78 389 LEU A N 1
ATOM 3093 C CA 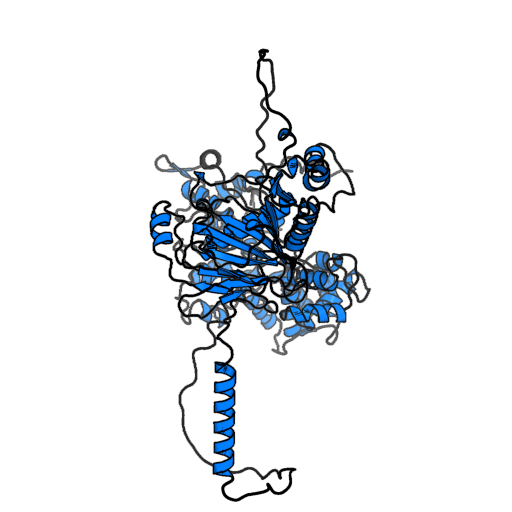. LEU A 1 389 ? -9.311 11.058 8.245 1.00 48.78 389 LEU A CA 1
ATOM 3094 C C . LEU A 1 389 ? -9.141 10.966 9.769 1.00 48.78 389 LEU A C 1
ATOM 3096 O O . LEU A 1 389 ? -8.961 9.888 10.331 1.00 48.78 389 LEU A O 1
ATOM 3100 N N . LYS A 1 390 ? -9.124 12.122 10.440 1.00 55.50 390 LYS A N 1
ATOM 3101 C CA . LYS A 1 390 ? -9.085 12.193 11.904 1.00 55.50 390 LYS A CA 1
ATOM 3102 C C . LYS A 1 390 ? -10.486 11.952 12.456 1.00 55.50 390 LYS A C 1
ATOM 3104 O O . LYS A 1 390 ? -11.441 12.518 11.927 1.00 55.50 390 LYS A O 1
ATOM 3109 N N . ARG A 1 391 ? -10.563 11.202 13.559 1.00 69.94 391 ARG A N 1
ATOM 3110 C CA . ARG A 1 391 ? -11.797 10.990 14.326 1.00 69.94 391 ARG A CA 1
ATOM 3111 C C . ARG A 1 391 ? -12.437 12.323 14.716 1.00 69.94 391 ARG A C 1
ATOM 3113 O O . ARG A 1 391 ? -11.740 13.253 15.135 1.00 69.94 391 ARG A O 1
ATOM 3120 N N . ALA A 1 392 ? -13.754 12.405 14.599 1.00 74.00 392 ALA A N 1
ATOM 3121 C CA . ALA A 1 392 ? -14.540 13.519 15.102 1.00 74.00 392 ALA A CA 1
ATOM 3122 C C . ALA A 1 392 ? -14.648 13.479 16.639 1.00 74.00 392 ALA A C 1
ATOM 3124 O O . ALA A 1 392 ? -14.563 12.423 17.263 1.00 74.00 392 ALA A O 1
ATOM 3125 N N . ASN A 1 393 ? -14.839 14.649 17.261 1.00 77.00 393 ASN A N 1
ATOM 3126 C CA . ASN A 1 393 ? -15.133 14.732 18.695 1.00 77.00 393 ASN A CA 1
ATOM 3127 C C . ASN A 1 393 ? -16.518 14.110 18.966 1.00 77.00 393 ASN A C 1
ATOM 3129 O O . ASN A 1 393 ? -17.500 14.506 18.337 1.00 77.00 393 ASN A O 1
ATOM 3133 N N . THR A 1 394 ? -16.588 13.188 19.928 1.00 78.50 394 THR A N 1
ATOM 3134 C CA . THR A 1 394 ? -17.812 12.535 20.410 1.00 78.50 394 THR A CA 1
ATOM 3135 C C . THR A 1 394 ? -18.924 13.521 20.774 1.00 78.50 394 THR A C 1
ATOM 3137 O O . THR A 1 394 ? -20.064 13.311 20.375 1.00 78.50 394 THR A O 1
ATOM 3140 N N . GLU A 1 395 ? -18.617 14.621 21.467 1.00 78.38 395 GLU A N 1
ATOM 3141 C CA . GLU A 1 395 ? -19.610 15.637 21.859 1.00 78.38 395 GLU A CA 1
ATOM 3142 C C . GLU A 1 395 ? -20.262 16.261 20.623 1.00 78.38 395 GLU A C 1
ATOM 3144 O O . GLU A 1 395 ? -21.482 16.382 20.524 1.00 78.38 395 GLU A O 1
ATOM 3149 N N . ARG A 1 396 ? -19.437 16.571 19.618 1.00 79.12 396 ARG A N 1
ATOM 3150 C CA . ARG A 1 396 ? -19.904 17.139 18.356 1.00 79.12 396 ARG A CA 1
ATOM 3151 C C . ARG A 1 396 ? -20.710 16.131 17.538 1.00 79.12 396 ARG A C 1
ATOM 3153 O O . ARG A 1 396 ? -21.679 16.521 16.892 1.00 79.12 396 ARG A O 1
ATOM 3160 N N . LEU A 1 397 ? -20.327 14.853 17.551 1.00 78.94 397 LEU A N 1
ATOM 3161 C CA . LEU A 1 397 ? -21.111 13.789 16.920 1.00 78.94 397 LEU A CA 1
ATOM 3162 C C . LEU A 1 397 ? -22.474 13.632 17.592 1.00 78.94 397 LEU A C 1
ATOM 3164 O O . LEU A 1 397 ? -23.465 13.463 16.890 1.00 78.94 397 LEU A O 1
ATOM 3168 N N . HIS A 1 398 ? -22.534 13.741 18.918 1.00 84.69 398 HIS A N 1
ATOM 3169 C CA . HIS A 1 398 ? -23.778 13.647 19.675 1.00 84.69 398 HIS A CA 1
ATOM 3170 C C . HIS A 1 398 ? -24.722 14.822 19.385 1.00 84.69 398 HIS A C 1
ATOM 3172 O O . HIS A 1 398 ? -25.919 14.622 19.187 1.00 84.69 398 HIS A O 1
ATOM 3178 N N . GLU A 1 399 ? -24.198 16.049 19.287 1.00 85.50 399 GLU A N 1
ATOM 3179 C CA . GLU A 1 399 ? -24.975 17.219 18.846 1.00 85.50 399 GLU A CA 1
ATOM 3180 C C . GLU A 1 399 ? -25.569 17.017 17.447 1.00 85.50 399 GLU A C 1
ATOM 3182 O O . GLU A 1 399 ? -26.754 17.264 17.228 1.00 85.50 399 GLU A O 1
ATOM 3187 N N . ILE A 1 400 ? -24.746 16.548 16.502 1.00 85.94 400 ILE A N 1
ATOM 3188 C CA . ILE A 1 400 ? -25.172 16.288 15.124 1.00 85.94 400 ILE A CA 1
ATOM 3189 C C . ILE A 1 400 ? -26.228 15.185 15.103 1.00 85.94 400 ILE A C 1
ATOM 3191 O O . ILE A 1 400 ? -27.270 15.364 14.486 1.00 85.94 400 ILE A O 1
ATOM 3195 N N . PHE A 1 401 ? -26.001 14.072 15.795 1.00 89.25 401 PHE A N 1
ATOM 3196 C CA . PHE A 1 401 ? -26.956 12.972 15.867 1.00 89.25 401 PHE A CA 1
ATOM 3197 C C . PHE A 1 401 ? -28.329 13.454 16.357 1.00 89.25 401 PHE A C 1
ATOM 3199 O O . PHE A 1 401 ? -29.338 13.241 15.687 1.00 89.25 401 PHE A O 1
ATOM 3206 N N . ASN A 1 402 ? -28.363 14.223 17.448 1.00 90.69 402 ASN A N 1
ATOM 3207 C CA . ASN A 1 402 ? -29.597 14.783 18.005 1.00 90.69 402 ASN A CA 1
ATOM 3208 C C . ASN A 1 402 ? -30.295 15.809 17.097 1.00 90.69 402 ASN A C 1
ATOM 3210 O O . ASN A 1 402 ? -31.491 16.057 17.260 1.00 90.69 402 ASN A O 1
ATOM 3214 N N . GLN A 1 403 ? -29.587 16.420 16.148 1.00 92.75 403 GLN A N 1
ATOM 3215 C CA . GLN A 1 403 ? -30.206 17.316 15.172 1.00 92.75 403 GLN A CA 1
ATOM 3216 C C . GLN A 1 403 ? -31.105 16.558 14.185 1.00 92.75 403 GLN A C 1
ATOM 3218 O O . GLN A 1 403 ? -32.098 17.111 13.719 1.00 92.75 403 GLN A O 1
ATOM 3223 N N . TYR A 1 404 ? -30.754 15.313 13.860 1.00 91.25 404 TYR A N 1
ATOM 3224 C CA . TYR A 1 404 ? -31.406 14.539 12.802 1.00 91.25 404 TYR A CA 1
ATOM 3225 C C . TYR A 1 404 ? -32.208 13.341 13.327 1.00 91.25 404 TYR A C 1
ATOM 3227 O O . TYR A 1 404 ? -33.098 12.879 12.625 1.00 91.25 404 TYR A O 1
ATOM 3235 N N . ALA A 1 405 ? -31.930 12.843 14.534 1.00 94.38 405 ALA A N 1
ATOM 3236 C CA . ALA A 1 405 ? -32.675 11.746 15.147 1.00 94.38 405 ALA A CA 1
ATOM 3237 C C . ALA A 1 405 ? -34.143 12.141 15.384 1.00 94.38 405 ALA A C 1
ATOM 3239 O O . ALA A 1 405 ? -34.434 12.942 16.272 1.00 94.38 405 ALA A O 1
ATOM 3240 N N . SER A 1 406 ? -35.077 11.621 14.588 1.00 94.00 406 SER A N 1
ATOM 3241 C CA . SER A 1 406 ? -36.492 12.010 14.680 1.00 94.00 406 SER A CA 1
ATOM 3242 C C . SER A 1 406 ? -37.311 11.153 15.647 1.00 94.00 406 SER A C 1
ATOM 3244 O O . SER A 1 406 ? -38.378 11.588 16.077 1.00 94.00 406 SER A O 1
ATOM 3246 N N . GLN A 1 407 ? -36.827 9.960 16.007 1.00 93.06 407 GLN A N 1
ATOM 3247 C CA . GLN A 1 407 ? -37.546 9.030 16.878 1.00 93.06 407 GLN A CA 1
ATOM 3248 C C . GLN A 1 407 ? -36.993 9.017 18.297 1.00 93.06 407 GLN A C 1
ATOM 3250 O O . GLN A 1 407 ? -35.806 9.248 18.516 1.00 93.06 407 GLN A O 1
ATOM 3255 N N . GLU A 1 408 ? -37.862 8.703 19.255 1.00 92.19 408 GLU A N 1
ATOM 3256 C CA . GLU A 1 408 ? -37.516 8.551 20.665 1.00 92.19 408 GLU A CA 1
ATOM 3257 C C . GLU A 1 408 ? -38.164 7.277 21.219 1.00 92.19 408 GLU A C 1
ATOM 3259 O O . GLU A 1 408 ? -39.367 7.058 21.061 1.00 92.19 408 GLU A O 1
ATOM 3264 N N . LYS A 1 409 ? -37.362 6.419 21.853 1.00 89.12 409 LYS A N 1
ATOM 3265 C CA . LYS A 1 409 ? -37.808 5.200 22.538 1.00 89.12 409 LYS A CA 1
ATOM 3266 C C . LYS A 1 409 ? -37.128 5.135 23.898 1.00 89.12 409 LYS A C 1
ATOM 3268 O O . LYS A 1 409 ? -35.911 5.231 23.983 1.00 89.12 409 LYS A O 1
ATOM 3273 N N . ASN A 1 410 ? -37.908 4.960 24.965 1.00 86.44 410 ASN A N 1
ATOM 3274 C CA . ASN A 1 410 ? -37.404 4.842 26.342 1.00 86.44 410 ASN A CA 1
ATOM 3275 C C . ASN A 1 410 ? -36.493 6.006 26.797 1.00 86.44 410 ASN A C 1
ATOM 3277 O O . ASN A 1 410 ? -35.606 5.805 27.621 1.00 86.44 410 ASN A O 1
ATOM 3281 N N . GLY A 1 411 ? -36.713 7.218 26.275 1.00 84.75 411 GLY A N 1
ATOM 3282 C CA . GLY A 1 411 ? -35.895 8.399 26.581 1.00 84.75 411 GLY A CA 1
ATOM 3283 C C . GLY A 1 411 ? -34.583 8.497 25.792 1.00 84.75 411 GLY A C 1
ATOM 3284 O O . GLY A 1 411 ? -33.821 9.440 25.998 1.00 84.75 411 GLY A O 1
ATOM 3285 N N . GLU A 1 412 ? -34.315 7.561 24.878 1.00 90.19 412 GLU A N 1
ATOM 3286 C CA . GLU A 1 412 ? -33.183 7.607 23.951 1.00 90.19 412 GLU A CA 1
ATOM 3287 C C . GLU A 1 412 ? -33.658 7.958 22.538 1.00 90.19 412 GLU A C 1
ATOM 3289 O O . GLU A 1 412 ? -34.710 7.501 22.081 1.00 90.19 412 GLU A O 1
ATOM 3294 N N . ARG A 1 413 ? -32.880 8.787 21.833 1.00 93.25 413 ARG A N 1
ATOM 3295 C CA . ARG A 1 413 ? -33.194 9.214 20.465 1.00 93.25 413 ARG A CA 1
ATOM 3296 C C . ARG A 1 413 ? -32.535 8.304 19.438 1.00 93.25 413 ARG A C 1
ATOM 3298 O O . ARG A 1 413 ? -31.397 7.878 19.611 1.00 93.25 413 ARG A O 1
ATOM 3305 N N . PHE A 1 414 ? -33.243 8.075 18.341 1.00 95.81 414 PHE A N 1
ATOM 3306 C CA . PHE A 1 414 ? -32.835 7.206 17.247 1.00 95.81 414 PHE A CA 1
ATOM 3307 C C . PHE A 1 414 ? -33.053 7.891 15.898 1.00 95.81 414 PHE A C 1
ATOM 3309 O O . PHE A 1 414 ? -33.999 8.663 15.709 1.00 95.81 414 PHE A O 1
ATOM 3316 N N . MET A 1 415 ? -32.183 7.586 14.940 1.00 95.94 415 MET A N 1
ATOM 3317 C CA . MET A 1 415 ? -32.365 7.957 13.539 1.00 95.94 415 MET A CA 1
ATOM 3318 C C . MET A 1 415 ? -33.117 6.853 12.796 1.00 95.94 415 MET A C 1
ATOM 3320 O O . MET A 1 415 ? -32.799 5.675 12.927 1.00 95.94 415 MET A O 1
ATOM 3324 N N . THR A 1 416 ? -34.083 7.231 11.965 1.00 95.75 416 THR A N 1
ATOM 3325 C CA . THR A 1 416 ? -34.640 6.331 10.947 1.00 95.75 416 THR A CA 1
ATOM 3326 C C . THR A 1 416 ? -33.702 6.214 9.742 1.00 95.75 416 THR A C 1
ATOM 3328 O O . THR A 1 416 ? -32.810 7.044 9.541 1.00 95.75 416 THR A O 1
ATOM 3331 N N . ALA A 1 417 ? -33.961 5.245 8.859 1.00 89.19 417 ALA A N 1
ATOM 3332 C CA . ALA A 1 417 ? -33.267 5.154 7.574 1.00 89.19 417 ALA A CA 1
ATOM 3333 C C . ALA A 1 417 ? -33.364 6.455 6.749 1.00 89.19 417 ALA A C 1
ATOM 3335 O O . ALA A 1 417 ? -32.393 6.876 6.117 1.00 89.19 417 ALA A O 1
ATOM 3336 N N . SER A 1 418 ? -34.514 7.140 6.805 1.00 90.88 418 SER A N 1
ATOM 3337 C CA . SER A 1 418 ? -34.709 8.435 6.146 1.00 90.88 418 SER A CA 1
ATOM 3338 C C . SER A 1 418 ? -33.900 9.549 6.817 1.00 90.88 418 SER A C 1
ATOM 3340 O O . SER A 1 418 ? -33.300 10.365 6.118 1.00 90.88 418 SER A O 1
ATOM 3342 N N . ASP A 1 419 ? -33.838 9.579 8.151 1.00 91.62 419 ASP A N 1
ATOM 3343 C CA . ASP A 1 419 ? -33.051 10.579 8.887 1.00 91.62 419 ASP A CA 1
ATOM 3344 C C . ASP A 1 419 ? -31.571 10.487 8.530 1.00 91.62 419 ASP A C 1
ATOM 3346 O O . ASP A 1 419 ? -30.919 11.501 8.276 1.00 91.62 419 ASP A O 1
ATOM 3350 N N . PHE A 1 420 ? -31.044 9.267 8.464 1.00 86.62 420 PHE A N 1
ATOM 3351 C CA . PHE A 1 420 ? -29.642 9.044 8.161 1.00 86.62 420 PHE A CA 1
ATOM 3352 C C . PHE A 1 420 ? -29.322 9.269 6.673 1.00 86.62 420 PHE A C 1
ATOM 3354 O O . PHE A 1 420 ? -28.471 10.090 6.330 1.00 86.62 420 PHE A O 1
ATOM 3361 N N . VAL A 1 421 ? -30.012 8.588 5.756 1.00 78.94 421 VAL A N 1
ATOM 3362 C CA . VAL A 1 421 ? -29.640 8.601 4.329 1.00 78.94 421 VAL A CA 1
ATOM 3363 C C . VAL A 1 421 ? -30.118 9.865 3.618 1.00 78.94 421 VAL A C 1
ATOM 3365 O O . VAL A 1 421 ? -29.373 10.459 2.838 1.00 78.94 421 VAL A O 1
ATOM 3368 N N . ARG A 1 422 ? -31.349 10.304 3.889 1.00 85.81 422 ARG A N 1
ATOM 3369 C CA . ARG A 1 422 ? -31.960 11.424 3.161 1.00 85.81 422 ARG A CA 1
ATOM 3370 C C . ARG A 1 422 ? -31.678 12.750 3.841 1.00 85.81 422 ARG A C 1
ATOM 3372 O O . ARG A 1 422 ? -31.200 13.678 3.197 1.00 85.81 422 ARG A O 1
ATOM 3379 N N . SER A 1 423 ? -31.903 12.838 5.149 1.00 85.62 423 SER A N 1
ATOM 3380 C CA . SER A 1 423 ? -31.737 14.102 5.872 1.00 85.62 423 SER A CA 1
ATOM 3381 C C . SER A 1 423 ? -30.269 14.401 6.194 1.00 85.62 423 SER A C 1
ATOM 3383 O O . SER A 1 423 ? -29.802 15.515 5.936 1.00 85.62 423 SER A O 1
ATOM 3385 N N . TYR A 1 424 ? -29.522 13.435 6.739 1.00 80.56 424 TYR A N 1
ATOM 3386 C CA . TYR A 1 424 ? -28.127 13.625 7.143 1.00 80.56 424 TYR A CA 1
ATOM 3387 C C . TYR A 1 424 ? -27.156 13.550 5.954 1.00 80.56 424 TYR A C 1
ATOM 3389 O O . TYR A 1 424 ? -26.467 14.542 5.695 1.00 80.56 424 TYR A O 1
ATOM 3397 N N . LEU A 1 425 ? -27.139 12.441 5.199 1.00 76.38 425 LEU A N 1
ATOM 3398 C CA . LEU A 1 425 ? -26.250 12.276 4.036 1.00 76.38 425 LEU A CA 1
ATOM 3399 C C . LEU A 1 425 ? -26.696 13.078 2.803 1.00 76.38 425 LEU A C 1
ATOM 3401 O O . LEU A 1 425 ? -25.859 13.385 1.956 1.00 76.38 425 LEU A O 1
ATOM 3405 N N . GLY A 1 426 ? -27.978 13.450 2.701 1.00 73.31 426 GLY A N 1
ATOM 3406 C CA . GLY A 1 426 ? -28.494 14.211 1.557 1.00 73.31 426 GLY A CA 1
ATOM 3407 C C . GLY A 1 426 ? -28.639 13.384 0.277 1.00 73.31 426 GLY A C 1
ATOM 3408 O O . GLY A 1 426 ? -28.574 13.942 -0.813 1.00 73.31 426 GLY A O 1
ATOM 3409 N N . LEU A 1 427 ? -28.785 12.063 0.391 1.00 68.62 427 LEU A N 1
ATOM 3410 C CA . LEU A 1 427 ? -28.955 11.152 -0.743 1.00 68.62 427 LEU A CA 1
ATOM 3411 C C . LEU A 1 427 ? -30.441 10.833 -0.943 1.00 68.62 427 LEU A C 1
ATOM 3413 O O . LEU A 1 427 ? -31.197 10.807 0.022 1.00 68.62 427 LEU A O 1
ATOM 3417 N N . TYR A 1 428 ? -30.871 10.536 -2.173 1.00 69.56 428 TYR A N 1
ATOM 3418 C CA . TYR A 1 428 ? -32.266 10.153 -2.463 1.00 69.56 428 TYR A CA 1
ATOM 3419 C C . TYR A 1 428 ? -33.301 11.203 -2.008 1.00 69.56 428 TYR A C 1
ATOM 3421 O O . TYR A 1 428 ? -34.322 10.878 -1.398 1.00 69.56 428 TYR A O 1
ATOM 3429 N N . THR A 1 429 ? -33.023 12.486 -2.256 1.00 76.88 429 THR A N 1
ATOM 3430 C CA . THR A 1 429 ? -33.901 13.600 -1.858 1.00 76.88 429 THR A CA 1
ATOM 3431 C C . THR A 1 429 ? -35.130 13.761 -2.749 1.00 76.88 429 THR A C 1
ATOM 3433 O O . THR A 1 429 ? -36.086 14.410 -2.330 1.00 76.88 429 THR A O 1
ATOM 3436 N N . ASP A 1 430 ? -35.124 13.157 -3.938 1.00 75.88 430 ASP A N 1
ATOM 3437 C CA . ASP A 1 430 ? -36.249 13.181 -4.873 1.00 75.88 430 ASP A CA 1
ATOM 3438 C C . ASP A 1 430 ? -37.490 12.479 -4.294 1.00 75.88 430 ASP A C 1
ATOM 3440 O O . ASP A 1 430 ? -37.402 11.661 -3.371 1.00 75.88 430 ASP A O 1
ATOM 3444 N N . ALA A 1 431 ? -38.669 12.829 -4.812 1.00 76.38 431 ALA A N 1
ATOM 3445 C CA . ALA A 1 431 ? -39.944 12.298 -4.327 1.00 76.38 431 ALA A CA 1
ATOM 3446 C C . ALA A 1 431 ? -40.196 10.843 -4.771 1.00 76.38 431 ALA A C 1
ATOM 3448 O O . ALA A 1 431 ? -40.891 10.108 -4.076 1.00 76.38 431 ALA A O 1
ATOM 3449 N N . ASP A 1 432 ? -39.611 10.423 -5.892 1.00 75.69 432 ASP A N 1
ATOM 3450 C CA . ASP A 1 432 ? -39.733 9.104 -6.525 1.00 75.69 432 ASP A CA 1
ATOM 3451 C C . ASP A 1 432 ? -38.550 8.173 -6.202 1.00 75.69 432 ASP A C 1
ATOM 3453 O O . ASP A 1 432 ? -38.161 7.328 -7.004 1.00 75.69 432 ASP A O 1
ATOM 3457 N N . TYR A 1 433 ? -37.956 8.323 -5.015 1.00 70.38 433 TYR A N 1
ATOM 3458 C CA . TYR A 1 433 ? -36.822 7.505 -4.595 1.00 70.38 433 TYR A CA 1
ATOM 3459 C C . TYR A 1 433 ? -37.206 6.048 -4.304 1.00 70.38 433 TYR A C 1
ATOM 3461 O O . TYR A 1 433 ? -38.285 5.762 -3.788 1.00 70.38 433 TYR A O 1
ATOM 3469 N N . ASN A 1 434 ? -36.267 5.125 -4.536 1.00 70.88 434 ASN A N 1
ATOM 3470 C CA . ASN A 1 434 ? -36.410 3.723 -4.153 1.00 70.88 434 ASN A CA 1
ATOM 3471 C C . ASN A 1 434 ? -36.206 3.531 -2.628 1.00 70.88 434 ASN A C 1
ATOM 3473 O O . ASN A 1 434 ? -35.070 3.673 -2.148 1.00 70.88 434 ASN A O 1
ATOM 3477 N N . PRO A 1 435 ? -37.247 3.145 -1.860 1.00 79.56 435 PRO A N 1
ATOM 3478 C CA . PRO A 1 435 ? -37.140 2.942 -0.414 1.00 79.56 435 PRO A CA 1
ATOM 3479 C C . PRO A 1 435 ? -36.168 1.825 -0.021 1.00 79.56 435 PRO A C 1
ATOM 3481 O O . PRO A 1 435 ? -35.490 1.941 0.999 1.00 79.56 435 PRO A O 1
ATOM 3484 N N . ASP A 1 436 ? -36.026 0.786 -0.847 1.00 76.00 436 ASP A N 1
ATOM 3485 C CA . ASP A 1 436 ? -35.118 -0.332 -0.576 1.00 76.00 436 ASP A CA 1
ATOM 3486 C C . ASP A 1 436 ? -33.657 0.118 -0.584 1.00 76.00 436 ASP A C 1
ATOM 3488 O O . ASP A 1 436 ? -32.852 -0.370 0.203 1.00 76.00 436 ASP A O 1
ATOM 3492 N N . SER A 1 437 ? -33.307 1.087 -1.437 1.00 70.75 437 SER A N 1
ATOM 3493 C CA . SER A 1 437 ? -31.949 1.646 -1.477 1.00 70.75 437 SER A CA 1
ATOM 3494 C C . SER A 1 437 ? -31.630 2.446 -0.213 1.00 70.75 437 SER A C 1
ATOM 3496 O O . SER A 1 437 ? -30.520 2.359 0.308 1.00 70.75 437 SER A O 1
ATOM 3498 N N . VAL A 1 438 ? -32.612 3.187 0.304 1.00 75.81 438 VAL A N 1
ATOM 3499 C CA . VAL A 1 438 ? -32.484 3.945 1.556 1.00 75.81 438 VAL A CA 1
ATOM 3500 C C . VAL A 1 438 ? -32.351 3.001 2.749 1.00 75.81 438 VAL A C 1
ATOM 3502 O O . VAL A 1 438 ? -31.435 3.159 3.553 1.00 75.81 438 VAL A O 1
ATOM 3505 N N . ASN A 1 439 ? -33.205 1.982 2.830 1.00 83.06 439 ASN A N 1
ATOM 3506 C CA . ASN A 1 439 ? -33.154 0.997 3.908 1.00 83.06 439 ASN A CA 1
ATOM 3507 C C . ASN A 1 439 ? -31.852 0.196 3.888 1.00 83.06 439 ASN A C 1
ATOM 3509 O O . ASN A 1 439 ? -31.266 -0.052 4.936 1.00 83.06 439 ASN A O 1
ATOM 3513 N N . LEU A 1 440 ? -31.357 -0.161 2.704 1.00 76.00 440 LEU A N 1
ATOM 3514 C CA . LEU A 1 440 ? -30.115 -0.909 2.584 1.00 76.00 440 LEU A CA 1
ATOM 3515 C C . LEU A 1 440 ? -28.892 -0.089 3.026 1.00 76.00 440 LEU A C 1
ATOM 3517 O O . LEU A 1 440 ? -28.032 -0.613 3.726 1.00 76.00 440 LEU A O 1
ATOM 3521 N N . LEU A 1 441 ? -28.820 1.196 2.658 1.00 76.50 441 LEU A N 1
ATOM 3522 C CA . LEU A 1 441 ? -27.741 2.086 3.103 1.00 76.50 441 LEU A CA 1
ATOM 3523 C C . LEU A 1 441 ? -27.788 2.345 4.610 1.00 76.50 441 LEU A C 1
ATOM 3525 O O . LEU A 1 441 ? -26.744 2.382 5.256 1.00 76.50 441 LEU A O 1
ATOM 3529 N N . ALA A 1 442 ? -28.986 2.509 5.169 1.00 82.38 442 ALA A N 1
ATOM 3530 C CA . ALA A 1 442 ? -29.164 2.628 6.610 1.00 82.38 442 ALA A CA 1
ATOM 3531 C C . ALA A 1 442 ? -28.775 1.334 7.342 1.00 82.38 442 ALA A C 1
ATOM 3533 O O . ALA A 1 442 ? -28.123 1.399 8.379 1.00 82.38 442 ALA A O 1
ATOM 3534 N N . GLY A 1 443 ? -29.081 0.172 6.755 1.00 82.69 443 GLY A N 1
ATOM 3535 C CA . GLY A 1 443 ? -28.746 -1.151 7.286 1.00 82.69 443 GLY A CA 1
ATOM 3536 C C . GLY A 1 443 ? -27.247 -1.439 7.418 1.00 82.69 443 GLY A C 1
ATOM 3537 O O . GLY A 1 443 ? -26.874 -2.372 8.122 1.00 82.69 443 GLY A O 1
ATOM 3538 N N . ILE A 1 444 ? -26.380 -0.654 6.771 1.00 83.19 444 ILE A N 1
ATOM 3539 C CA . ILE A 1 444 ? -24.923 -0.707 6.984 1.00 83.19 444 ILE A CA 1
ATOM 3540 C C . ILE A 1 444 ? -24.571 -0.197 8.389 1.00 83.19 444 ILE A C 1
ATOM 3542 O O . ILE A 1 444 ? -23.660 -0.710 9.036 1.00 83.19 444 ILE A O 1
ATOM 3546 N N . VAL A 1 445 ? -25.281 0.840 8.836 1.00 87.25 445 VAL A N 1
ATOM 3547 C CA . VAL A 1 445 ? -25.046 1.522 10.113 1.00 87.25 445 VAL A CA 1
ATOM 3548 C C . VAL A 1 445 ? -25.842 0.867 11.233 1.00 87.25 445 VAL A C 1
ATOM 3550 O O . VAL A 1 445 ? -25.312 0.705 12.326 1.00 87.25 445 VAL A O 1
ATOM 3553 N N . ASP A 1 446 ? -27.080 0.461 10.948 1.00 89.81 446 ASP A N 1
ATOM 3554 C CA . ASP A 1 446 ? -27.910 -0.353 11.838 1.00 89.81 446 ASP A CA 1
ATOM 3555 C C . ASP A 1 446 ? -27.333 -1.777 11.918 1.00 89.81 446 ASP A C 1
ATOM 3557 O O . ASP A 1 446 ? -27.616 -2.660 11.102 1.00 89.81 446 ASP A O 1
ATOM 3561 N N . THR A 1 447 ? -26.441 -1.974 12.885 1.00 85.94 447 THR A N 1
ATOM 3562 C CA . THR A 1 447 ? -25.807 -3.269 13.156 1.00 85.94 447 THR A CA 1
ATOM 3563 C C . THR A 1 447 ? -26.666 -4.160 14.041 1.00 85.94 447 THR A C 1
ATOM 3565 O O . THR A 1 447 ? -26.541 -5.379 13.965 1.00 85.94 447 THR A O 1
ATOM 3568 N N . SER A 1 448 ? -27.534 -3.565 14.860 1.00 88.62 448 SER A N 1
ATOM 3569 C CA . SER A 1 448 ? -28.465 -4.284 15.730 1.00 88.62 448 SER A CA 1
ATOM 3570 C C . SER A 1 448 ? -29.655 -4.878 14.967 1.00 88.62 448 SER A C 1
ATOM 3572 O O . SER A 1 448 ? -30.298 -5.803 15.465 1.00 88.62 448 SER A O 1
ATOM 3574 N N . LYS A 1 449 ? -29.898 -4.394 13.742 1.00 88.19 449 LYS A N 1
ATOM 3575 C CA . LYS A 1 449 ? -30.992 -4.775 12.839 1.00 88.19 449 LYS A CA 1
ATOM 3576 C C . LYS A 1 449 ? -32.370 -4.513 13.443 1.00 88.19 449 LYS A C 1
ATOM 3578 O O . LYS A 1 449 ? -33.331 -5.222 13.135 1.00 88.19 449 LYS A O 1
ATOM 3583 N N . ASP A 1 450 ? -32.481 -3.496 14.296 1.00 89.38 450 ASP A N 1
ATOM 3584 C CA . ASP A 1 450 ? -33.743 -3.097 14.924 1.00 89.38 450 ASP A CA 1
ATOM 3585 C C . ASP A 1 450 ? -34.552 -2.091 14.074 1.00 89.38 450 ASP A C 1
ATOM 3587 O O . ASP A 1 450 ? -35.674 -1.712 14.437 1.00 89.38 450 ASP A O 1
ATOM 3591 N N . GLY A 1 451 ? -34.016 -1.708 12.906 1.00 90.44 451 GLY A N 1
ATOM 3592 C CA . GLY A 1 451 ? -34.613 -0.778 11.950 1.00 90.44 451 GLY A CA 1
ATOM 3593 C C . GLY A 1 451 ? -34.363 0.692 12.288 1.00 90.44 451 GLY A C 1
ATOM 3594 O O . GLY A 1 451 ? -34.896 1.579 11.608 1.00 90.44 451 GLY A O 1
ATOM 3595 N N . LEU A 1 452 ? -33.587 0.964 13.334 1.00 94.31 452 LEU A N 1
ATOM 3596 C CA . LEU A 1 452 ? -33.212 2.283 13.806 1.00 94.31 452 LEU A CA 1
ATOM 3597 C C . LEU A 1 452 ? -31.688 2.375 13.943 1.00 94.31 452 LEU A C 1
ATOM 3599 O O . LEU A 1 452 ? -30.971 1.389 13.976 1.00 94.31 452 LEU A O 1
ATOM 3603 N N . ILE A 1 453 ? -31.171 3.600 13.975 1.00 94.19 453 ILE A N 1
ATOM 3604 C CA . ILE A 1 453 ? -29.746 3.856 14.181 1.00 94.19 453 ILE A CA 1
ATOM 3605 C C . ILE A 1 453 ? -29.593 4.591 15.507 1.00 94.19 453 ILE A C 1
ATOM 3607 O O . ILE A 1 453 ? -30.028 5.740 15.657 1.00 94.19 453 ILE A O 1
ATOM 3611 N N . SER A 1 454 ? -28.973 3.915 16.467 1.00 95.00 454 SER A N 1
ATOM 3612 C CA . SER A 1 454 ? -28.601 4.476 17.764 1.00 95.00 454 SER A CA 1
ATOM 3613 C C . SER A 1 454 ? -27.391 5.411 17.656 1.00 95.00 454 SER A C 1
ATOM 3615 O O . SER A 1 454 ? -26.637 5.402 16.677 1.00 95.00 454 SER A O 1
ATOM 3617 N N . PHE A 1 455 ? -27.145 6.212 18.698 1.00 92.31 455 PHE A N 1
ATOM 3618 C CA . PHE A 1 455 ? -25.940 7.044 18.747 1.00 92.31 455 PHE A CA 1
ATOM 3619 C C . PHE A 1 455 ? -24.653 6.202 18.737 1.00 92.31 455 PHE A C 1
ATOM 3621 O O . PHE A 1 455 ? -23.670 6.585 18.101 1.00 92.31 455 PHE A O 1
ATOM 3628 N N . ALA A 1 456 ? -24.664 5.044 19.407 1.00 90.75 456 ALA A N 1
ATOM 3629 C CA . ALA A 1 456 ? -23.522 4.136 19.448 1.00 90.75 456 ALA A CA 1
ATOM 3630 C C . ALA A 1 456 ? -23.177 3.604 18.048 1.00 90.75 456 ALA A C 1
ATOM 3632 O O . ALA A 1 456 ? -22.012 3.626 17.655 1.00 90.75 456 ALA A O 1
ATOM 3633 N N . GLU A 1 457 ? -24.185 3.206 17.271 1.00 90.06 457 GLU A N 1
ATOM 3634 C CA . GLU A 1 457 ? -24.031 2.770 15.878 1.00 90.06 457 GLU A CA 1
ATOM 3635 C C . GLU A 1 457 ? -23.558 3.902 14.966 1.00 90.06 457 GLU A C 1
ATOM 3637 O O . GLU A 1 457 ? -22.613 3.732 14.195 1.00 90.06 457 GLU A O 1
ATOM 3642 N N . PHE A 1 458 ? -24.136 5.096 15.116 1.00 86.69 458 PHE A N 1
ATOM 3643 C CA . PHE A 1 458 ? -23.710 6.286 14.383 1.00 86.69 458 PHE A CA 1
ATOM 3644 C C . PHE A 1 458 ? -22.234 6.635 14.651 1.00 86.69 458 PHE A C 1
ATOM 3646 O O . PHE A 1 458 ? -21.466 6.915 13.725 1.00 86.69 458 PHE A O 1
ATOM 3653 N N . GLN A 1 459 ? -21.803 6.575 15.914 1.00 85.44 459 GLN A N 1
ATOM 3654 C CA . GLN A 1 459 ? -20.414 6.816 16.306 1.00 85.44 459 GLN A CA 1
ATOM 3655 C C . GLN A 1 459 ? -19.473 5.689 15.847 1.00 85.44 459 GLN A C 1
ATOM 3657 O O . GLN A 1 459 ? -18.336 5.959 15.444 1.00 85.44 459 GLN A O 1
ATOM 3662 N N . ALA A 1 460 ? -19.921 4.433 15.898 1.00 82.50 460 ALA A N 1
ATOM 3663 C CA . ALA A 1 460 ? -19.157 3.285 15.418 1.00 82.50 460 ALA A CA 1
ATOM 3664 C C . ALA A 1 460 ? -18.921 3.370 13.905 1.00 82.50 460 ALA A C 1
ATOM 3666 O O . ALA A 1 460 ? -17.795 3.158 13.448 1.00 82.50 460 ALA A O 1
ATOM 3667 N N . PHE A 1 461 ? -19.942 3.763 13.140 1.00 83.06 461 PHE A N 1
ATOM 3668 C CA . PHE A 1 461 ? -19.832 3.976 11.701 1.00 83.06 461 PHE A CA 1
ATOM 3669 C C . PHE A 1 461 ? -18.888 5.135 11.353 1.00 83.06 461 PHE A C 1
ATOM 3671 O O . PHE A 1 461 ? -18.058 4.996 10.457 1.00 83.06 461 PHE A O 1
ATOM 3678 N N . GLU A 1 462 ? -18.903 6.243 12.103 1.00 83.00 462 GLU A N 1
ATOM 3679 C CA . GLU A 1 462 ? -17.891 7.302 11.945 1.00 83.00 462 GLU A CA 1
ATOM 3680 C C . GLU A 1 462 ? -16.467 6.771 12.158 1.00 83.00 462 GLU A C 1
ATOM 3682 O O . GLU A 1 462 ? -15.561 7.072 11.374 1.00 83.00 462 GLU A O 1
ATOM 3687 N N . GLY A 1 463 ? -16.278 5.933 13.181 1.00 72.62 463 GLY A N 1
ATOM 3688 C CA . GLY A 1 463 ? -15.002 5.276 13.437 1.00 72.62 463 GLY A CA 1
ATOM 3689 C C . GLY A 1 463 ? -14.571 4.360 12.296 1.00 72.62 463 GLY A C 1
ATOM 3690 O O . GLY A 1 463 ? -13.400 4.379 11.913 1.00 72.62 463 GLY A O 1
ATOM 3691 N N . LEU A 1 464 ? -15.514 3.614 11.716 1.00 74.81 464 LEU A N 1
ATOM 3692 C CA . LEU A 1 464 ? -15.292 2.765 10.549 1.00 74.81 464 LEU A CA 1
ATOM 3693 C C . LEU A 1 464 ? -14.853 3.584 9.332 1.00 74.81 464 LEU A C 1
ATOM 3695 O O . LEU A 1 464 ? -13.922 3.185 8.646 1.00 74.81 464 LEU A O 1
ATOM 3699 N N . LEU A 1 465 ? -15.428 4.761 9.085 1.00 72.31 465 LEU A N 1
ATOM 3700 C CA . LEU A 1 465 ? -15.028 5.605 7.950 1.00 72.31 465 LEU A CA 1
ATOM 3701 C C . LEU A 1 465 ? -13.609 6.186 8.071 1.00 72.31 465 LEU A C 1
ATOM 3703 O O . LEU A 1 465 ? -13.046 6.647 7.079 1.00 72.31 465 LEU A O 1
ATOM 3707 N N . CYS A 1 466 ? -13.014 6.162 9.265 1.00 69.50 466 CYS A N 1
ATOM 3708 C CA . CYS A 1 466 ? -11.645 6.623 9.503 1.00 69.50 466 CYS A CA 1
ATOM 3709 C C . CYS A 1 466 ? -10.577 5.530 9.336 1.00 69.50 466 CYS A C 1
ATOM 3711 O O . CYS A 1 466 ? -9.384 5.846 9.368 1.00 69.50 466 CYS A O 1
ATOM 3713 N N . VAL A 1 467 ? -10.966 4.262 9.160 1.00 67.06 467 VAL A N 1
ATOM 3714 C CA . VAL A 1 467 ? -10.009 3.169 8.936 1.00 67.06 467 VAL A CA 1
ATOM 3715 C C . VAL A 1 467 ? -9.564 3.105 7.465 1.00 67.06 467 VAL A C 1
ATOM 3717 O O . VAL A 1 467 ? -10.325 3.469 6.568 1.00 67.06 467 VAL A O 1
ATOM 3720 N N . PRO A 1 468 ? -8.331 2.653 7.169 1.00 58.50 468 PRO A N 1
ATOM 3721 C CA . PRO A 1 468 ? -7.807 2.635 5.798 1.00 58.50 468 PRO A CA 1
ATOM 3722 C C . PRO A 1 468 ? -8.575 1.696 4.853 1.00 58.50 468 PRO A C 1
ATOM 3724 O O . PRO A 1 468 ? -8.602 1.935 3.648 1.00 58.50 468 PRO A O 1
ATOM 3727 N N . ASP A 1 469 ? -9.218 0.656 5.388 1.00 64.38 469 ASP A N 1
ATOM 3728 C CA . ASP A 1 469 ? -10.033 -0.324 4.666 1.00 64.38 469 ASP A CA 1
ATOM 3729 C C . ASP A 1 469 ? -11.547 -0.069 4.809 1.00 64.38 469 ASP A C 1
ATOM 3731 O O . ASP A 1 469 ? -12.350 -0.977 4.593 1.00 64.38 469 ASP A O 1
ATOM 3735 N N . ALA A 1 470 ? -11.951 1.169 5.139 1.00 68.69 470 ALA A N 1
ATOM 3736 C CA . ALA A 1 470 ? -13.348 1.566 5.363 1.00 68.69 470 ALA A CA 1
ATOM 3737 C C . ALA A 1 470 ? -14.299 1.082 4.263 1.00 68.69 470 ALA A C 1
ATOM 3739 O O . ALA A 1 470 ? -15.379 0.589 4.563 1.00 68.69 470 ALA A O 1
ATOM 3740 N N . LEU A 1 471 ? -13.886 1.162 2.994 1.00 66.06 471 LEU A N 1
ATOM 3741 C CA . LEU A 1 471 ? -14.693 0.692 1.867 1.00 66.06 471 LEU A CA 1
ATOM 3742 C C . LEU A 1 471 ? -15.054 -0.792 2.012 1.00 66.06 471 LEU A C 1
ATOM 3744 O O . LEU A 1 471 ? -16.235 -1.131 1.966 1.00 66.06 471 LEU A O 1
ATOM 3748 N N . TYR A 1 472 ? -14.066 -1.661 2.252 1.00 70.75 472 TYR A N 1
ATOM 3749 C CA . TYR A 1 472 ? -14.284 -3.100 2.422 1.00 70.75 472 TYR A CA 1
ATOM 3750 C C . TYR A 1 472 ? -15.154 -3.407 3.637 1.00 70.75 472 TYR A C 1
ATOM 3752 O O . TYR A 1 472 ? -16.000 -4.294 3.562 1.00 70.75 472 TYR A O 1
ATOM 3760 N N . LYS A 1 473 ? -14.989 -2.669 4.739 1.00 78.50 473 LYS A N 1
ATOM 3761 C CA . LYS A 1 473 ? -15.824 -2.850 5.935 1.00 78.50 473 LYS A CA 1
ATOM 3762 C C . LYS A 1 473 ? -17.274 -2.428 5.707 1.00 78.50 473 LYS A C 1
ATOM 3764 O O . LYS A 1 473 ? -18.172 -3.180 6.065 1.00 78.50 473 LYS A O 1
ATOM 3769 N N . THR A 1 474 ? -17.502 -1.288 5.058 1.00 78.75 474 THR A N 1
ATOM 3770 C CA . THR A 1 474 ? -18.841 -0.819 4.663 1.00 78.75 474 THR A CA 1
ATOM 3771 C C . THR A 1 474 ? -19.522 -1.835 3.750 1.00 78.75 474 THR A C 1
ATOM 3773 O O . THR A 1 474 ? -20.698 -2.143 3.912 1.00 78.75 474 THR A O 1
ATOM 3776 N N . ALA A 1 475 ? -18.776 -2.405 2.804 1.00 77.62 475 ALA A N 1
ATOM 3777 C CA . ALA A 1 475 ? -19.288 -3.456 1.941 1.00 77.62 475 ALA A CA 1
ATOM 3778 C C . ALA A 1 475 ? -19.588 -4.740 2.702 1.00 77.62 475 ALA A C 1
ATOM 3780 O O . ALA A 1 475 ? -20.618 -5.353 2.488 1.00 77.62 475 ALA A O 1
ATOM 3781 N N . PHE A 1 476 ? -18.720 -5.148 3.616 1.00 84.56 476 PHE A N 1
ATOM 3782 C CA . PHE A 1 476 ? -18.986 -6.312 4.442 1.00 84.56 476 PHE A CA 1
ATOM 3783 C C . PHE A 1 476 ? -20.288 -6.150 5.236 1.00 84.56 476 PHE A C 1
ATOM 3785 O O . PHE A 1 476 ? -21.134 -7.032 5.185 1.00 84.56 476 PHE A O 1
ATOM 3792 N N . GLN A 1 477 ? -20.498 -4.992 5.867 1.00 83.38 477 GLN A N 1
ATOM 3793 C CA . GLN A 1 477 ? -21.735 -4.671 6.591 1.00 83.38 477 GLN A CA 1
ATOM 3794 C C . GLN A 1 477 ? -22.977 -4.613 5.692 1.00 83.38 477 GLN A C 1
ATOM 3796 O O . GLN A 1 477 ? -24.076 -4.919 6.142 1.00 83.38 477 GLN A O 1
ATOM 3801 N N . LEU A 1 478 ? -22.815 -4.244 4.418 1.00 83.12 478 LEU A N 1
ATOM 3802 C CA . LEU A 1 478 ? -23.892 -4.304 3.429 1.00 83.12 478 LEU A CA 1
ATOM 3803 C C . LEU A 1 478 ? -24.365 -5.745 3.181 1.00 83.12 478 LEU A C 1
ATOM 3805 O O . LEU A 1 478 ? -25.545 -5.970 2.921 1.00 83.12 478 LEU A O 1
ATOM 3809 N N . PHE A 1 479 ? -23.433 -6.698 3.209 1.00 85.00 479 PHE A N 1
ATOM 3810 C CA . PHE A 1 479 ? -23.683 -8.109 2.926 1.00 85.00 479 PHE A CA 1
ATOM 3811 C C . PHE A 1 479 ? -23.992 -8.938 4.182 1.00 85.00 479 PHE A C 1
ATOM 3813 O O . PHE A 1 479 ? -24.668 -9.953 4.067 1.00 85.00 479 PHE A O 1
ATOM 3820 N N . ASP A 1 480 ? -23.544 -8.507 5.360 1.00 87.75 480 ASP A N 1
ATOM 3821 C CA . ASP A 1 480 ? -23.918 -9.061 6.665 1.00 87.75 480 ASP A CA 1
ATOM 3822 C C . ASP A 1 480 ? -25.282 -8.494 7.099 1.00 87.75 480 ASP A C 1
ATOM 3824 O O . ASP A 1 480 ? -25.407 -7.523 7.856 1.00 87.75 480 ASP A O 1
ATOM 3828 N N . THR A 1 481 ? -26.340 -9.067 6.529 1.00 83.31 481 THR A N 1
ATOM 3829 C CA . THR A 1 481 ? -27.711 -8.576 6.712 1.00 83.31 481 THR A CA 1
ATOM 3830 C C . THR A 1 481 ? -28.276 -8.888 8.093 1.00 83.31 481 THR A C 1
ATOM 3832 O O . THR A 1 481 ? -29.171 -8.174 8.541 1.00 83.31 481 THR A O 1
ATOM 3835 N N . ASN A 1 482 ? -27.740 -9.895 8.787 1.00 85.88 482 ASN A N 1
ATOM 3836 C CA . ASN A 1 482 ? -28.158 -10.269 10.139 1.00 85.88 482 ASN A CA 1
ATOM 3837 C C . ASN A 1 482 ? -27.245 -9.720 11.259 1.00 85.88 482 ASN A C 1
ATOM 3839 O O . ASN A 1 482 ? -27.609 -9.830 12.427 1.00 85.88 482 ASN A O 1
ATOM 3843 N N . GLY A 1 483 ? -26.098 -9.119 10.920 1.00 83.75 483 GLY A N 1
ATOM 3844 C CA . GLY A 1 483 ? -25.189 -8.468 11.867 1.00 83.75 483 GLY A CA 1
ATOM 3845 C C . GLY A 1 483 ? -24.331 -9.428 12.700 1.00 83.75 483 GLY A C 1
ATOM 3846 O O . GLY A 1 483 ? -23.790 -9.024 13.731 1.00 83.75 483 GLY A O 1
ATOM 3847 N N . ASN A 1 484 ? -24.205 -10.699 12.307 1.00 85.88 484 ASN A N 1
ATOM 3848 C CA . ASN A 1 484 ? -23.471 -11.705 13.083 1.00 85.88 484 ASN A CA 1
ATOM 3849 C C . ASN A 1 484 ? -21.944 -11.666 12.868 1.00 85.88 484 ASN A C 1
ATOM 3851 O O . ASN A 1 484 ? -21.216 -12.456 13.479 1.00 85.88 484 ASN A O 1
ATOM 3855 N N . GLY A 1 485 ? -21.445 -10.765 12.017 1.00 86.62 485 GLY A N 1
ATOM 3856 C CA . GLY A 1 485 ? -20.025 -10.610 11.715 1.00 86.62 485 GLY A CA 1
ATOM 3857 C C . GLY A 1 485 ? -19.484 -11.620 10.699 1.00 86.62 485 GLY A C 1
ATOM 3858 O O . GLY A 1 485 ? -18.262 -11.737 10.547 1.00 86.62 485 GLY A O 1
ATOM 3859 N N . MET A 1 486 ? -20.356 -12.349 10.001 1.00 92.75 486 MET A N 1
ATOM 3860 C CA . MET A 1 486 ? -20.048 -13.286 8.920 1.00 92.75 486 MET A CA 1
ATOM 3861 C C . MET A 1 486 ? -21.081 -13.149 7.795 1.00 92.75 486 MET A C 1
ATOM 3863 O O . MET A 1 486 ? -22.205 -12.733 8.026 1.00 92.75 486 MET A O 1
ATOM 3867 N N . VAL A 1 487 ? -20.717 -13.534 6.571 1.00 93.62 487 VAL A N 1
ATOM 3868 C CA . VAL A 1 487 ? -21.639 -13.501 5.422 1.00 93.62 487 VAL A CA 1
ATOM 3869 C C . VAL A 1 487 ? -22.015 -14.922 5.018 1.00 93.62 487 VAL A C 1
ATOM 3871 O O . VAL A 1 487 ? -21.143 -15.743 4.710 1.00 93.62 487 VAL A O 1
ATOM 3874 N N . ALA A 1 488 ? -23.313 -15.216 4.996 1.00 95.75 488 ALA A N 1
ATOM 3875 C CA . ALA A 1 488 ? -23.858 -16.446 4.432 1.00 95.75 488 ALA A CA 1
ATOM 3876 C C . ALA A 1 488 ? -24.097 -16.325 2.917 1.00 95.75 488 ALA A C 1
ATOM 3878 O O . ALA A 1 488 ? -24.248 -15.233 2.365 1.00 95.75 488 ALA A O 1
ATOM 3879 N N . PHE A 1 489 ? -24.188 -17.469 2.227 1.00 95.75 489 PHE A N 1
ATOM 3880 C CA . PHE A 1 489 ? -24.510 -17.490 0.795 1.00 95.75 489 PHE A CA 1
ATOM 3881 C C . PHE A 1 489 ? -25.860 -16.827 0.494 1.00 95.75 489 PHE A C 1
ATOM 3883 O O . PHE A 1 489 ? -25.975 -16.114 -0.501 1.00 95.75 489 PHE A O 1
ATOM 3890 N N . ASP A 1 490 ? -26.870 -17.054 1.336 1.00 94.25 490 ASP A N 1
ATOM 3891 C CA . ASP A 1 490 ? -28.213 -16.518 1.110 1.00 94.25 490 ASP A CA 1
ATOM 3892 C C . ASP A 1 490 ? -28.237 -14.990 1.205 1.00 94.25 490 ASP A C 1
ATOM 3894 O O . ASP A 1 490 ? -28.851 -14.349 0.353 1.00 94.25 490 ASP A O 1
ATOM 3898 N N . GLU A 1 491 ? -27.491 -14.413 2.149 1.00 90.75 491 GLU A N 1
ATOM 3899 C CA . GLU A 1 491 ? -27.339 -12.960 2.296 1.00 90.75 491 GLU A CA 1
ATOM 3900 C C . GLU A 1 491 ? -26.629 -12.363 1.079 1.00 90.75 491 GLU A C 1
ATOM 3902 O O . GLU A 1 491 ? -27.101 -11.402 0.466 1.00 90.75 491 GLU A O 1
ATOM 3907 N N . PHE A 1 492 ? -25.539 -13.005 0.644 1.00 90.38 492 PHE A N 1
ATOM 3908 C CA . PHE A 1 492 ? -24.866 -12.645 -0.597 1.00 90.38 492 PHE A CA 1
ATOM 3909 C C . PHE A 1 492 ? -25.806 -12.687 -1.802 1.00 90.38 492 PHE A C 1
ATOM 3911 O O . PHE A 1 492 ? -25.900 -11.722 -2.564 1.00 90.38 492 PHE A O 1
ATOM 3918 N N . ALA A 1 493 ? -26.530 -13.789 -1.977 1.00 89.81 493 ALA A N 1
ATOM 3919 C CA . ALA A 1 493 ? -27.429 -13.969 -3.101 1.00 89.81 493 ALA A CA 1
ATOM 3920 C C . ALA A 1 493 ? -28.598 -12.972 -3.061 1.00 89.81 493 ALA A C 1
ATOM 3922 O O . ALA A 1 493 ? -29.026 -12.494 -4.111 1.00 89.81 493 ALA A O 1
ATOM 3923 N N . GLU A 1 494 ? -29.119 -12.641 -1.880 1.00 84.88 494 GLU A N 1
ATOM 3924 C CA . GLU A 1 494 ? -30.155 -11.627 -1.703 1.00 84.88 494 GLU A CA 1
ATOM 3925 C C . GLU A 1 494 ? -29.676 -10.249 -2.163 1.00 84.88 494 GLU A C 1
ATOM 3927 O O . GLU A 1 494 ? -30.305 -9.645 -3.038 1.00 84.88 494 GLU A O 1
ATOM 3932 N N . VAL A 1 495 ? -28.546 -9.774 -1.632 1.00 82.44 495 VAL A N 1
ATOM 3933 C CA . VAL A 1 495 ? -27.984 -8.468 -2.002 1.00 82.44 495 VAL A CA 1
ATOM 3934 C C . VAL A 1 495 ? -27.683 -8.427 -3.499 1.00 82.44 495 VAL A C 1
ATOM 3936 O O . VAL A 1 495 ? -28.055 -7.470 -4.181 1.00 82.44 495 VAL A O 1
ATOM 3939 N N . MET A 1 496 ? -27.103 -9.497 -4.050 1.00 81.75 496 MET A N 1
ATOM 3940 C CA . MET A 1 496 ? -26.796 -9.576 -5.477 1.00 81.75 496 MET A CA 1
ATOM 3941 C C . MET A 1 496 ? -28.038 -9.497 -6.361 1.00 81.75 496 MET A C 1
ATOM 3943 O O . MET A 1 496 ? -28.015 -8.764 -7.350 1.00 81.75 496 MET A O 1
ATOM 3947 N N . ARG A 1 497 ? -29.137 -10.179 -6.015 1.00 81.56 497 ARG A N 1
ATOM 3948 C CA . ARG A 1 497 ? -30.396 -10.124 -6.787 1.00 81.56 497 ARG A CA 1
ATOM 3949 C C . ARG A 1 497 ? -31.006 -8.722 -6.834 1.00 81.56 497 ARG A C 1
ATOM 3951 O O . ARG A 1 497 ? -31.660 -8.375 -7.818 1.00 81.56 497 ARG A O 1
ATOM 3958 N N . LYS A 1 498 ? -30.752 -7.900 -5.812 1.00 73.19 498 LYS A N 1
ATOM 3959 C CA . LYS A 1 498 ? -31.182 -6.494 -5.762 1.00 73.19 498 LYS A CA 1
ATOM 3960 C C . LYS A 1 498 ? -30.316 -5.571 -6.632 1.00 73.19 498 LYS A C 1
ATOM 3962 O O . LYS A 1 498 ? -30.694 -4.428 -6.879 1.00 73.19 498 LYS A O 1
ATOM 3967 N N . THR A 1 499 ? -29.171 -6.032 -7.141 1.00 69.81 499 THR A N 1
ATOM 3968 C CA . THR A 1 499 ? -28.318 -5.211 -8.012 1.00 69.81 499 THR A CA 1
ATOM 3969 C C . THR A 1 499 ? -28.876 -5.109 -9.435 1.00 69.81 499 THR A C 1
ATOM 3971 O O . THR A 1 499 ? -29.237 -6.105 -10.063 1.00 69.81 499 THR A O 1
ATOM 3974 N N . VAL A 1 500 ? -28.854 -3.898 -10.007 1.00 68.75 500 VAL A N 1
ATOM 3975 C CA . VAL A 1 500 ? -29.207 -3.663 -11.423 1.00 68.75 500 VAL A CA 1
ATOM 3976 C C . VAL A 1 500 ? -28.324 -4.490 -12.361 1.00 68.75 500 VAL A C 1
ATOM 3978 O O . VAL A 1 500 ? -28.781 -4.943 -13.410 1.00 68.75 500 VAL A O 1
ATOM 3981 N N . LEU A 1 501 ? -27.058 -4.704 -11.988 1.00 71.38 501 LEU A N 1
ATOM 3982 C CA . LEU A 1 501 ? -26.139 -5.512 -12.779 1.00 71.38 501 LEU A CA 1
ATOM 3983 C C . LEU A 1 501 ? -26.625 -6.958 -12.890 1.00 71.38 501 LEU A C 1
ATOM 3985 O O . LEU A 1 501 ? -26.695 -7.482 -13.997 1.00 71.38 501 LEU A O 1
ATOM 3989 N N . HIS A 1 502 ? -27.023 -7.573 -11.776 1.00 77.38 502 HIS A N 1
ATOM 3990 C CA . HIS A 1 502 ? -27.537 -8.940 -11.776 1.00 77.38 502 HIS A CA 1
ATOM 3991 C C . HIS A 1 502 ? -28.867 -9.071 -12.515 1.00 77.38 502 HIS A C 1
ATOM 3993 O O . HIS A 1 502 ? -29.083 -10.060 -13.208 1.00 77.38 502 HIS A O 1
ATOM 3999 N N . GLN A 1 503 ? -29.728 -8.055 -12.445 1.00 76.56 503 GLN A N 1
ATOM 4000 C CA . GLN A 1 503 ? -30.976 -8.031 -13.213 1.00 76.56 503 GLN A CA 1
ATOM 4001 C C . GLN A 1 503 ? -30.720 -7.995 -14.726 1.00 76.56 503 GLN A C 1
ATOM 4003 O O . GLN A 1 503 ? -31.390 -8.688 -15.488 1.00 76.56 503 GLN A O 1
ATOM 4008 N N . LYS A 1 504 ? -29.729 -7.215 -15.175 1.00 72.62 504 LYS A N 1
ATOM 4009 C CA . LYS A 1 504 ? -29.354 -7.128 -16.595 1.00 72.62 504 LYS A CA 1
ATOM 4010 C C . LYS A 1 504 ? -28.552 -8.338 -17.074 1.00 72.62 504 LYS A C 1
ATOM 4012 O O . LYS A 1 504 ? -28.729 -8.817 -18.192 1.00 72.62 504 LYS A O 1
ATOM 4017 N N . MET A 1 505 ? -27.635 -8.815 -16.243 1.00 75.94 505 MET A N 1
ATOM 4018 C CA . MET A 1 505 ? -26.676 -9.863 -16.567 1.00 75.94 505 MET A CA 1
ATOM 4019 C C . MET A 1 505 ? -26.609 -10.860 -15.412 1.00 75.94 505 MET A C 1
ATOM 4021 O O . MET A 1 505 ? -25.701 -10.751 -14.597 1.00 75.94 505 MET A O 1
ATOM 4025 N N . PRO A 1 506 ? -27.542 -11.823 -15.315 1.00 83.81 506 PRO A N 1
ATOM 4026 C CA . PRO A 1 506 ? -27.584 -12.750 -14.188 1.00 83.81 506 PRO A CA 1
ATOM 4027 C C . PRO A 1 506 ? -26.302 -13.573 -14.055 1.00 83.81 506 PRO A C 1
ATOM 4029 O O . PRO A 1 506 ? -25.796 -14.110 -15.038 1.00 83.81 506 PRO A O 1
ATOM 4032 N N . PHE A 1 507 ? -25.810 -13.685 -12.823 1.00 85.12 507 PHE A N 1
ATOM 4033 C CA . PHE A 1 507 ? -24.679 -14.539 -12.461 1.00 85.12 507 PHE A CA 1
ATOM 4034 C C . PHE A 1 507 ? -25.153 -15.946 -12.098 1.00 85.12 507 PHE A C 1
ATOM 4036 O O . PHE A 1 507 ? -26.148 -16.106 -11.383 1.00 85.12 507 PHE A O 1
ATOM 4043 N N . HIS A 1 508 ? -24.418 -16.970 -12.529 1.00 88.88 508 HIS A N 1
ATOM 4044 C CA . HIS A 1 508 ? -24.743 -18.351 -12.203 1.00 88.88 508 HIS A CA 1
ATOM 4045 C C . HIS A 1 508 ? -24.389 -18.684 -10.741 1.00 88.88 508 HIS A C 1
ATOM 4047 O O . HIS A 1 508 ? -23.270 -19.069 -10.407 1.00 88.88 508 HIS A O 1
ATOM 4053 N N . MET A 1 509 ? -25.384 -18.573 -9.857 1.00 88.94 509 MET A N 1
ATOM 4054 C CA . MET A 1 509 ? -25.250 -18.779 -8.406 1.00 88.94 509 MET A CA 1
ATOM 4055 C C . MET A 1 509 ? -24.941 -20.230 -7.981 1.00 88.94 509 MET A C 1
ATOM 4057 O O . MET A 1 509 ? -24.796 -20.504 -6.790 1.00 88.94 509 MET A O 1
ATOM 4061 N N . ASP A 1 510 ? -24.846 -21.179 -8.918 1.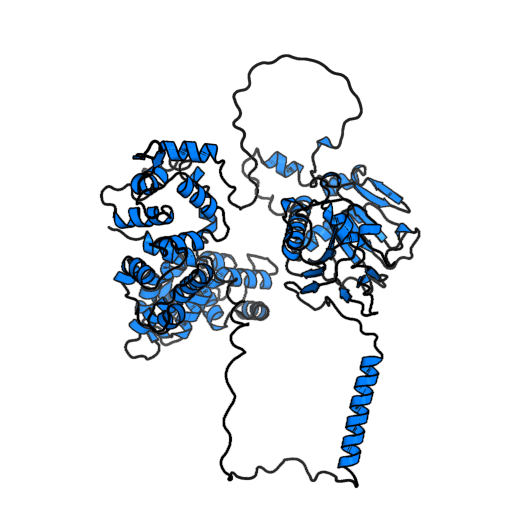00 90.44 510 ASP A N 1
ATOM 4062 C CA . ASP A 1 510 ? -24.408 -22.561 -8.668 1.00 90.44 510 ASP A CA 1
ATOM 4063 C C . ASP A 1 510 ? -23.053 -22.914 -9.310 1.00 90.44 510 ASP A C 1
ATOM 4065 O O . ASP A 1 510 ? -22.704 -24.086 -9.487 1.00 90.44 510 ASP A O 1
ATOM 4069 N N . SER A 1 511 ? -22.256 -21.897 -9.640 1.00 91.75 511 SER A N 1
ATOM 4070 C CA . SER A 1 511 ? -20.923 -22.071 -10.214 1.00 91.75 511 SER A CA 1
ATOM 4071 C C . SER A 1 511 ? -19.931 -22.743 -9.256 1.00 91.75 511 SER A C 1
ATOM 4073 O O . SER A 1 511 ? -20.061 -22.705 -8.026 1.00 91.75 511 SER A O 1
ATOM 4075 N N . SER A 1 512 ? -18.885 -23.342 -9.833 1.00 93.12 512 SER A N 1
ATOM 4076 C CA . SER A 1 512 ? -17.749 -23.884 -9.076 1.00 93.12 512 SER A CA 1
ATOM 4077 C C . SER A 1 512 ? -17.090 -22.817 -8.201 1.00 93.12 512 SER A C 1
ATOM 4079 O O . SER A 1 512 ? -16.678 -23.122 -7.087 1.00 93.12 512 SER A O 1
ATOM 4081 N N . PHE A 1 513 ? -17.060 -21.562 -8.664 1.00 94.12 513 PHE A N 1
ATOM 4082 C CA . PHE A 1 513 ? -16.577 -20.419 -7.893 1.00 94.12 513 PHE A CA 1
ATOM 4083 C C . PHE A 1 513 ? -17.337 -20.258 -6.568 1.00 94.12 513 PHE A C 1
ATOM 4085 O O . PHE A 1 513 ? -16.722 -20.263 -5.505 1.00 94.12 513 PHE A O 1
ATOM 4092 N N . ILE A 1 514 ? -18.675 -20.213 -6.602 1.00 94.88 514 ILE A N 1
ATOM 4093 C CA . ILE A 1 514 ? -19.495 -20.092 -5.383 1.00 94.88 514 ILE A CA 1
ATOM 4094 C C . ILE A 1 514 ? -19.259 -21.275 -4.441 1.00 94.88 514 ILE A C 1
ATOM 4096 O O . ILE A 1 514 ? -19.100 -21.087 -3.235 1.00 94.88 514 ILE A O 1
ATOM 4100 N N . LYS A 1 515 ? -19.174 -22.492 -4.988 1.00 95.62 515 LYS A N 1
ATOM 4101 C CA . LYS A 1 515 ? -18.942 -23.718 -4.209 1.00 95.62 515 LYS A CA 1
ATOM 4102 C C . LYS A 1 515 ? -17.572 -23.740 -3.519 1.00 95.62 515 LYS A C 1
ATOM 4104 O O . LYS A 1 515 ? -17.456 -24.338 -2.453 1.00 95.62 515 LYS A O 1
ATOM 4109 N N . LEU A 1 516 ? -16.549 -23.089 -4.080 1.00 96.06 516 LEU A N 1
ATOM 4110 C CA . LEU A 1 516 ? -15.224 -22.978 -3.452 1.00 96.06 516 LEU A CA 1
ATOM 4111 C C . LEU A 1 516 ? -15.233 -22.073 -2.211 1.00 96.06 516 LEU A C 1
ATOM 4113 O O . LEU A 1 516 ? -14.510 -22.349 -1.254 1.00 96.06 516 LEU A O 1
ATOM 4117 N N . TYR A 1 517 ? -16.062 -21.027 -2.206 1.00 94.75 517 TYR A N 1
ATOM 4118 C CA . TYR A 1 517 ? -16.167 -20.107 -1.071 1.00 94.75 517 TYR A CA 1
ATOM 4119 C C . TYR A 1 517 ? -17.173 -20.583 -0.019 1.00 94.75 517 TYR A C 1
ATOM 4121 O O . TYR A 1 517 ? -16.814 -20.702 1.150 1.00 94.75 517 TYR A O 1
ATOM 4129 N N . PHE A 1 518 ? -18.394 -20.932 -0.430 1.00 96.50 518 PHE A N 1
ATOM 4130 C CA . PHE A 1 518 ? -19.499 -21.273 0.478 1.00 96.50 518 PHE A CA 1
ATOM 4131 C C . PHE A 1 518 ? -19.680 -22.785 0.707 1.00 96.50 518 PHE A C 1
ATOM 4133 O O . PHE A 1 518 ? -20.553 -23.206 1.466 1.00 96.50 518 PHE A O 1
ATOM 4140 N N . GLY A 1 519 ? -18.844 -23.622 0.089 1.00 95.62 519 GLY A N 1
ATOM 4141 C CA . GLY A 1 519 ? -18.950 -25.079 0.161 1.00 95.62 519 GLY A CA 1
ATOM 4142 C C . GLY A 1 519 ? -19.949 -25.657 -0.847 1.00 95.62 519 GLY A C 1
ATOM 4143 O O . GLY A 1 519 ? -20.769 -24.952 -1.437 1.00 95.62 519 GLY A O 1
ATOM 4144 N N . LYS A 1 520 ? -19.886 -26.979 -1.055 1.00 95.00 520 LYS A N 1
ATOM 4145 C CA . LYS A 1 520 ? -20.732 -27.697 -2.028 1.00 95.00 520 LYS A CA 1
ATOM 4146 C C . LYS A 1 520 ? -22.230 -27.536 -1.742 1.00 95.00 520 LYS A C 1
ATOM 4148 O O . LYS A 1 520 ? -23.019 -27.485 -2.680 1.00 95.00 520 LYS A O 1
ATOM 4153 N N . ASP A 1 521 ? -22.597 -27.468 -0.467 1.00 95.25 521 ASP A N 1
ATOM 4154 C CA . ASP A 1 521 ? -23.961 -27.285 0.031 1.00 95.25 521 ASP A CA 1
ATOM 4155 C C . ASP A 1 521 ? -24.299 -25.824 0.375 1.00 95.25 521 ASP A C 1
ATOM 4157 O O . ASP A 1 521 ? -25.415 -25.558 0.813 1.00 95.25 521 ASP A O 1
ATOM 4161 N N . LYS A 1 522 ? -23.362 -24.887 0.152 1.00 96.69 522 LYS A N 1
ATOM 4162 C CA . LYS A 1 522 ? -23.508 -23.437 0.369 1.00 96.69 522 LYS A CA 1
ATOM 4163 C C . LYS A 1 522 ? -23.799 -23.026 1.819 1.00 96.69 522 LYS A C 1
ATOM 4165 O O . LYS A 1 522 ? -24.329 -21.944 2.054 1.00 96.69 522 LYS A O 1
ATOM 4170 N N . LYS A 1 523 ? -23.438 -23.866 2.797 1.00 95.12 523 LYS A N 1
ATOM 4171 C CA . LYS A 1 523 ? -23.675 -23.601 4.229 1.00 95.12 523 LYS A CA 1
ATOM 4172 C C . LYS A 1 523 ? -22.506 -22.942 4.955 1.00 95.12 523 LYS A C 1
ATOM 4174 O O . LYS A 1 523 ? -22.671 -22.514 6.095 1.00 95.12 523 LYS A O 1
ATOM 4179 N N . ARG A 1 524 ? -21.317 -22.889 4.349 1.00 96.06 524 ARG A N 1
ATOM 4180 C CA . ARG A 1 524 ? -20.156 -22.255 4.982 1.00 96.06 524 ARG A CA 1
ATOM 4181 C C . ARG A 1 524 ? -20.369 -20.746 5.041 1.00 96.06 524 ARG A C 1
ATOM 4183 O O . ARG A 1 524 ? -20.654 -20.126 4.023 1.00 96.06 524 ARG A O 1
ATOM 4190 N N . LEU A 1 525 ? -20.160 -20.175 6.220 1.00 95.31 525 LEU A N 1
ATOM 4191 C CA . LEU A 1 525 ? -20.090 -18.733 6.429 1.00 95.31 525 LEU A CA 1
ATOM 4192 C C . LEU A 1 525 ? -18.673 -18.238 6.127 1.00 95.31 525 LEU A C 1
ATOM 4194 O O . LEU A 1 525 ? -17.703 -18.956 6.389 1.00 95.31 525 LEU A O 1
ATOM 4198 N N . ILE A 1 526 ? -18.549 -17.025 5.590 1.00 94.44 526 ILE A N 1
ATOM 4199 C CA . ILE A 1 526 ? -17.248 -16.403 5.317 1.00 94.44 526 ILE A CA 1
ATOM 4200 C C . ILE A 1 526 ? -17.028 -15.171 6.199 1.00 94.44 526 ILE A C 1
ATOM 4202 O O . ILE A 1 526 ? -17.923 -14.351 6.397 1.00 94.44 526 ILE A O 1
ATOM 4206 N N . THR A 1 527 ? -15.819 -15.056 6.744 1.00 94.31 527 THR A N 1
ATOM 4207 C CA . THR A 1 527 ? -15.389 -13.939 7.604 1.00 94.31 527 THR A CA 1
ATOM 4208 C C . THR A 1 527 ? -15.106 -12.670 6.796 1.00 94.31 527 THR A C 1
ATOM 4210 O O . THR A 1 527 ? -14.959 -12.733 5.580 1.00 94.31 527 THR A O 1
ATOM 4213 N N . TYR A 1 528 ? -14.926 -11.516 7.454 1.00 87.69 528 TYR A N 1
ATOM 4214 C CA . TYR A 1 528 ? -14.521 -10.263 6.790 1.00 87.69 528 TYR A CA 1
ATOM 4215 C C . TYR A 1 528 ? -13.298 -10.414 5.871 1.00 87.69 528 TYR A C 1
ATOM 4217 O O . TYR A 1 528 ? -13.317 -9.980 4.718 1.00 87.69 528 TYR A O 1
ATOM 4225 N N . ALA A 1 529 ? -12.237 -11.060 6.365 1.00 89.25 529 ALA A N 1
ATOM 4226 C CA . ALA A 1 529 ? -11.013 -11.246 5.594 1.00 89.25 529 ALA A CA 1
ATOM 4227 C C . ALA A 1 529 ? -11.275 -12.093 4.336 1.00 89.25 529 ALA A C 1
ATOM 4229 O O . ALA A 1 529 ? -10.848 -11.729 3.240 1.00 89.25 529 ALA A O 1
ATOM 4230 N N . GLU A 1 530 ? -12.032 -13.183 4.471 1.00 93.25 530 GLU A N 1
ATOM 4231 C CA . GLU A 1 530 ? -12.404 -14.048 3.348 1.00 93.25 530 GLU A CA 1
ATOM 4232 C C . GLU A 1 530 ? -13.373 -13.358 2.383 1.00 93.25 530 GLU A C 1
ATOM 4234 O O . GLU A 1 530 ? -13.209 -13.492 1.173 1.00 93.25 530 GLU A O 1
ATOM 4239 N N . PHE A 1 531 ? -14.329 -12.578 2.893 1.00 89.50 531 PHE A N 1
ATOM 4240 C CA . PHE A 1 531 ? -15.273 -11.796 2.101 1.00 89.50 531 PHE A CA 1
ATOM 4241 C C . PHE A 1 531 ? -14.561 -10.739 1.254 1.00 89.50 531 PHE A C 1
ATOM 4243 O O . PHE A 1 531 ? -14.886 -10.580 0.081 1.00 89.50 531 PHE A O 1
ATOM 4250 N N . SER A 1 532 ? -13.545 -10.060 1.796 1.00 83.38 532 SER A N 1
ATOM 4251 C CA . SER A 1 532 ? -12.767 -9.078 1.028 1.00 83.38 532 SER A CA 1
ATOM 4252 C C . SER A 1 532 ? -12.081 -9.714 -0.191 1.00 83.38 532 SER A C 1
ATOM 4254 O O . SER A 1 532 ? -12.120 -9.165 -1.294 1.00 83.38 532 SER A O 1
ATOM 4256 N N . GLN A 1 533 ? -11.536 -10.925 -0.020 1.00 86.00 533 GLN A N 1
ATOM 4257 C CA . GLN A 1 533 ? -10.960 -11.710 -1.109 1.00 86.00 533 GLN A CA 1
ATOM 4258 C C . GLN A 1 533 ? -12.027 -12.231 -2.071 1.00 86.00 533 GLN A C 1
ATOM 4260 O O . GLN A 1 533 ? -11.828 -12.206 -3.284 1.00 86.00 533 GLN A O 1
ATOM 4265 N N . PHE A 1 534 ? -13.131 -12.743 -1.531 1.00 89.38 534 PHE A N 1
ATOM 4266 C CA . PHE A 1 534 ? -14.259 -13.247 -2.301 1.00 89.38 534 PHE A CA 1
ATOM 4267 C C . PHE A 1 534 ? -14.810 -12.170 -3.225 1.00 89.38 534 PHE A C 1
ATOM 4269 O O . PHE A 1 534 ? -14.967 -12.428 -4.410 1.00 89.38 534 PHE A O 1
ATOM 4276 N N . LEU A 1 535 ? -15.049 -10.963 -2.711 1.00 81.12 535 LEU A N 1
ATOM 4277 C CA . LEU A 1 535 ? -15.604 -9.872 -3.495 1.00 81.12 535 LEU A CA 1
ATOM 4278 C C . LEU A 1 535 ? -14.664 -9.473 -4.639 1.00 81.12 535 LEU A C 1
ATOM 4280 O O . LEU A 1 535 ? -15.109 -9.303 -5.771 1.00 81.12 535 LEU A O 1
ATOM 4284 N N . HIS A 1 536 ? -13.358 -9.403 -4.366 1.00 78.50 536 HIS A N 1
ATOM 4285 C CA . HIS A 1 536 ? -12.343 -9.178 -5.394 1.00 78.50 536 HIS A CA 1
ATOM 4286 C C . HIS A 1 536 ? -12.375 -10.265 -6.484 1.00 78.50 536 HIS A C 1
ATOM 4288 O O . HIS A 1 536 ? -12.477 -9.945 -7.668 1.00 78.50 536 HIS A O 1
ATOM 4294 N N . ASP A 1 537 ? -12.327 -11.544 -6.099 1.00 86.12 537 ASP A N 1
ATOM 4295 C CA . ASP A 1 537 ? -12.303 -12.656 -7.057 1.00 86.12 537 ASP A CA 1
ATOM 4296 C C . ASP A 1 537 ? -13.660 -12.789 -7.794 1.00 86.12 537 ASP A C 1
ATOM 4298 O O . ASP A 1 537 ? -13.694 -13.149 -8.970 1.00 86.12 537 ASP A O 1
ATOM 4302 N N . PHE A 1 538 ? -14.775 -12.416 -7.155 1.00 85.56 538 PHE A N 1
ATOM 4303 C CA . PHE A 1 538 ? -16.121 -12.445 -7.732 1.00 85.56 538 PHE A CA 1
ATOM 4304 C C . PHE A 1 538 ? -16.273 -11.470 -8.897 1.00 85.56 538 PHE A C 1
ATOM 4306 O O . PHE A 1 538 ? -16.898 -11.817 -9.894 1.00 85.56 538 PHE A O 1
ATOM 4313 N N . HIS A 1 539 ? -15.678 -10.277 -8.825 1.00 77.88 539 HIS A N 1
ATOM 4314 C CA . HIS A 1 539 ? -15.712 -9.330 -9.944 1.00 77.88 539 HIS A CA 1
ATOM 4315 C C . HIS A 1 539 ? -14.997 -9.851 -11.195 1.00 77.88 539 HIS A C 1
ATOM 4317 O O . HIS A 1 539 ? -15.420 -9.542 -12.313 1.00 77.88 539 HIS A O 1
ATOM 4323 N N . GLU A 1 540 ? -13.922 -10.620 -11.021 1.00 83.31 540 GLU A N 1
ATOM 4324 C CA . GLU A 1 540 ? -13.247 -11.297 -12.129 1.00 83.31 540 GLU A CA 1
ATOM 4325 C C . GLU A 1 540 ? -14.098 -12.450 -12.662 1.00 83.31 540 GLU A C 1
ATOM 4327 O O . GLU A 1 540 ? -14.338 -12.524 -13.867 1.00 83.31 540 GLU A O 1
ATOM 4332 N N . GLU A 1 541 ? -14.647 -13.287 -11.779 1.00 89.00 541 GLU A N 1
ATOM 4333 C CA . GLU A 1 541 ? -15.521 -14.391 -12.189 1.00 89.00 541 GLU A CA 1
ATOM 4334 C C . GLU A 1 541 ? -16.767 -13.887 -12.933 1.00 89.00 541 GLU A C 1
ATOM 4336 O O . GLU A 1 541 ? -17.168 -14.464 -13.938 1.00 89.00 541 GLU A O 1
ATOM 4341 N N . TYR A 1 542 ? -17.357 -12.769 -12.506 1.00 86.94 542 TYR A N 1
ATOM 4342 C CA . TYR A 1 542 ? -18.515 -12.170 -13.171 1.00 86.94 542 TYR A CA 1
ATOM 4343 C C . TYR A 1 542 ? -18.212 -11.770 -14.614 1.00 86.94 542 TYR A C 1
ATOM 4345 O O . TYR A 1 542 ? -19.023 -11.986 -15.514 1.00 86.94 542 TYR A O 1
ATOM 4353 N N . ALA A 1 543 ? -17.039 -11.174 -14.836 1.00 86.88 543 ALA A N 1
ATOM 4354 C CA . ALA A 1 543 ? -16.582 -10.775 -16.158 1.00 86.88 543 ALA A CA 1
ATOM 4355 C C . ALA A 1 543 ? -16.332 -12.001 -17.051 1.00 86.88 543 ALA A C 1
ATOM 4357 O O . ALA A 1 543 ? -16.683 -11.985 -18.231 1.00 86.88 543 ALA A O 1
ATOM 4358 N N . ILE A 1 544 ? -15.796 -13.082 -16.477 1.00 91.19 544 ILE A N 1
ATOM 4359 C CA . ILE A 1 544 ? -15.600 -14.367 -17.159 1.00 91.19 544 ILE A CA 1
ATOM 4360 C C . ILE A 1 544 ? -16.948 -15.007 -17.525 1.00 91.19 544 ILE A C 1
ATOM 4362 O O . ILE A 1 544 ? -17.132 -15.437 -18.661 1.00 91.19 544 ILE A O 1
ATOM 4366 N N . GLU A 1 545 ? -17.911 -15.047 -16.604 1.00 89.88 545 GLU A N 1
ATOM 4367 C CA . GLU A 1 545 ? -19.260 -15.571 -16.861 1.00 89.88 545 GLU A CA 1
ATOM 4368 C C . GLU A 1 545 ? -20.001 -14.742 -17.916 1.00 89.88 545 GLU A C 1
ATOM 4370 O O . GLU A 1 545 ? -20.680 -15.292 -18.783 1.00 89.88 545 GLU A O 1
ATOM 4375 N N . ALA A 1 546 ? -19.818 -13.420 -17.907 1.00 90.00 546 ALA A N 1
ATOM 4376 C CA . ALA A 1 546 ? -20.328 -12.553 -18.957 1.00 90.00 546 ALA A CA 1
ATOM 4377 C C . ALA A 1 546 ? -19.713 -12.890 -20.319 1.00 90.00 546 ALA A C 1
ATOM 4379 O O . ALA A 1 546 ? -20.458 -13.071 -21.277 1.00 90.00 546 ALA A O 1
ATOM 4380 N N . PHE A 1 547 ? -18.389 -13.053 -20.401 1.00 93.56 547 PHE A N 1
ATOM 4381 C CA . PHE A 1 547 ? -17.725 -13.477 -21.635 1.00 93.56 547 PHE A CA 1
ATOM 4382 C C . PHE A 1 547 ? -18.296 -14.810 -22.143 1.00 93.56 547 PHE A C 1
ATOM 4384 O O . PHE A 1 547 ? -18.724 -14.889 -23.291 1.00 93.56 547 PHE A O 1
ATOM 4391 N N . LYS A 1 548 ? -18.395 -15.828 -21.273 1.00 92.25 548 LYS A N 1
ATOM 4392 C CA . LYS A 1 548 ? -18.975 -17.142 -21.614 1.00 92.25 548 LYS A CA 1
ATOM 4393 C C . LYS A 1 548 ? -20.416 -17.039 -22.115 1.00 92.25 548 LYS A C 1
ATOM 4395 O O . LYS A 1 548 ? -20.811 -17.782 -23.003 1.00 92.25 548 LYS A O 1
ATOM 4400 N N . LYS A 1 549 ? -21.213 -16.120 -21.562 1.00 90.31 549 LYS A N 1
ATOM 4401 C CA . LYS A 1 549 ? -22.598 -15.892 -21.997 1.00 90.31 549 LYS A CA 1
ATOM 4402 C C . LYS A 1 549 ? -22.680 -15.366 -23.436 1.00 90.31 549 LYS A C 1
ATOM 4404 O O . LYS A 1 549 ? -23.642 -15.680 -24.139 1.00 90.31 549 LYS A O 1
ATOM 4409 N N . PHE A 1 550 ? -21.711 -14.557 -23.860 1.00 91.25 550 PHE A N 1
ATOM 4410 C CA . PHE A 1 550 ? -21.643 -14.027 -25.224 1.00 91.25 550 PHE A CA 1
ATOM 4411 C C . PHE A 1 550 ? -20.920 -14.977 -26.201 1.00 91.25 550 PHE A C 1
ATOM 4413 O O . PHE A 1 550 ? -21.273 -15.002 -27.379 1.00 91.25 550 PHE A O 1
ATOM 4420 N N . ASP A 1 551 ? -20.002 -15.822 -25.719 1.00 94.19 551 ASP A N 1
ATOM 4421 C CA . ASP A 1 551 ? -19.312 -16.892 -26.467 1.00 94.19 551 ASP A CA 1
ATOM 4422 C C . ASP A 1 551 ? -20.206 -18.137 -26.649 1.00 94.19 551 ASP A C 1
ATOM 4424 O O . ASP A 1 551 ? -19.960 -19.215 -26.106 1.00 94.19 551 ASP A O 1
ATOM 4428 N N . LYS A 1 552 ? -21.316 -17.971 -27.381 1.00 90.38 552 LYS A N 1
ATOM 4429 C CA . LYS A 1 552 ? -22.386 -18.983 -27.506 1.00 90.38 552 LYS A CA 1
ATOM 4430 C C . LYS A 1 552 ? -21.932 -20.306 -28.130 1.00 90.38 552 LYS A C 1
ATOM 4432 O O . LYS A 1 552 ? -22.543 -21.336 -27.857 1.00 90.38 552 LYS A O 1
ATOM 4437 N N . ASP A 1 553 ? -20.929 -20.270 -29.002 1.00 91.81 553 ASP A N 1
ATOM 4438 C CA . ASP A 1 553 ? -20.368 -21.435 -29.692 1.00 91.81 553 ASP A CA 1
ATOM 4439 C C . ASP A 1 553 ? -19.154 -22.034 -28.963 1.00 91.81 553 ASP A C 1
ATOM 4441 O O . ASP A 1 553 ? -18.649 -23.076 -29.382 1.00 91.81 553 ASP A O 1
ATOM 4445 N N . GLY A 1 554 ? -18.708 -21.416 -27.862 1.00 92.75 554 GLY A N 1
ATOM 4446 C CA . GLY A 1 554 ? -17.535 -21.852 -27.108 1.00 92.75 554 GLY A CA 1
ATOM 4447 C C . GLY A 1 554 ? -16.242 -21.754 -27.918 1.00 92.75 554 GLY A C 1
ATOM 4448 O O . GLY A 1 554 ? -15.304 -22.517 -27.676 1.00 92.75 554 GLY A O 1
ATOM 4449 N N . ALA A 1 555 ? -16.191 -20.855 -28.905 1.00 92.75 555 ALA A N 1
ATOM 4450 C CA . ALA A 1 555 ? -15.021 -20.661 -29.750 1.00 92.75 555 ALA A CA 1
ATOM 4451 C C . ALA A 1 555 ? -13.889 -19.919 -29.018 1.00 92.75 555 ALA A C 1
ATOM 4453 O O . ALA A 1 555 ? -12.757 -19.898 -29.507 1.00 92.75 555 ALA A O 1
ATOM 4454 N N . GLY A 1 556 ? -14.176 -19.301 -27.867 1.00 93.75 556 GLY A N 1
ATOM 4455 C CA . GLY A 1 556 ? -13.242 -18.465 -27.116 1.00 93.75 556 GLY A CA 1
ATOM 4456 C C . GLY A 1 556 ? -13.188 -17.020 -27.618 1.00 93.75 556 GLY A C 1
ATOM 4457 O O . GLY A 1 556 ? -12.207 -16.318 -27.340 1.00 93.75 556 GLY A O 1
ATOM 4458 N N . PHE A 1 557 ? -14.210 -16.573 -28.360 1.00 93.31 557 PHE A N 1
ATOM 4459 C CA . PHE A 1 557 ? -14.281 -15.241 -28.965 1.00 93.31 557 PHE A CA 1
ATOM 4460 C C . PHE A 1 557 ? -15.667 -14.611 -28.804 1.00 93.31 557 PHE A C 1
ATOM 4462 O O . PHE A 1 557 ? -16.681 -15.260 -29.022 1.00 93.31 557 PHE A O 1
ATOM 4469 N N . ILE A 1 558 ? -15.703 -13.303 -28.557 1.00 93.81 558 ILE A N 1
ATOM 4470 C CA . ILE A 1 558 ? -16.927 -12.484 -28.579 1.00 93.81 558 ILE A CA 1
ATOM 4471 C C . ILE A 1 558 ? -16.817 -11.389 -29.646 1.00 93.81 558 ILE A C 1
ATOM 4473 O O . ILE A 1 558 ? -15.720 -11.122 -30.145 1.00 93.81 558 ILE A O 1
ATOM 4477 N N . SER A 1 559 ? -17.921 -10.747 -30.037 1.00 92.00 559 SER A N 1
ATOM 4478 C CA . SER A 1 559 ? -17.844 -9.606 -30.961 1.00 92.00 559 SER A CA 1
ATOM 4479 C C . SER A 1 559 ? -17.331 -8.339 -30.260 1.00 92.00 559 SER A C 1
ATOM 4481 O O . SER A 1 559 ? -17.360 -8.232 -29.034 1.00 92.00 559 SER A O 1
ATOM 4483 N N . ALA A 1 560 ? -16.877 -7.345 -31.031 1.00 90.25 560 ALA A N 1
ATOM 4484 C CA . ALA A 1 560 ? -16.495 -6.040 -30.477 1.00 90.25 560 ALA A CA 1
ATOM 4485 C C . ALA A 1 560 ? -17.667 -5.326 -29.767 1.00 90.25 560 ALA A C 1
ATOM 4487 O O . ALA A 1 560 ? -17.450 -4.632 -28.777 1.00 90.25 560 ALA A O 1
ATOM 4488 N N . LEU A 1 561 ? -18.901 -5.526 -30.248 1.00 90.88 561 LEU A N 1
ATOM 4489 C CA . LEU A 1 561 ? -20.111 -4.983 -29.620 1.00 90.88 561 LEU A CA 1
ATOM 4490 C C . LEU A 1 561 ? -20.394 -5.674 -28.284 1.00 90.88 561 LEU A C 1
ATOM 4492 O O . LEU A 1 561 ? -20.604 -4.993 -27.288 1.00 90.88 561 LEU A O 1
ATOM 4496 N N . ASP A 1 562 ? -20.291 -7.005 -28.236 1.00 92.38 562 ASP A N 1
ATOM 4497 C CA . ASP A 1 562 ? -20.442 -7.756 -26.983 1.00 92.38 562 ASP A CA 1
ATOM 4498 C C . ASP A 1 562 ? -19.376 -7.332 -25.962 1.00 92.38 562 ASP A C 1
ATOM 4500 O O . ASP A 1 562 ? -19.670 -7.137 -24.785 1.00 92.38 562 ASP A O 1
ATOM 4504 N N . PHE A 1 563 ? -18.130 -7.134 -26.408 1.00 93.12 563 PHE A N 1
ATOM 4505 C CA . PHE A 1 563 ? -17.062 -6.600 -25.564 1.00 93.12 563 PHE A CA 1
ATOM 4506 C C . PHE A 1 563 ? -17.419 -5.220 -25.004 1.00 93.12 563 PHE A C 1
ATOM 4508 O O . PHE A 1 563 ? -17.308 -5.010 -23.797 1.00 93.12 563 PHE A O 1
ATOM 4515 N N . GLN A 1 564 ? -17.884 -4.295 -25.847 1.00 91.81 564 GLN A N 1
ATOM 4516 C CA . GLN A 1 564 ? -18.326 -2.977 -25.398 1.00 91.81 564 GLN A CA 1
ATOM 4517 C C . GLN A 1 564 ? -19.469 -3.086 -24.381 1.00 91.81 564 GLN A C 1
ATOM 4519 O O . GLN A 1 564 ? -19.398 -2.445 -23.333 1.00 91.81 564 GLN A O 1
ATOM 4524 N N . ASP A 1 565 ? -20.473 -3.924 -24.634 1.00 89.69 565 ASP A N 1
ATOM 4525 C CA . ASP A 1 565 ? -21.605 -4.129 -23.728 1.00 89.69 565 ASP A CA 1
ATOM 4526 C C . ASP A 1 565 ? -21.160 -4.674 -22.365 1.00 89.69 565 ASP A C 1
ATOM 4528 O O . ASP A 1 565 ? -21.606 -4.176 -21.325 1.00 89.69 565 ASP A O 1
ATOM 4532 N N . ILE A 1 566 ? -20.238 -5.645 -22.346 1.00 90.25 566 ILE A N 1
ATOM 4533 C CA . ILE A 1 566 ? -19.630 -6.176 -21.117 1.00 90.25 566 ILE A CA 1
ATOM 4534 C C . ILE A 1 566 ? -18.871 -5.068 -20.380 1.00 90.25 566 ILE A C 1
ATOM 4536 O O . ILE A 1 566 ? -19.086 -4.868 -19.182 1.00 90.25 566 ILE A O 1
ATOM 4540 N N . MET A 1 567 ? -18.004 -4.327 -21.073 1.00 90.25 567 MET A N 1
ATOM 4541 C CA . MET A 1 567 ? -17.172 -3.291 -20.456 1.00 90.25 567 MET A CA 1
ATOM 4542 C C . MET A 1 567 ? -18.015 -2.141 -19.897 1.00 90.25 567 MET A C 1
ATOM 4544 O O . MET A 1 567 ? -17.780 -1.702 -18.773 1.00 90.25 567 MET A O 1
ATOM 4548 N N . LEU A 1 568 ? -19.042 -1.697 -20.625 1.00 88.12 568 LEU A N 1
ATOM 4549 C CA . LEU A 1 568 ? -19.960 -0.641 -20.196 1.00 88.12 568 LEU A CA 1
ATOM 4550 C C . LEU A 1 568 ? -20.924 -1.079 -19.089 1.00 88.12 568 LEU A C 1
ATOM 4552 O O . LEU A 1 568 ? -21.402 -0.230 -18.337 1.00 88.12 568 LEU A O 1
ATOM 4556 N N . SER A 1 569 ? -21.232 -2.373 -18.987 1.00 82.31 569 SER A N 1
ATOM 4557 C CA . SER A 1 569 ? -22.169 -2.885 -17.982 1.00 82.31 569 SER A CA 1
ATOM 4558 C C . SER A 1 569 ? -21.475 -3.319 -16.691 1.00 82.31 569 SER A C 1
ATOM 4560 O O . SER A 1 569 ? -21.964 -3.005 -15.609 1.00 82.31 569 SER A O 1
ATOM 4562 N N . ILE A 1 570 ? -20.349 -4.035 -16.790 1.00 82.44 570 ILE A N 1
ATOM 4563 C CA . ILE A 1 570 ? -19.669 -4.681 -15.651 1.00 82.44 570 ILE A CA 1
ATOM 4564 C C . ILE A 1 570 ? -18.440 -3.888 -15.198 1.00 82.44 570 ILE A C 1
ATOM 4566 O O . ILE A 1 570 ? -18.188 -3.763 -13.999 1.00 82.44 570 ILE A O 1
ATOM 4570 N N . LYS A 1 571 ? -17.660 -3.348 -16.140 1.00 84.56 571 LYS A N 1
ATOM 4571 C CA . LYS A 1 571 ? -16.348 -2.731 -15.873 1.00 84.56 571 LYS A CA 1
ATOM 4572 C C . LYS A 1 571 ? -16.338 -1.217 -16.100 1.00 84.56 571 LYS A C 1
ATOM 4574 O O . LYS A 1 571 ? -15.276 -0.626 -16.247 1.00 84.56 571 LYS A O 1
ATOM 4579 N N . SER A 1 572 ? -17.501 -0.563 -16.068 1.00 83.88 572 SER A N 1
ATOM 4580 C CA . SER A 1 572 ? -17.646 0.861 -16.414 1.00 83.88 572 SER A CA 1
ATOM 4581 C C . SER A 1 572 ? -16.799 1.808 -15.563 1.00 83.88 572 SER A C 1
ATOM 4583 O O . SER A 1 572 ? -16.409 2.871 -16.024 1.00 83.88 572 SER A O 1
ATOM 4585 N N . HIS A 1 573 ? -16.504 1.420 -14.325 1.00 75.81 573 HIS A N 1
ATOM 4586 C CA . HIS A 1 573 ? -15.661 2.152 -13.379 1.00 75.81 573 HIS A CA 1
ATOM 4587 C C . HIS A 1 573 ? -14.170 2.140 -13.739 1.00 75.81 573 HIS A C 1
ATOM 4589 O O . HIS A 1 573 ? -13.420 2.962 -13.224 1.00 75.81 573 HIS A O 1
ATOM 4595 N N . LEU A 1 574 ? -13.735 1.223 -14.608 1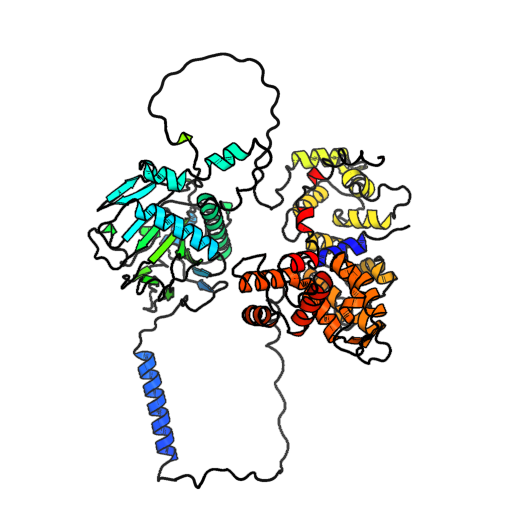.00 82.69 574 LEU A N 1
ATOM 4596 C CA . LEU A 1 574 ? -12.390 1.220 -15.181 1.00 82.69 574 LEU A CA 1
ATOM 4597 C C . LEU A 1 574 ? -12.278 2.102 -16.427 1.00 82.69 574 LEU A C 1
ATOM 4599 O O . LEU A 1 574 ? -11.200 2.225 -16.998 1.00 82.69 574 LEU A O 1
ATOM 4603 N N . LEU A 1 575 ? -13.382 2.675 -16.899 1.00 86.88 575 LEU A N 1
ATOM 4604 C CA . LEU A 1 575 ? -13.405 3.381 -18.169 1.00 86.88 575 LEU A CA 1
ATOM 4605 C C . LEU A 1 575 ? -13.382 4.882 -17.921 1.00 86.88 575 LEU A C 1
ATOM 4607 O O . LEU A 1 575 ? -14.360 5.464 -17.450 1.00 86.88 575 LEU A O 1
ATOM 4611 N N . THR A 1 576 ? -12.273 5.520 -18.281 1.00 89.88 576 THR A N 1
ATOM 4612 C CA . THR A 1 576 ? -12.253 6.973 -18.461 1.00 89.88 576 THR A CA 1
ATOM 4613 C C . THR A 1 576 ? -13.079 7.349 -19.688 1.00 89.88 576 THR A C 1
ATOM 4615 O O . THR A 1 576 ? -13.432 6.490 -20.501 1.00 89.88 576 THR A O 1
ATOM 4618 N N . LYS A 1 577 ? -13.396 8.640 -19.843 1.00 88.62 577 LYS A N 1
ATOM 4619 C CA . LYS A 1 577 ? -14.087 9.131 -21.043 1.00 88.62 577 LYS A CA 1
ATOM 4620 C C . LYS A 1 577 ? -13.326 8.724 -22.310 1.00 88.62 577 LYS A C 1
ATOM 4622 O O . LYS A 1 577 ? -13.915 8.132 -23.207 1.00 88.62 577 LYS A O 1
ATOM 4627 N N . ASP A 1 578 ? -12.014 8.939 -22.311 1.00 88.69 578 ASP A N 1
ATOM 4628 C CA . ASP A 1 578 ? -11.141 8.628 -23.440 1.00 88.69 578 ASP A CA 1
ATOM 4629 C C . ASP A 1 578 ? -11.146 7.133 -23.786 1.00 88.69 578 ASP A C 1
ATOM 4631 O O . ASP A 1 578 ? -11.261 6.764 -24.953 1.00 88.69 578 ASP A O 1
ATOM 4635 N N . VAL A 1 579 ? -11.097 6.245 -22.786 1.00 91.31 579 VAL A N 1
ATOM 4636 C CA . VAL A 1 579 ? -11.165 4.792 -23.025 1.00 91.31 579 VAL A CA 1
ATOM 4637 C C . VAL A 1 579 ? -12.560 4.380 -23.499 1.00 91.31 579 VAL A C 1
ATOM 4639 O O . VAL A 1 579 ? -12.683 3.555 -24.403 1.00 91.31 579 VAL A O 1
ATOM 4642 N N . LYS A 1 580 ? -13.619 4.956 -22.918 1.00 90.75 580 LYS A N 1
ATOM 4643 C CA . LYS A 1 580 ? -15.015 4.653 -23.255 1.00 90.75 580 LYS A CA 1
ATOM 4644 C C . LYS A 1 580 ? -15.333 4.982 -24.713 1.00 90.75 580 LYS A C 1
ATOM 4646 O O . LYS A 1 580 ? -15.933 4.152 -25.399 1.00 90.75 580 LYS A O 1
ATOM 4651 N N . ASP A 1 581 ? -14.897 6.151 -25.171 1.00 89.00 581 ASP A N 1
ATOM 4652 C CA . ASP A 1 581 ? -15.113 6.633 -26.537 1.00 89.00 581 ASP A CA 1
ATOM 4653 C C . ASP A 1 581 ? -14.329 5.791 -27.565 1.00 89.00 581 ASP A C 1
ATOM 4655 O O . ASP A 1 581 ? -14.729 5.684 -28.724 1.00 89.00 581 ASP A O 1
ATOM 4659 N N . ASN A 1 582 ? -13.270 5.102 -27.121 1.00 88.94 582 ASN A N 1
ATOM 4660 C CA . ASN A 1 582 ? -12.382 4.301 -27.961 1.00 88.94 582 ASN A CA 1
ATOM 4661 C C . ASN A 1 582 ? -12.510 2.774 -27.778 1.00 88.94 582 ASN A C 1
ATOM 4663 O O . ASN A 1 582 ? -11.724 2.041 -28.369 1.00 88.94 582 ASN A O 1
ATOM 4667 N N . LEU A 1 583 ? -13.489 2.246 -27.027 1.00 89.06 583 LEU A N 1
ATOM 4668 C CA . LEU A 1 583 ? -13.598 0.796 -26.749 1.00 89.06 583 LEU A CA 1
ATOM 4669 C C . LEU A 1 583 ? -13.654 -0.085 -28.006 1.00 89.06 583 LEU A C 1
ATOM 4671 O O . LEU A 1 583 ? -13.024 -1.138 -28.054 1.00 89.06 583 LEU A O 1
ATOM 4675 N N . ILE A 1 584 ? -14.421 0.328 -29.018 1.00 87.69 584 ILE A N 1
ATOM 4676 C CA . ILE A 1 584 ? -14.546 -0.428 -30.274 1.00 87.69 584 ILE A CA 1
ATOM 4677 C C . ILE A 1 584 ? -13.262 -0.317 -31.092 1.00 87.69 584 ILE A C 1
ATOM 4679 O O . ILE A 1 584 ? -12.803 -1.311 -31.652 1.00 87.69 584 ILE A O 1
ATOM 4683 N N . ALA A 1 585 ? -12.667 0.879 -31.125 1.00 86.44 585 ALA A N 1
ATOM 4684 C CA . ALA A 1 585 ? -11.391 1.098 -31.784 1.00 86.44 585 ALA A CA 1
ATOM 4685 C C . ALA A 1 585 ? -10.299 0.237 -31.137 1.00 86.44 585 ALA A C 1
ATOM 4687 O O . ALA A 1 585 ? -9.575 -0.427 -31.865 1.00 86.44 585 ALA A O 1
ATOM 4688 N N . ALA A 1 586 ? -10.270 0.130 -29.802 1.00 84.06 586 ALA A N 1
ATOM 4689 C CA . ALA A 1 586 ? -9.304 -0.648 -29.023 1.00 84.06 586 ALA A CA 1
ATOM 4690 C C . ALA A 1 586 ? -9.217 -2.135 -29.441 1.00 84.06 586 ALA A C 1
ATOM 4692 O O . ALA A 1 586 ? -8.145 -2.734 -29.380 1.00 84.06 586 ALA A O 1
ATOM 4693 N N . VAL A 1 587 ? -10.305 -2.718 -29.949 1.00 81.00 587 VAL A N 1
ATOM 4694 C CA . VAL A 1 587 ? -10.368 -4.114 -30.427 1.00 81.00 587 VAL A CA 1
ATOM 4695 C C . VAL A 1 587 ? -9.699 -4.313 -31.804 1.00 81.00 587 VAL A C 1
ATOM 4697 O O . VAL A 1 587 ? -9.442 -5.440 -32.227 1.00 81.00 587 VAL A O 1
ATOM 4700 N N . GLY A 1 588 ? -9.405 -3.230 -32.526 1.00 67.12 588 GLY A N 1
ATOM 4701 C CA . GLY A 1 588 ? -9.190 -3.226 -33.973 1.00 67.12 588 GLY A CA 1
ATOM 4702 C C . GLY A 1 588 ? -7.913 -3.871 -34.522 1.00 67.12 588 GLY A C 1
ATOM 4703 O O . GLY A 1 588 ? -7.870 -4.122 -35.727 1.00 67.12 588 GLY A O 1
ATOM 4704 N N . VAL A 1 589 ? -6.879 -4.172 -33.725 1.00 54.44 589 VAL A N 1
ATOM 4705 C CA . VAL A 1 589 ? -5.572 -4.579 -34.288 1.00 54.44 589 VAL A CA 1
ATOM 4706 C C . VAL A 1 589 ? -5.008 -5.824 -33.603 1.00 54.44 589 VAL A C 1
ATOM 4708 O O . VAL A 1 589 ? -4.389 -5.762 -32.548 1.00 54.44 589 VAL A O 1
ATOM 4711 N N . GLY A 1 590 ? -5.216 -6.979 -34.247 1.00 52.78 590 GLY A N 1
ATOM 4712 C CA . GLY A 1 590 ? -4.566 -8.247 -33.891 1.00 52.78 590 GLY A CA 1
ATOM 4713 C C . GLY A 1 590 ? -5.278 -9.504 -34.404 1.00 52.78 590 GLY A C 1
ATOM 4714 O O . GLY A 1 590 ? -4.624 -10.507 -34.676 1.00 52.78 590 GLY A O 1
ATOM 4715 N N . GLN A 1 591 ? -6.605 -9.466 -34.582 1.00 53.56 591 GLN A N 1
ATOM 4716 C CA . GLN A 1 591 ? -7.410 -10.620 -35.014 1.00 53.56 591 GLN A CA 1
ATOM 4717 C C . GLN A 1 591 ? -8.621 -10.168 -35.846 1.00 53.56 591 GLN A C 1
ATOM 4719 O O . GLN A 1 591 ? -9.586 -9.657 -35.293 1.00 53.56 591 GLN A O 1
ATOM 4724 N N . SER A 1 592 ? -8.583 -10.328 -37.176 1.00 53.44 592 SER A N 1
ATOM 4725 C CA . SER A 1 592 ? -9.717 -10.171 -38.122 1.00 53.44 592 SER A CA 1
ATOM 4726 C C . SER A 1 592 ? -10.672 -8.961 -37.936 1.00 53.44 592 SER A C 1
ATOM 4728 O O . SER A 1 592 ? -11.789 -8.978 -38.450 1.00 53.44 592 SER A O 1
ATOM 4730 N N . GLY A 1 593 ? -10.254 -7.912 -37.217 1.00 55.84 593 GLY A N 1
ATOM 4731 C CA . GLY A 1 593 ? -10.924 -6.618 -37.038 1.00 55.84 593 GLY A CA 1
ATOM 4732 C C . GLY A 1 593 ? -12.299 -6.612 -36.355 1.00 55.84 593 GLY A C 1
ATOM 4733 O O . GLY A 1 593 ? -12.924 -5.557 -36.312 1.00 55.84 593 GLY A O 1
ATOM 4734 N N . ARG A 1 594 ? -12.832 -7.749 -35.878 1.00 73.44 594 ARG A N 1
ATOM 4735 C CA . ARG A 1 594 ? -14.245 -7.834 -35.424 1.00 73.44 594 ARG A CA 1
ATOM 4736 C C . ARG A 1 594 ? -14.517 -8.718 -34.207 1.00 73.44 594 ARG A C 1
ATOM 4738 O O . ARG A 1 594 ? -15.666 -8.781 -33.766 1.00 73.44 594 ARG A O 1
ATOM 4745 N N . LYS A 1 595 ? -13.511 -9.420 -33.685 1.00 86.94 595 LYS A N 1
ATOM 4746 C CA . LYS A 1 595 ? -13.679 -10.366 -32.575 1.00 86.94 595 LYS A CA 1
ATOM 4747 C C . LYS A 1 595 ? -12.642 -10.122 -31.484 1.00 86.94 595 LYS A C 1
ATOM 4749 O O . LYS A 1 595 ? -11.497 -9.804 -31.783 1.00 86.94 595 LYS A O 1
ATOM 4754 N N . VAL A 1 596 ? -13.053 -10.316 -30.237 1.00 91.81 596 VAL A N 1
ATOM 4755 C CA . VAL A 1 596 ? -12.223 -10.231 -29.035 1.00 91.81 596 VAL A CA 1
ATOM 4756 C C . VAL A 1 596 ? -12.030 -11.633 -28.484 1.00 91.81 596 VAL A C 1
ATOM 4758 O O . VAL A 1 596 ? -13.001 -12.295 -28.126 1.00 91.81 596 VAL A O 1
ATOM 4761 N N . SER A 1 597 ? -10.783 -12.092 -28.410 1.00 93.25 597 SER A N 1
ATOM 4762 C CA . SER A 1 597 ? -10.457 -13.365 -27.763 1.00 93.25 597 SER A CA 1
ATOM 4763 C C . SER A 1 597 ? -10.464 -13.245 -26.239 1.00 93.25 597 SER A C 1
ATOM 4765 O O . SER A 1 597 ? -10.207 -12.175 -25.680 1.00 93.25 597 SER A O 1
ATOM 4767 N N . PHE A 1 598 ? -10.696 -14.363 -25.552 1.00 94.50 598 PHE A N 1
ATOM 4768 C CA . PHE A 1 598 ? -10.673 -14.401 -24.088 1.00 94.50 598 PHE A CA 1
ATOM 4769 C C . PHE A 1 598 ? -9.355 -13.871 -23.471 1.00 94.50 598 PHE A C 1
ATOM 4771 O O . PHE A 1 598 ? -9.427 -13.055 -22.550 1.00 94.50 598 PHE A O 1
ATOM 4778 N N . PRO A 1 599 ? -8.147 -14.216 -23.974 1.00 94.19 599 PRO A N 1
ATOM 4779 C CA . PRO A 1 599 ? -6.901 -13.655 -23.447 1.00 94.19 599 PRO A CA 1
ATOM 4780 C C . PRO A 1 599 ? -6.791 -12.137 -23.618 1.00 94.19 599 PRO A C 1
ATOM 4782 O O . PRO A 1 599 ? -6.307 -11.466 -22.709 1.00 94.19 599 PRO A O 1
ATOM 4785 N N . TYR A 1 600 ? -7.266 -11.590 -24.745 1.00 93.81 600 TYR A N 1
ATOM 4786 C CA . TYR A 1 600 ? -7.300 -10.142 -24.959 1.00 93.81 600 TYR A CA 1
ATOM 4787 C C . TYR A 1 600 ? -8.223 -9.469 -23.939 1.00 93.81 600 TYR A C 1
ATOM 4789 O O . TYR A 1 600 ? -7.821 -8.504 -23.296 1.00 93.81 600 TYR A O 1
ATOM 4797 N N . PHE A 1 601 ? -9.430 -10.006 -23.739 1.00 93.81 601 PHE A N 1
ATOM 4798 C CA . PHE A 1 601 ? -10.379 -9.498 -22.746 1.00 93.81 601 PHE A CA 1
ATOM 4799 C C . PHE A 1 601 ? -9.774 -9.463 -21.333 1.00 93.81 601 PHE A C 1
ATOM 4801 O O . PHE A 1 601 ? -9.859 -8.448 -20.639 1.00 93.81 601 PHE A O 1
ATOM 4808 N N . MET A 1 602 ? -9.109 -10.546 -20.920 1.00 93.12 602 MET A N 1
ATOM 4809 C CA . MET A 1 602 ? -8.447 -10.618 -19.614 1.00 93.12 602 MET A CA 1
ATOM 4810 C C . MET A 1 602 ? -7.278 -9.632 -19.499 1.00 93.12 602 MET A C 1
ATOM 4812 O O . MET A 1 602 ? -7.146 -8.963 -18.474 1.00 93.12 602 MET A O 1
ATOM 4816 N N . ALA A 1 603 ? -6.452 -9.507 -20.542 1.00 93.00 603 ALA A N 1
ATOM 4817 C CA . ALA A 1 603 ? -5.337 -8.563 -20.571 1.00 93.00 603 ALA A CA 1
ATOM 4818 C C . ALA A 1 603 ? -5.817 -7.104 -20.537 1.00 93.00 603 ALA A C 1
ATOM 4820 O O . ALA A 1 603 ? -5.247 -6.298 -19.809 1.00 93.00 603 ALA A O 1
ATOM 4821 N N . PHE A 1 604 ? -6.898 -6.770 -21.246 1.00 94.06 604 PHE A N 1
ATOM 4822 C CA . PHE A 1 604 ? -7.486 -5.430 -21.240 1.00 94.06 604 PHE A CA 1
ATOM 4823 C C . PHE A 1 604 ? -7.941 -5.022 -19.832 1.00 94.06 604 PHE A C 1
ATOM 4825 O O . PHE A 1 604 ? -7.558 -3.965 -19.330 1.00 94.06 604 PHE A O 1
ATOM 4832 N N . ASN A 1 605 ? -8.695 -5.895 -19.153 1.00 91.44 605 ASN A N 1
ATOM 4833 C CA . ASN A 1 605 ? -9.123 -5.664 -17.770 1.00 91.44 605 ASN A CA 1
ATOM 4834 C C . ASN A 1 605 ? -7.922 -5.548 -16.820 1.00 91.44 605 ASN A C 1
ATOM 4836 O O . ASN A 1 605 ? -7.830 -4.604 -16.036 1.00 91.44 605 ASN A O 1
ATOM 4840 N N . SER A 1 606 ? -6.972 -6.482 -16.919 1.00 90.62 606 SER A N 1
ATOM 4841 C CA . SER A 1 606 ? -5.760 -6.495 -16.095 1.00 90.62 606 SER A CA 1
ATOM 4842 C C . SER A 1 606 ? -4.924 -5.223 -16.273 1.00 90.62 606 SER A C 1
ATOM 4844 O O . SER A 1 606 ? -4.458 -4.660 -15.280 1.00 90.62 606 SER A O 1
ATOM 4846 N N . LEU A 1 607 ? -4.779 -4.721 -17.502 1.00 92.75 607 LEU A N 1
ATOM 4847 C CA . LEU A 1 607 ? -4.077 -3.473 -17.790 1.00 92.75 607 LEU A CA 1
ATOM 4848 C C . LEU A 1 607 ? -4.717 -2.288 -17.062 1.00 92.75 607 LEU A C 1
ATOM 4850 O O . LEU A 1 607 ? -4.023 -1.584 -16.327 1.00 92.75 607 LEU A O 1
ATOM 4854 N N . LEU A 1 608 ? -6.029 -2.087 -17.238 1.00 90.75 608 LEU A N 1
ATOM 4855 C CA . LEU A 1 608 ? -6.745 -0.956 -16.641 1.00 90.75 608 LEU A CA 1
ATOM 4856 C C . LEU A 1 608 ? -6.680 -0.980 -15.114 1.00 90.75 608 LEU A C 1
ATOM 4858 O O . LEU A 1 608 ? -6.489 0.059 -14.480 1.00 90.75 608 LEU A O 1
ATOM 4862 N N . ASN A 1 609 ? -6.736 -2.171 -14.519 1.00 84.81 609 ASN A N 1
ATOM 4863 C CA . ASN A 1 609 ? -6.529 -2.318 -13.087 1.00 84.81 609 ASN A CA 1
ATOM 4864 C C . ASN A 1 609 ? -5.116 -1.914 -12.683 1.00 84.81 609 ASN A C 1
ATOM 4866 O O . ASN A 1 609 ? -4.923 -1.249 -11.675 1.00 84.81 609 ASN A O 1
ATOM 4870 N N . ASN A 1 610 ? -4.098 -2.300 -13.448 1.00 86.88 610 ASN A N 1
ATOM 4871 C CA . ASN A 1 610 ? -2.697 -2.099 -13.088 1.00 86.88 610 ASN A CA 1
ATOM 4872 C C . ASN A 1 610 ? -2.118 -0.749 -13.555 1.00 86.88 610 ASN A C 1
ATOM 4874 O O . ASN A 1 610 ? -0.897 -0.589 -13.566 1.00 86.88 610 ASN A O 1
ATOM 4878 N N . MET A 1 611 ? -2.939 0.258 -13.879 1.00 88.25 611 MET A N 1
ATOM 4879 C CA . MET A 1 611 ? -2.446 1.537 -14.418 1.00 88.25 611 MET A CA 1
ATOM 4880 C C . MET A 1 611 ? -1.470 2.288 -13.494 1.00 88.25 611 MET A C 1
ATOM 4882 O O . MET A 1 611 ? -0.560 2.964 -13.973 1.00 88.25 611 MET A O 1
ATOM 4886 N N . GLU A 1 612 ? -1.563 2.129 -12.171 1.00 84.38 612 GLU A N 1
ATOM 4887 C CA . GLU A 1 612 ? -0.564 2.694 -11.248 1.00 84.38 612 GLU A CA 1
ATOM 4888 C C . GLU A 1 612 ? 0.792 1.987 -11.328 1.00 84.38 612 GLU A C 1
ATOM 4890 O O . GLU A 1 612 ? 1.844 2.622 -11.212 1.00 84.38 612 GLU A O 1
ATOM 4895 N N . LEU A 1 613 ? 0.794 0.674 -11.564 1.00 85.56 613 LEU A N 1
ATOM 4896 C CA . LEU A 1 613 ? 2.016 -0.063 -11.860 1.00 85.56 613 LEU A CA 1
ATOM 4897 C C . LEU A 1 613 ? 2.599 0.393 -13.204 1.00 85.56 613 LEU A C 1
ATOM 4899 O O . LEU A 1 613 ? 3.796 0.660 -13.272 1.00 85.56 613 LEU A O 1
ATOM 4903 N N . ILE A 1 614 ? 1.760 0.570 -14.227 1.00 91.38 614 ILE A N 1
ATOM 4904 C CA . ILE A 1 614 ? 2.164 1.087 -15.544 1.00 91.38 614 ILE A CA 1
ATOM 4905 C C . ILE A 1 614 ? 2.823 2.467 -15.423 1.00 91.38 614 ILE A C 1
ATOM 4907 O O . ILE A 1 614 ? 3.926 2.663 -15.935 1.00 91.38 614 ILE A O 1
ATOM 4911 N N . LYS A 1 615 ? 2.231 3.401 -14.666 1.00 89.50 615 LYS A N 1
ATOM 4912 C CA . LYS A 1 615 ? 2.843 4.714 -14.382 1.00 89.50 615 LYS A CA 1
ATOM 4913 C C . LYS A 1 615 ? 4.197 4.593 -13.698 1.00 89.50 615 LYS A C 1
ATOM 4915 O O . LYS A 1 615 ? 5.118 5.332 -14.031 1.00 89.50 615 LYS A O 1
ATOM 4920 N N . ARG A 1 616 ? 4.338 3.677 -12.735 1.00 86.12 616 ARG A N 1
ATOM 4921 C CA . ARG A 1 616 ? 5.618 3.443 -12.047 1.00 86.12 616 ARG A CA 1
ATOM 4922 C C . ARG A 1 616 ? 6.674 2.866 -12.987 1.00 86.12 616 ARG A C 1
ATOM 4924 O O . ARG A 1 616 ? 7.821 3.287 -12.898 1.00 86.12 616 ARG A O 1
ATOM 4931 N N . ILE A 1 617 ? 6.296 1.955 -13.886 1.00 85.94 617 ILE A N 1
ATOM 4932 C CA . ILE A 1 617 ? 7.196 1.406 -14.910 1.00 85.94 617 ILE A CA 1
ATOM 4933 C C . ILE A 1 617 ? 7.646 2.518 -15.858 1.00 85.94 617 ILE A C 1
ATOM 4935 O O . ILE A 1 617 ? 8.843 2.660 -16.086 1.00 85.94 617 ILE A O 1
ATOM 4939 N N . TYR A 1 618 ? 6.718 3.353 -16.334 1.00 91.44 618 TYR A N 1
ATOM 4940 C CA . TYR A 1 618 ? 7.051 4.506 -17.169 1.00 91.44 618 TYR A CA 1
ATOM 4941 C C . TYR A 1 618 ? 8.021 5.460 -16.458 1.00 91.44 618 TYR A C 1
ATOM 4943 O O . TYR A 1 618 ? 9.062 5.801 -17.006 1.00 91.44 618 TYR A O 1
ATOM 4951 N N . LEU A 1 619 ? 7.731 5.845 -15.209 1.00 86.06 619 LEU A N 1
ATOM 4952 C CA . LEU A 1 619 ? 8.606 6.738 -14.441 1.00 86.06 619 LEU A CA 1
ATOM 4953 C C . LEU A 1 619 ? 9.979 6.115 -14.159 1.00 86.06 619 LEU A C 1
ATOM 4955 O O . LEU A 1 619 ? 10.953 6.845 -14.015 1.00 86.06 619 LEU A O 1
ATOM 4959 N N . ASN A 1 620 ? 10.072 4.789 -14.076 1.00 85.75 620 ASN A N 1
ATOM 4960 C CA . ASN A 1 620 ? 11.354 4.098 -13.987 1.00 85.75 620 ASN A CA 1
ATOM 4961 C C . ASN A 1 620 ? 12.120 4.176 -15.319 1.00 85.75 620 ASN A C 1
ATOM 4963 O O . ASN A 1 620 ? 13.300 4.508 -15.316 1.00 85.75 620 ASN A O 1
ATOM 4967 N N . ALA A 1 621 ? 11.439 3.950 -16.448 1.00 84.00 621 ALA A N 1
ATOM 4968 C CA . ALA A 1 621 ? 12.023 4.041 -17.789 1.00 84.00 621 ALA A CA 1
ATOM 4969 C C . ALA A 1 621 ? 12.576 5.445 -18.100 1.00 84.00 621 ALA A C 1
ATOM 4971 O O . ALA A 1 621 ? 13.595 5.582 -18.773 1.00 84.00 621 ALA A O 1
ATOM 4972 N N . THR A 1 622 ? 11.930 6.491 -17.576 1.00 85.38 622 THR A N 1
ATOM 4973 C CA . THR A 1 622 ? 12.282 7.897 -17.831 1.00 85.38 622 THR A CA 1
ATOM 4974 C C . THR A 1 622 ? 13.055 8.572 -16.696 1.00 85.38 622 THR A C 1
ATOM 4976 O O . THR A 1 622 ? 13.217 9.792 -16.706 1.00 85.38 622 THR A O 1
ATOM 4979 N N . ASN A 1 623 ? 13.496 7.830 -15.672 1.00 82.50 623 ASN A N 1
ATOM 4980 C CA . ASN A 1 623 ? 14.129 8.392 -14.467 1.00 82.50 623 ASN A CA 1
ATOM 4981 C C . ASN A 1 623 ? 13.309 9.531 -13.809 1.00 82.50 623 ASN A C 1
ATOM 4983 O O . ASN A 1 623 ? 13.848 10.510 -13.292 1.00 82.50 623 ASN A O 1
ATOM 4987 N N . GLY A 1 624 ? 11.979 9.412 -13.835 1.00 80.25 624 GLY A N 1
ATOM 4988 C CA . GLY A 1 624 ? 11.031 10.355 -13.245 1.00 80.25 624 GLY A CA 1
ATOM 4989 C C . GLY A 1 624 ? 10.597 11.502 -14.164 1.00 80.25 624 GLY A C 1
ATOM 4990 O O . GLY A 1 624 ? 9.781 12.331 -13.749 1.00 80.25 624 GLY A O 1
ATOM 4991 N N . HIS A 1 625 ? 11.096 11.576 -15.400 1.00 82.50 625 HIS A N 1
ATOM 4992 C CA . HIS A 1 625 ? 10.686 12.592 -16.370 1.00 82.50 625 HIS A CA 1
ATOM 4993 C C . HIS A 1 625 ? 9.306 12.273 -16.963 1.00 82.50 625 HIS A C 1
ATOM 4995 O O . HIS A 1 625 ? 9.069 11.193 -17.493 1.00 82.50 625 HIS A O 1
ATOM 5001 N N . ARG A 1 626 ? 8.366 13.223 -16.877 1.00 87.25 626 ARG A N 1
ATOM 5002 C CA . ARG A 1 626 ? 6.961 13.012 -17.291 1.00 87.25 626 ARG A CA 1
ATOM 5003 C C . ARG A 1 626 ? 6.656 13.363 -18.748 1.00 87.25 626 ARG A C 1
ATOM 5005 O O . ARG A 1 626 ? 5.579 13.042 -19.229 1.00 87.25 626 ARG A O 1
ATOM 5012 N N . TYR A 1 627 ? 7.580 14.039 -19.421 1.00 88.38 627 TYR A N 1
ATOM 5013 C CA . TYR A 1 627 ? 7.404 14.520 -20.796 1.00 88.38 627 TYR A CA 1
ATOM 5014 C C . TYR A 1 627 ? 8.242 13.738 -21.809 1.00 88.38 627 TYR A C 1
ATOM 5016 O O . TYR A 1 627 ? 8.215 14.046 -22.993 1.00 88.38 627 TYR A O 1
ATOM 5024 N N . GLN A 1 628 ? 9.024 12.763 -21.345 1.00 88.50 628 GLN A N 1
ATOM 5025 C CA . GLN A 1 628 ? 9.880 11.966 -22.212 1.00 88.50 628 GLN A CA 1
ATOM 5026 C C . GLN A 1 628 ? 9.032 10.914 -22.927 1.00 88.50 628 GLN A C 1
ATOM 5028 O O . GLN A 1 628 ? 8.310 10.157 -22.284 1.00 88.50 628 GLN A O 1
ATOM 5033 N N . GLU A 1 629 ? 9.117 10.857 -24.248 1.00 92.75 629 GLU A N 1
ATOM 5034 C CA . GLU A 1 629 ? 8.477 9.789 -25.011 1.00 92.75 629 GLU A CA 1
ATOM 5035 C C . GLU A 1 629 ? 9.201 8.464 -24.768 1.00 92.75 629 GLU A C 1
ATOM 5037 O O . GLU A 1 629 ? 10.432 8.424 -24.735 1.00 92.75 629 GLU A O 1
ATOM 5042 N N . VAL A 1 630 ? 8.433 7.388 -24.611 1.00 94.25 630 VAL A N 1
ATOM 5043 C CA . VAL A 1 630 ? 8.954 6.036 -24.388 1.00 94.25 630 VAL A CA 1
ATOM 5044 C C . VAL A 1 630 ? 8.427 5.112 -25.477 1.00 94.25 630 VAL A C 1
ATOM 5046 O O . VAL A 1 630 ? 7.223 5.067 -25.740 1.00 94.25 630 VAL A O 1
ATOM 5049 N N . THR A 1 631 ? 9.335 4.380 -26.114 1.00 95.06 631 THR A N 1
ATOM 5050 C CA . THR A 1 631 ? 9.007 3.338 -27.095 1.00 95.06 631 THR A CA 1
ATOM 5051 C C . THR A 1 631 ? 8.544 2.055 -26.410 1.00 95.06 631 THR A C 1
ATOM 5053 O O . THR A 1 631 ? 8.763 1.830 -25.215 1.00 95.06 631 THR A O 1
ATOM 5056 N N . LYS A 1 632 ? 7.907 1.171 -27.177 1.00 94.56 632 LYS A N 1
ATOM 5057 C CA . LYS A 1 632 ? 7.405 -0.108 -26.672 1.00 94.56 632 LYS A CA 1
ATOM 5058 C C . LYS A 1 632 ? 8.521 -0.984 -26.115 1.00 94.56 632 LYS A C 1
ATOM 5060 O O . LYS A 1 632 ? 8.367 -1.585 -25.054 1.00 94.56 632 LYS A O 1
ATOM 5065 N N . GLU A 1 633 ? 9.660 -1.013 -26.793 1.00 92.19 633 GLU A N 1
ATOM 5066 C CA . GLU A 1 633 ? 10.836 -1.790 -26.419 1.00 92.19 633 GLU A CA 1
ATOM 5067 C C . GLU A 1 633 ? 11.456 -1.275 -25.112 1.00 92.19 633 GLU A C 1
ATOM 5069 O O . GLU A 1 633 ? 11.749 -2.067 -24.215 1.00 92.19 633 GLU A O 1
ATOM 5074 N N . GLU A 1 634 ? 11.595 0.046 -24.959 1.00 91.38 634 GLU A N 1
ATOM 5075 C CA . GLU A 1 634 ? 12.103 0.681 -23.731 1.00 91.38 634 GLU A CA 1
ATOM 5076 C C . GLU A 1 634 ? 11.173 0.443 -22.536 1.00 91.38 634 GLU A C 1
ATOM 5078 O O . GLU A 1 634 ? 11.627 0.163 -21.416 1.00 91.38 634 GLU A O 1
ATOM 5083 N N . PHE A 1 635 ? 9.860 0.510 -22.773 1.00 93.75 635 PHE A N 1
ATOM 5084 C CA . PHE A 1 635 ? 8.867 0.213 -21.752 1.00 93.75 635 PHE A CA 1
ATOM 5085 C C . PHE A 1 635 ? 8.927 -1.260 -21.333 1.00 93.75 635 PHE A C 1
ATOM 5087 O O . PHE A 1 635 ? 8.981 -1.555 -20.138 1.00 93.75 635 PHE A O 1
ATOM 5094 N N . LEU A 1 636 ? 8.981 -2.189 -22.296 1.00 89.56 636 LEU A N 1
ATOM 5095 C CA . LEU A 1 636 ? 9.108 -3.626 -22.035 1.00 89.56 636 LEU A CA 1
ATOM 5096 C C . LEU A 1 636 ? 10.390 -3.950 -21.266 1.00 89.56 636 LEU A C 1
ATOM 5098 O O . LEU A 1 636 ? 10.331 -4.702 -20.293 1.00 89.56 636 LEU A O 1
ATOM 5102 N N . TYR A 1 637 ? 11.524 -3.354 -21.643 1.00 86.44 637 TYR A N 1
ATOM 5103 C CA . TYR A 1 637 ? 12.789 -3.510 -20.923 1.00 86.44 637 TYR A CA 1
ATOM 5104 C C . TYR A 1 637 ? 12.655 -3.075 -19.456 1.00 86.44 637 TYR A C 1
ATOM 5106 O O . TYR A 1 637 ? 13.056 -3.796 -18.543 1.00 86.44 637 TYR A O 1
ATOM 5114 N N . SER A 1 638 ? 11.995 -1.942 -19.209 1.00 84.06 638 SER A N 1
ATOM 5115 C CA . SER A 1 638 ? 11.745 -1.444 -17.850 1.00 84.06 638 SER A CA 1
ATOM 5116 C C . SER A 1 638 ? 10.751 -2.315 -17.068 1.00 84.06 638 SER A C 1
ATOM 5118 O O . SER A 1 638 ? 10.896 -2.496 -15.855 1.00 84.06 638 SER A O 1
ATOM 5120 N N . ALA A 1 639 ? 9.767 -2.907 -17.751 1.00 84.75 639 ALA A N 1
ATOM 5121 C CA . ALA A 1 639 ? 8.771 -3.800 -17.162 1.00 84.75 639 ALA A CA 1
ATOM 5122 C C . ALA A 1 639 ? 9.361 -5.152 -16.710 1.00 84.75 639 ALA A C 1
ATOM 5124 O O . ALA A 1 639 ? 8.845 -5.751 -15.758 1.00 84.75 639 ALA A O 1
ATOM 5125 N N . GLN A 1 640 ? 10.467 -5.617 -17.316 1.00 76.62 640 GLN A N 1
ATOM 5126 C CA . GLN A 1 640 ? 11.139 -6.878 -16.946 1.00 76.62 640 GLN A CA 1
ATOM 5127 C C . GLN A 1 640 ? 11.506 -6.935 -15.459 1.00 76.62 640 GLN A C 1
ATOM 5129 O O . GLN A 1 640 ? 11.410 -7.988 -14.829 1.00 76.62 640 GLN A O 1
ATOM 5134 N N . MET A 1 641 ? 11.857 -5.792 -14.865 1.00 64.25 641 MET A N 1
ATOM 5135 C CA . MET A 1 641 ? 12.223 -5.701 -13.450 1.00 64.25 641 MET A CA 1
ATOM 5136 C C . MET A 1 641 ? 11.040 -5.916 -12.489 1.00 64.25 641 MET A C 1
ATOM 5138 O O . MET A 1 641 ? 11.254 -6.074 -11.286 1.00 64.25 641 MET A O 1
ATOM 5142 N N . MET A 1 642 ? 9.797 -5.910 -12.989 1.00 59.31 642 MET A N 1
ATOM 5143 C CA . MET A 1 642 ? 8.580 -5.965 -12.172 1.00 59.31 642 MET A CA 1
ATOM 5144 C C . MET A 1 642 ? 7.719 -7.221 -12.413 1.00 59.31 642 MET A C 1
ATOM 5146 O O . MET A 1 642 ? 6.836 -7.486 -11.602 1.00 59.31 642 MET A O 1
ATOM 5150 N N . SER A 1 643 ? 8.015 -8.056 -13.423 1.00 62.84 643 SER A N 1
ATOM 5151 C CA . SER A 1 643 ? 7.461 -9.410 -13.719 1.00 62.84 643 SER A CA 1
ATOM 5152 C C . SER A 1 643 ? 5.930 -9.601 -13.747 1.00 62.84 643 SER A C 1
ATOM 5154 O O . SER A 1 643 ? 5.459 -10.719 -13.938 1.00 62.84 643 SER A O 1
ATOM 5156 N N . GLN A 1 644 ? 5.143 -8.548 -13.531 1.00 71.06 644 GLN A N 1
ATOM 5157 C CA . GLN A 1 644 ? 3.690 -8.628 -13.340 1.00 71.06 644 GLN A CA 1
ATOM 5158 C C . GLN A 1 644 ? 2.879 -8.215 -14.569 1.00 71.06 644 GLN A C 1
ATOM 5160 O O . GLN A 1 644 ? 1.677 -8.461 -14.565 1.00 71.06 644 GLN A O 1
ATOM 5165 N N . ILE A 1 645 ? 3.521 -7.610 -15.574 1.00 84.12 645 ILE A N 1
ATOM 5166 C CA . ILE A 1 645 ? 2.872 -7.105 -16.786 1.00 84.12 645 ILE A CA 1
ATOM 5167 C C . ILE A 1 645 ? 3.238 -7.991 -17.976 1.00 84.12 645 ILE A C 1
ATOM 5169 O O . ILE A 1 645 ? 4.415 -8.297 -18.187 1.00 84.12 645 ILE A O 1
ATOM 5173 N N . THR A 1 646 ? 2.235 -8.416 -18.739 1.00 90.12 646 THR A N 1
ATOM 5174 C CA . THR A 1 646 ? 2.422 -9.265 -19.922 1.00 90.12 646 THR A CA 1
ATOM 5175 C C . THR A 1 646 ? 2.704 -8.427 -21.174 1.00 90.12 646 THR A C 1
ATOM 5177 O O . THR A 1 646 ? 2.247 -7.288 -21.259 1.00 90.12 646 THR A O 1
ATOM 5180 N N . PRO A 1 647 ? 3.397 -8.970 -22.193 1.00 91.44 647 PRO A N 1
ATOM 5181 C CA . PRO A 1 647 ? 3.556 -8.273 -23.469 1.00 91.44 647 PRO A CA 1
ATOM 5182 C C . PRO A 1 647 ? 2.220 -7.870 -24.106 1.00 91.44 647 PRO A C 1
ATOM 5184 O O . PRO A 1 647 ? 2.115 -6.762 -24.606 1.00 91.44 647 PRO A O 1
ATOM 5187 N N . LEU A 1 648 ? 1.179 -8.705 -23.996 1.00 92.00 648 LEU A N 1
ATOM 5188 C CA . LEU A 1 648 ? -0.157 -8.388 -24.514 1.00 92.00 648 LEU A CA 1
ATOM 5189 C C . LEU A 1 648 ? -0.787 -7.173 -23.812 1.00 92.00 648 LEU A C 1
ATOM 5191 O O . LEU A 1 648 ? -1.413 -6.347 -24.464 1.00 92.00 648 LEU A O 1
ATOM 5195 N N . GLU A 1 649 ? -0.600 -7.023 -22.499 1.00 93.56 649 GLU A N 1
ATOM 5196 C CA . GLU A 1 649 ? -1.038 -5.817 -21.779 1.00 93.56 649 GLU A CA 1
ATOM 5197 C C . GLU A 1 649 ? -0.288 -4.570 -22.265 1.00 93.56 649 GLU A C 1
ATOM 5199 O O . GLU A 1 649 ? -0.889 -3.506 -22.398 1.00 93.56 649 GLU A O 1
ATOM 5204 N N . VAL A 1 650 ? 1.009 -4.691 -22.574 1.00 93.44 650 VAL A N 1
ATOM 5205 C CA . VAL A 1 650 ? 1.790 -3.585 -23.154 1.00 93.44 650 VAL A CA 1
ATOM 5206 C C . VAL A 1 650 ? 1.337 -3.272 -24.580 1.00 93.44 650 VAL A C 1
ATOM 5208 O O . VAL A 1 650 ? 1.249 -2.102 -24.940 1.00 93.44 650 VAL A O 1
ATOM 5211 N N . ASP A 1 651 ? 1.001 -4.282 -25.380 1.00 92.12 651 ASP A N 1
ATOM 5212 C CA . ASP A 1 651 ? 0.457 -4.097 -26.728 1.00 92.12 651 ASP A CA 1
ATOM 5213 C C . ASP A 1 651 ? -0.845 -3.291 -26.683 1.00 92.12 651 ASP A C 1
ATOM 5215 O O . ASP A 1 651 ? -0.987 -2.303 -27.403 1.00 92.12 651 ASP A O 1
ATOM 5219 N N . ILE A 1 652 ? -1.759 -3.671 -25.784 1.00 93.19 652 ILE A N 1
ATOM 5220 C CA . ILE A 1 652 ? -3.025 -2.962 -25.564 1.00 93.19 652 ILE A CA 1
ATOM 5221 C C . ILE A 1 652 ? -2.764 -1.532 -25.078 1.00 93.19 652 ILE A C 1
ATOM 5223 O O . ILE A 1 652 ? -3.397 -0.603 -25.573 1.00 93.19 652 ILE A O 1
ATOM 5227 N N . LEU A 1 653 ? -1.824 -1.333 -24.146 1.00 94.50 653 LEU A N 1
ATOM 5228 C CA . LEU A 1 653 ? -1.464 -0.007 -23.640 1.00 94.50 653 LEU A CA 1
ATOM 5229 C C . LEU A 1 653 ? -1.001 0.923 -24.760 1.00 94.50 653 LEU A C 1
ATOM 5231 O O . LEU A 1 653 ? -1.530 2.021 -24.899 1.00 94.50 653 LEU A O 1
ATOM 5235 N N . PHE A 1 654 ? -0.014 0.487 -25.544 1.00 93.62 654 PHE A N 1
ATOM 5236 C CA . PHE A 1 654 ? 0.529 1.298 -26.630 1.00 93.62 654 PHE A CA 1
ATOM 5237 C C . PHE A 1 654 ? -0.535 1.593 -27.677 1.00 93.62 654 PHE A C 1
ATOM 5239 O O . PHE A 1 654 ? -0.584 2.707 -28.182 1.00 93.62 654 PHE A O 1
ATOM 5246 N N . TYR A 1 655 ? -1.424 0.639 -27.946 1.00 90.06 655 TYR A N 1
ATOM 5247 C CA . TYR A 1 655 ? -2.524 0.859 -28.867 1.00 90.06 655 TYR A CA 1
ATOM 5248 C C . TYR A 1 655 ? -3.534 1.891 -28.351 1.00 90.06 655 TYR A C 1
ATOM 5250 O O . TYR A 1 655 ? -3.912 2.796 -29.089 1.00 90.06 655 TYR A O 1
ATOM 5258 N N . LEU A 1 656 ? -3.926 1.812 -27.075 1.00 91.50 656 LEU A N 1
ATOM 5259 C CA . LEU A 1 656 ? -4.786 2.822 -26.457 1.00 91.50 656 LEU A CA 1
ATOM 5260 C C . LEU A 1 656 ? -4.143 4.212 -26.511 1.00 91.50 656 LEU A C 1
ATOM 5262 O O . LEU A 1 656 ? -4.826 5.169 -26.850 1.00 91.50 656 LEU A O 1
ATOM 5266 N N . CYS A 1 657 ? -2.843 4.334 -26.230 1.00 92.12 657 CYS A N 1
ATOM 5267 C CA . CYS A 1 657 ? -2.135 5.611 -26.342 1.00 92.12 657 CYS A CA 1
ATOM 5268 C C . CYS A 1 657 ? -2.053 6.114 -27.792 1.00 92.12 657 CYS A C 1
ATOM 5270 O O . CYS A 1 657 ? -2.186 7.312 -28.038 1.00 92.12 657 CYS A O 1
ATOM 5272 N N . ASP A 1 658 ? -1.876 5.214 -28.760 1.00 90.38 658 ASP A N 1
ATOM 5273 C CA . ASP A 1 658 ? -1.816 5.565 -30.180 1.00 90.38 658 ASP A CA 1
ATOM 5274 C C . ASP A 1 658 ? -3.169 6.074 -30.701 1.00 90.38 658 ASP A C 1
ATOM 5276 O O . ASP A 1 658 ? -3.213 7.010 -31.494 1.00 90.38 658 ASP A O 1
ATOM 5280 N N . LEU A 1 659 ? -4.286 5.559 -30.173 1.00 88.69 659 LEU A N 1
ATOM 5281 C CA . LEU A 1 659 ? -5.619 6.117 -30.434 1.00 88.69 659 LEU A CA 1
ATOM 5282 C C . LEU A 1 659 ? -5.782 7.552 -29.901 1.00 88.69 659 LEU A C 1
ATOM 5284 O O . LEU A 1 659 ? -6.599 8.299 -30.436 1.00 88.69 659 LEU A O 1
ATOM 5288 N N . LEU A 1 660 ? -5.007 7.948 -28.883 1.00 85.75 660 LEU A N 1
ATOM 5289 C CA . LEU A 1 660 ? -5.043 9.298 -28.310 1.00 85.75 660 LEU A CA 1
ATOM 5290 C C . LEU A 1 660 ? -4.113 10.275 -29.041 1.00 85.75 660 LEU A C 1
ATOM 5292 O O . LEU A 1 660 ? -4.517 11.408 -29.297 1.00 85.75 660 LEU A O 1
ATOM 5296 N N . HIS A 1 661 ? -2.883 9.863 -29.378 1.00 82.69 661 HIS A N 1
ATOM 5297 C CA . HIS A 1 661 ? -1.854 10.782 -29.894 1.00 82.69 661 HIS A CA 1
ATOM 5298 C C . HIS A 1 661 ? -1.112 10.331 -31.169 1.00 82.69 661 HIS A C 1
ATOM 5300 O O . HIS A 1 661 ? -0.340 11.123 -31.702 1.00 82.69 661 HIS A O 1
ATOM 5306 N N . GLN A 1 662 ? -1.357 9.126 -31.700 1.00 83.44 662 GLN A N 1
ATOM 5307 C CA . GLN A 1 662 ? -0.852 8.632 -33.001 1.00 83.44 662 GLN A CA 1
ATOM 5308 C C . GLN A 1 662 ? 0.673 8.743 -33.217 1.00 83.44 662 GLN A C 1
ATOM 5310 O O . GLN A 1 662 ? 1.142 9.017 -34.325 1.00 83.44 662 GLN A O 1
ATOM 5315 N N . THR A 1 663 ? 1.473 8.577 -32.163 1.00 82.19 663 THR A N 1
ATOM 5316 C CA . THR A 1 663 ? 2.940 8.719 -32.233 1.00 82.19 663 THR A CA 1
ATOM 5317 C C . THR A 1 663 ? 3.687 7.385 -32.247 1.00 82.19 663 THR A C 1
ATOM 5319 O O . THR A 1 663 ? 4.903 7.372 -32.455 1.00 82.19 663 THR A O 1
ATOM 5322 N N . GLY A 1 664 ? 3.013 6.261 -31.975 1.00 84.81 664 GLY A N 1
ATOM 5323 C CA . GLY A 1 664 ? 3.661 4.974 -31.693 1.00 84.81 664 GLY A CA 1
ATOM 5324 C C . GLY A 1 664 ? 4.507 4.954 -30.409 1.00 84.81 664 GLY A C 1
ATOM 5325 O O . GLY A 1 664 ? 5.222 3.982 -30.151 1.00 84.81 664 GLY A O 1
ATOM 5326 N N . LYS A 1 665 ? 4.448 6.014 -29.596 1.00 91.94 665 LYS A N 1
ATOM 5327 C CA . LYS A 1 665 ? 5.155 6.160 -28.319 1.00 91.94 665 LYS A CA 1
ATOM 5328 C C . LYS A 1 665 ? 4.175 6.579 -27.232 1.00 91.94 665 LYS A C 1
ATOM 5330 O O . LYS A 1 665 ? 3.076 7.036 -27.521 1.00 91.94 665 LYS A O 1
ATOM 5335 N N . ILE A 1 666 ? 4.594 6.450 -25.977 1.00 93.44 666 ILE A N 1
ATOM 5336 C CA . ILE A 1 666 ? 3.786 6.882 -24.833 1.00 93.44 666 ILE A CA 1
ATOM 5337 C C . ILE A 1 666 ? 4.449 8.031 -24.077 1.00 93.44 666 ILE A C 1
ATOM 5339 O O . ILE A 1 666 ? 5.671 8.058 -23.904 1.00 93.44 666 ILE A O 1
ATOM 5343 N N . VAL A 1 667 ? 3.631 8.949 -23.570 1.00 92.44 667 VAL A N 1
ATOM 5344 C CA . VAL A 1 667 ? 4.003 9.969 -22.582 1.00 92.44 667 VAL A CA 1
ATOM 5345 C C . VAL A 1 667 ? 3.149 9.831 -21.322 1.00 92.44 667 VAL A C 1
ATOM 5347 O O . VAL A 1 667 ? 2.096 9.196 -21.316 1.00 92.44 667 VAL A O 1
ATOM 5350 N N . TYR A 1 668 ? 3.581 10.439 -20.213 1.00 90.62 668 TYR A N 1
ATOM 5351 C CA . TYR A 1 668 ? 2.877 10.298 -18.932 1.00 90.62 668 TYR A CA 1
ATOM 5352 C C . TYR A 1 668 ? 1.417 10.769 -18.993 1.00 90.62 668 TYR A C 1
ATOM 5354 O O . TYR A 1 668 ? 0.577 10.258 -18.254 1.00 90.62 668 TYR A O 1
ATOM 5362 N N . ASN A 1 669 ? 1.111 11.750 -19.847 1.00 90.88 669 ASN A N 1
ATOM 5363 C CA . ASN A 1 669 ? -0.242 12.280 -19.987 1.00 90.88 669 ASN A CA 1
ATOM 5364 C C . ASN A 1 669 ? -1.224 11.239 -20.554 1.00 90.88 669 ASN A C 1
ATOM 5366 O O . ASN A 1 669 ? -2.351 11.165 -20.078 1.00 90.88 669 ASN A O 1
ATOM 5370 N N . ASP A 1 670 ? -0.777 10.380 -21.472 1.00 90.94 670 ASP A N 1
ATOM 5371 C CA . ASP A 1 670 ? -1.581 9.284 -22.038 1.00 90.94 670 ASP A CA 1
ATOM 5372 C C . ASP A 1 670 ? -1.995 8.322 -20.931 1.00 90.94 670 ASP A C 1
ATOM 5374 O O . ASP A 1 670 ? -3.156 7.941 -20.793 1.00 90.94 670 ASP A O 1
ATOM 5378 N N . LEU A 1 671 ? -1.037 8.004 -20.055 1.00 92.94 671 LEU A N 1
ATOM 5379 C CA . LEU A 1 671 ? -1.282 7.151 -18.902 1.00 92.94 671 LEU A CA 1
ATOM 5380 C C . LEU A 1 671 ? -2.299 7.790 -17.958 1.00 92.94 671 LEU A C 1
ATOM 5382 O O . LEU A 1 671 ? -3.124 7.082 -17.392 1.00 92.94 671 LEU A O 1
ATOM 5386 N N . VAL A 1 672 ? -2.259 9.113 -17.772 1.00 88.75 672 VAL A N 1
ATOM 5387 C CA . VAL A 1 672 ? -3.251 9.837 -16.963 1.00 88.75 672 VAL A CA 1
ATOM 5388 C C . VAL A 1 672 ? -4.639 9.763 -17.599 1.00 88.75 672 VAL A C 1
ATOM 5390 O O . VAL A 1 672 ? -5.582 9.476 -16.868 1.00 88.75 672 VAL A O 1
ATOM 5393 N N . ALA A 1 673 ? -4.755 9.947 -18.916 1.00 89.31 673 ALA A N 1
ATOM 5394 C CA . ALA A 1 673 ? -6.022 9.875 -19.649 1.00 89.31 673 ALA A CA 1
ATOM 5395 C C . ALA A 1 673 ? -6.661 8.475 -19.611 1.00 89.31 673 ALA A C 1
ATOM 5397 O O . ALA A 1 673 ? -7.880 8.345 -19.558 1.00 89.31 673 ALA A O 1
ATOM 5398 N N . ILE A 1 674 ? -5.846 7.417 -19.582 1.00 90.81 674 ILE A N 1
ATOM 5399 C CA . ILE A 1 674 ? -6.320 6.024 -19.514 1.00 90.81 674 ILE A CA 1
ATOM 5400 C C . ILE A 1 674 ? -6.594 5.578 -18.068 1.00 90.81 674 ILE A C 1
ATOM 5402 O O . ILE A 1 674 ? -7.364 4.648 -17.841 1.00 90.81 674 ILE A O 1
ATOM 5406 N N . THR A 1 675 ? -5.974 6.210 -17.066 1.00 89.00 675 THR A N 1
ATOM 5407 C CA . THR A 1 675 ? -6.100 5.747 -15.677 1.00 89.00 675 THR A CA 1
ATOM 5408 C C . THR A 1 675 ? -7.474 6.074 -15.098 1.00 89.00 675 THR A C 1
ATOM 5410 O O . THR A 1 675 ? -7.807 7.257 -14.996 1.00 89.00 675 THR A O 1
ATOM 5413 N N . PRO A 1 676 ? -8.214 5.067 -14.600 1.00 81.19 676 PRO A N 1
ATOM 5414 C CA . PRO A 1 676 ? -9.452 5.293 -13.864 1.00 81.19 676 PRO A CA 1
ATOM 5415 C C . PRO A 1 676 ? -9.258 6.259 -12.687 1.00 81.19 676 PRO A C 1
ATOM 5417 O O . PRO A 1 676 ? -8.222 6.246 -12.012 1.00 81.19 676 PRO A O 1
ATOM 5420 N N . GLU A 1 677 ? -10.258 7.097 -12.414 1.00 63.59 677 GLU A N 1
ATOM 5421 C CA . GLU A 1 677 ? -10.204 8.039 -11.296 1.00 63.59 677 GLU A CA 1
ATOM 5422 C C . GLU A 1 677 ? -10.181 7.282 -9.953 1.00 63.59 677 GLU A C 1
ATOM 5424 O O . GLU A 1 677 ? -11.055 6.470 -9.651 1.00 63.59 677 GLU A O 1
ATOM 5429 N N . GLN A 1 678 ? -9.169 7.546 -9.119 1.00 53.25 678 GLN A N 1
ATOM 5430 C CA . GLN A 1 678 ? -9.069 6.947 -7.787 1.00 53.25 678 GLN A CA 1
ATOM 5431 C C . GLN A 1 678 ? -9.972 7.694 -6.797 1.00 53.25 678 GLN A C 1
ATOM 5433 O O . GLN A 1 678 ? -9.652 8.806 -6.364 1.00 53.25 678 GLN A O 1
ATOM 5438 N N . TYR A 1 679 ? -11.064 7.052 -6.374 1.00 40.72 679 TYR A N 1
ATOM 5439 C CA . TYR A 1 679 ? -12.071 7.607 -5.454 1.00 40.72 679 TYR A CA 1
ATOM 5440 C C . TYR A 1 679 ? -11.515 8.109 -4.098 1.00 40.72 679 TYR A C 1
ATOM 5442 O O . TYR A 1 679 ? -12.160 8.926 -3.439 1.00 40.72 679 TYR A O 1
ATOM 5450 N N . PHE A 1 680 ? -10.291 7.738 -3.693 1.00 36.78 680 PHE A N 1
ATOM 5451 C CA . PHE A 1 680 ? -9.631 8.282 -2.486 1.00 36.78 680 PHE A CA 1
ATOM 5452 C C . PHE A 1 680 ? -9.462 9.801 -2.506 1.00 36.78 680 PHE A C 1
ATOM 5454 O O . PHE A 1 680 ? -9.500 10.439 -1.450 1.00 36.78 680 PHE A O 1
ATOM 5461 N N . LYS A 1 681 ? -9.320 10.406 -3.693 1.00 37.91 681 LYS A N 1
ATOM 5462 C CA . LYS A 1 681 ? -9.274 11.870 -3.821 1.00 37.91 681 LYS A CA 1
ATOM 5463 C C . LYS A 1 681 ? -10.600 12.545 -3.456 1.00 37.91 681 LYS A C 1
ATOM 5465 O O . LYS A 1 681 ? -10.591 13.726 -3.122 1.00 37.91 681 LYS A O 1
ATOM 5470 N N . GLN A 1 682 ? -11.718 11.818 -3.502 1.00 35.84 682 GLN A N 1
ATOM 5471 C CA . GLN A 1 682 ? -13.042 12.335 -3.153 1.00 35.84 682 GLN A CA 1
ATOM 5472 C C . GLN A 1 682 ? -13.445 11.978 -1.710 1.00 35.84 682 GLN A C 1
ATOM 5474 O O . GLN A 1 682 ? -13.968 12.841 -1.011 1.00 35.84 682 GLN A O 1
ATOM 5479 N N . ILE A 1 683 ? -13.116 10.775 -1.214 1.00 37.16 683 ILE A N 1
ATOM 5480 C CA . ILE A 1 683 ? -13.419 10.320 0.168 1.00 37.16 683 ILE A CA 1
ATOM 5481 C C . ILE A 1 683 ? -12.622 11.098 1.237 1.00 37.16 683 ILE A C 1
ATOM 5483 O O . ILE A 1 683 ? -13.059 11.244 2.376 1.00 37.16 683 ILE A O 1
ATOM 5487 N N . THR A 1 684 ? -11.475 11.680 0.873 1.00 34.62 684 THR A N 1
ATOM 5488 C CA . THR A 1 684 ? -10.718 12.592 1.754 1.00 34.62 684 THR A CA 1
ATOM 5489 C C . THR A 1 684 ? -11.423 13.934 2.011 1.00 34.62 684 THR A C 1
ATOM 5491 O O . THR A 1 684 ? -10.989 14.691 2.885 1.00 34.62 684 THR A O 1
ATOM 5494 N N . LYS A 1 685 ? -12.543 14.237 1.336 1.00 36.25 685 LYS A N 1
ATOM 5495 C CA . LYS A 1 685 ? -13.443 15.315 1.766 1.00 36.25 685 LYS A CA 1
ATOM 5496 C C . LYS A 1 685 ? -14.262 14.815 2.958 1.00 36.25 685 LYS A C 1
ATOM 5498 O O . LYS A 1 685 ? -15.082 13.917 2.828 1.00 36.25 685 LYS A O 1
ATOM 5503 N N . ARG A 1 686 ? -13.999 15.406 4.131 1.00 42.41 686 ARG A N 1
ATOM 5504 C CA . ARG A 1 686 ? -14.604 15.066 5.433 1.00 42.41 686 ARG A CA 1
ATOM 5505 C C . ARG A 1 686 ? -16.107 14.788 5.286 1.00 42.41 686 ARG A C 1
ATOM 5507 O O . ARG A 1 686 ? -16.813 15.614 4.717 1.00 42.41 686 ARG A O 1
ATOM 5514 N N . VAL A 1 687 ? -16.621 13.728 5.910 1.00 38.66 687 VAL A N 1
ATOM 5515 C CA . VAL A 1 687 ? -18.076 13.517 6.076 1.00 38.66 687 VAL A CA 1
ATOM 5516 C C . VAL A 1 687 ? -18.718 14.721 6.781 1.00 38.66 687 VAL A C 1
ATOM 5518 O O . VAL A 1 687 ? -19.773 15.203 6.385 1.00 38.66 687 VAL A O 1
ATOM 5521 N N . ALA A 1 688 ? -17.990 15.336 7.722 1.00 32.72 688 ALA A N 1
ATOM 5522 C CA . ALA A 1 688 ? -18.359 16.610 8.346 1.00 32.72 688 ALA A CA 1
ATOM 5523 C C . ALA A 1 688 ? -18.415 17.817 7.375 1.00 32.72 688 ALA A C 1
ATOM 5525 O O . ALA A 1 688 ? -18.951 18.863 7.732 1.00 32.72 688 ALA A O 1
ATOM 5526 N N . ALA A 1 689 ? -17.860 17.702 6.166 1.00 36.28 689 ALA A N 1
ATOM 5527 C CA . ALA A 1 689 ? -17.862 18.726 5.120 1.00 36.28 689 ALA A CA 1
ATOM 5528 C C . ALA A 1 689 ? -18.862 18.444 3.982 1.00 36.28 689 ALA A C 1
ATOM 5530 O O . ALA A 1 689 ? -19.011 19.301 3.109 1.00 36.28 689 ALA A O 1
ATOM 5531 N N . ILE A 1 690 ? -19.604 17.326 4.012 1.00 38.00 690 ILE A N 1
ATOM 5532 C CA . ILE A 1 690 ? -20.622 16.981 2.997 1.00 38.00 690 ILE A CA 1
ATOM 5533 C C . ILE A 1 690 ? -21.768 18.022 2.936 1.00 38.00 690 ILE A C 1
ATOM 5535 O O . ILE A 1 690 ? -22.467 18.107 1.934 1.00 38.00 690 ILE A O 1
ATOM 5539 N N . LYS A 1 691 ? -21.881 18.939 3.913 1.00 34.91 691 LYS A N 1
ATOM 5540 C CA . LYS A 1 691 ? -22.781 20.115 3.851 1.00 34.91 691 LYS A CA 1
ATOM 5541 C C . LYS A 1 691 ? -22.110 21.495 3.901 1.00 34.91 691 LYS A C 1
ATOM 5543 O O . LYS A 1 691 ? -22.808 22.503 3.923 1.00 34.91 691 LYS A O 1
ATOM 5548 N N . ALA A 1 692 ? -20.779 21.589 3.865 1.00 28.58 692 ALA A N 1
ATOM 5549 C CA . ALA A 1 692 ? -20.108 22.895 3.780 1.00 28.58 692 ALA A CA 1
ATOM 5550 C C . ALA A 1 692 ? -19.984 23.417 2.332 1.00 28.58 692 ALA A C 1
ATOM 5552 O O . ALA A 1 692 ? -19.667 24.587 2.135 1.00 28.58 692 ALA A O 1
ATOM 5553 N N . VAL A 1 693 ? -20.246 22.576 1.321 1.00 28.45 693 VAL A N 1
ATOM 5554 C CA . VAL A 1 693 ? -20.022 22.912 -0.100 1.00 28.45 693 VAL A CA 1
ATOM 5555 C C . VAL A 1 693 ? -21.324 23.063 -0.909 1.00 28.45 693 VAL A C 1
ATOM 5557 O O . VAL A 1 693 ? -21.290 23.608 -2.005 1.00 28.45 693 VAL A O 1
ATOM 5560 N N . SER A 1 694 ? -22.505 22.734 -0.366 1.00 25.31 694 SER A N 1
ATOM 5561 C CA . SER A 1 694 ? -23.780 22.914 -1.098 1.00 25.31 694 SER A CA 1
ATOM 5562 C C . SER A 1 694 ? -24.301 24.366 -1.144 1.00 25.31 694 SER A C 1
ATOM 5564 O O . SER A 1 694 ? -25.457 24.591 -1.492 1.00 25.31 694 SER A O 1
ATOM 5566 N N . ARG A 1 695 ? -23.479 25.365 -0.787 1.00 26.08 695 ARG A N 1
ATOM 5567 C CA . ARG A 1 695 ? -23.823 26.799 -0.897 1.00 26.08 695 ARG A CA 1
ATOM 5568 C C . ARG A 1 695 ? -23.085 27.558 -2.007 1.00 26.08 695 ARG A C 1
ATOM 5570 O O . ARG A 1 695 ? -23.284 28.759 -2.110 1.00 26.08 695 ARG A O 1
ATOM 5577 N N . TYR A 1 696 ? -22.283 26.888 -2.841 1.00 25.02 696 TYR A N 1
ATOM 5578 C CA . TYR A 1 696 ? -21.524 27.549 -3.920 1.00 25.02 696 TYR A CA 1
ATOM 5579 C C . TYR A 1 696 ? -21.658 26.904 -5.310 1.00 25.02 696 TYR A C 1
ATOM 5581 O O . TYR A 1 696 ? -20.875 27.210 -6.198 1.00 25.02 696 TYR A O 1
ATOM 5589 N N . LEU A 1 697 ? -22.657 26.046 -5.528 1.00 25.19 697 LEU A N 1
ATOM 5590 C CA . LEU A 1 697 ? -23.014 25.550 -6.865 1.00 25.19 697 LEU A CA 1
ATOM 5591 C C . LEU A 1 697 ? -24.495 25.827 -7.141 1.00 25.19 697 LEU A C 1
ATOM 5593 O O . LEU A 1 697 ? -25.296 24.925 -7.340 1.00 25.19 697 LEU A O 1
ATOM 5597 N N . TYR A 1 698 ? -24.847 27.105 -7.071 1.00 26.44 698 TYR A N 1
ATOM 5598 C CA . TYR A 1 698 ? -25.899 27.712 -7.877 1.00 26.44 698 TYR A CA 1
ATOM 5599 C C . TYR A 1 698 ? -25.327 29.055 -8.330 1.00 26.44 698 TYR A C 1
ATOM 5601 O O . TYR A 1 698 ? -24.781 29.773 -7.492 1.00 26.44 698 TYR A O 1
ATOM 5609 N N . ILE A 1 699 ? -25.472 29.342 -9.625 1.00 27.80 699 ILE A N 1
ATOM 5610 C CA . ILE A 1 699 ? -24.972 30.475 -10.432 1.00 27.80 699 ILE A CA 1
ATOM 5611 C C . ILE A 1 699 ? -23.903 30.000 -11.427 1.00 27.80 699 ILE A C 1
ATOM 5613 O O . ILE A 1 699 ? -22.711 30.067 -11.155 1.00 27.80 699 ILE A O 1
ATOM 5617 N N . GLU A 1 700 ? -24.382 29.435 -12.536 1.00 25.48 700 GLU A N 1
ATOM 5618 C CA . GLU A 1 700 ? -24.044 29.807 -13.925 1.00 25.48 700 GLU A CA 1
ATOM 5619 C C . GLU A 1 700 ? -24.710 28.786 -14.869 1.00 25.48 700 GLU A C 1
ATOM 5621 O O . GLU A 1 700 ? -24.076 27.917 -15.459 1.00 25.48 700 GLU A O 1
ATOM 5626 N N . GLU A 1 701 ? -26.038 28.874 -14.965 1.00 26.78 701 GLU A N 1
ATOM 5627 C CA . GLU A 1 701 ? -26.702 28.811 -16.270 1.00 26.78 701 GLU A CA 1
ATOM 5628 C C . GLU A 1 701 ? -27.170 30.247 -16.567 1.00 26.78 701 GLU A C 1
ATOM 5630 O O . GLU A 1 701 ? -27.554 30.963 -15.639 1.00 26.78 701 GLU A O 1
ATOM 5635 N N . ASP A 1 702 ? -27.087 30.629 -17.843 1.00 28.03 702 ASP A N 1
ATOM 5636 C CA . ASP A 1 702 ? -27.344 31.940 -18.467 1.00 28.03 702 ASP A CA 1
ATOM 5637 C C . ASP A 1 702 ? -26.188 32.967 -18.467 1.00 28.03 702 ASP A C 1
ATOM 5639 O O . ASP A 1 702 ? -26.158 33.907 -17.669 1.00 28.03 702 ASP A O 1
ATOM 5643 N N . ILE A 1 703 ? -25.255 32.814 -19.426 1.00 30.31 703 ILE A N 1
ATOM 5644 C CA . ILE A 1 703 ? -25.043 33.669 -20.632 1.00 30.31 703 ILE A CA 1
ATOM 5645 C C . ILE A 1 703 ? -23.920 33.082 -21.500 1.00 30.31 703 ILE A C 1
ATOM 5647 O O . ILE A 1 703 ? -22.842 32.763 -20.950 1.00 30.31 703 ILE A O 1
#

Secondary structure (DSSP, 8-state):
-----SHHHHHHHGGGG-SSSSTTTTTSSSSS--------------PPPPPSS------TTHHHHHHHHHHHHHHHHHHHHHHS---EEEE-TT---S-EEEE-PPPHHHHHHHTTSTT---SS-EEEEESSSS-HHHHHHHHHHHHHHHTSS-BSSSEEEE-TTT-EEEEBTEEEEGGGSTTHHHHHSTTHHHHHHTTS-S--TT--S---HHHHHHHHHHHHHHHHHHHHT--GGG-EEBS--EEEEEESSPPSSGGG---S-B-HHHH-TT-SEEEEEE-S-BTTTEEE--EEE--TTS--EEE---TT-EEEEE-SGGG-EEEPPEEEEEEEEEEEEEES-GGGB-PPP---GGGS-------------------------SSSPPPPPHHHHHHHHHHH--EEETTEEEB-HHIIIIIIS--S-STT--HHHHHHHHHHH-SS-SSSB-HHHHHHHHHHHTSTTHHHHHHHHHH-SS-SSEE-HHHHHHHHHTSHHHHHS---TTSHHHHHHH-TTS---EEHHHHHHHHHHHHHHHHHHHHHHH-TT-SSEEEHHHHHHHHHHHSGGG--HHHHHTHHHHT-SSSTTTEEEHHHHHHHHHHHHTHHHHHHHHHHHTTT-SS--B-HHHHHHHHTTT----HHHHHHHHHHHHHHH-SSSB-HHHHHHHSPP-THHHHTS-GGGTTTSTTS----S--